Protein AF-A0A017SYE8-F1 (afdb_monomer)

Secondary structure (DSSP, 8-state):
--------PPP--PPPPPP------PPPP----PPP----------PPPP-PPPP-PPPPPPHHHHHHHHHHHHHHHHHHHHHHHHHHIIIII-----GGGGS-TT-SEEEEEEHHHHHHSHHHHHHTHHHHH--SSSS-HHHHHHHTT--TTTEEEEEEEESSSSSEEEEEEESPPTTTHHHHHHHHHHHTT-TT-EEETTEEE-GGG-EEEE-TTS-EEEESSHHHHHHHSS--SHHHHHT--SSSSEEEEEEHHHHHHHHHHHTTTSTTHHHHHHHEEEEEEEEE-SSS-EEEEEEEEPTT--HHHHHHHHHHHHHHHHHHHHHS--SSSHHHHHHH-EEEE-SSSEEEEEEPPHHHHHHHHHHHHHHHHHHH--

Radius of gyration: 33.46 Å; Cα contacts (8 Å, |Δi|>4): 594; chains: 1; bounding box: 98×88×86 Å

Solvent-accessible surface area (backbone atoms only — not comparable to full-atom values): 21160 Å² total; per-residue (Å²): 137,89,79,87,85,81,90,84,84,85,90,78,85,77,84,78,83,81,82,79,88,76,86,85,74,80,82,81,82,83,93,80,83,80,86,82,82,83,85,79,90,78,88,85,87,80,84,93,73,82,90,70,82,75,78,83,67,82,75,76,78,54,75,68,56,55,52,51,51,51,53,51,50,52,52,52,52,50,50,48,50,52,51,50,50,49,46,46,40,60,73,70,69,53,76,81,88,54,36,55,25,31,42,41,82,68,43,26,33,39,38,40,32,29,36,58,57,52,56,67,34,65,42,42,46,71,38,45,51,58,62,44,65,51,48,95,87,64,77,28,54,50,55,53,34,40,75,11,36,40,49,78,86,33,43,45,29,41,31,41,34,21,58,73,84,75,50,40,36,39,26,39,12,47,74,34,48,61,88,35,38,54,63,23,47,52,50,51,38,60,76,70,62,57,77,65,60,46,77,61,88,78,27,39,38,32,63,90,41,29,19,37,36,61,20,90,85,17,32,36,35,42,14,47,30,56,65,63,39,60,57,21,46,57,74,48,69,41,36,67,74,70,50,53,62,93,73,64,40,22,20,24,23,38,32,31,71,42,34,52,60,50,37,70,74,52,28,80,79,37,77,62,37,54,58,43,33,73,40,38,33,36,36,37,34,36,38,44,78,71,94,72,20,31,40,39,36,39,35,28,49,26,94,95,56,52,23,60,60,51,24,52,39,50,48,47,37,51,52,50,49,52,59,59,47,69,78,48,82,74,70,42,27,59,54,59,15,57,70,54,46,46,70,41,61,45,100,76,15,20,37,38,38,26,46,39,46,61,68,16,46,34,43,39,30,44,47,52,33,53,52,52,49,66,75,68,52,135

Organism: NCBI:txid1192034

Sequence (378 aa):
MSKTLIDDPPPGGEPRPTIVDDPYQPPAADPAYAPRSTVLDAPEGAPPEPAATPPSGPKPPSKRGRLGCAIAAIVLTLAALVGGGLWLYFGVIHYEPVARRHIPGNANMAARLDAVGVATFAPVRKHLWPLLDAAPGGKTRKSRLEDAGISPTDIREILVASTDATSWVVLLGGRIDKGRAVTGIEKVIREEGWPGWRRDGEVLVGPGGVTIGQAEDGTLLLGTDTSIVRASLNASDDWKRIGLPEGGEMTFVVTREAWDGVGGEIGGLLTGGRGLFRRAGRTTGAFTLGDTPRIAMKITPASGETAAALAGDLQGILSGLKIVTLLLPDQMGEKRALQSAVVSAAADGADLQATWPLDGLDQACQRLAASLKTFTGP

Nearest PDB structures (foldseek):
  2cvo-assembly1_A  TM=3.957E-01  e=6.615E-01  Oryza sativa
  5cio-assembly1_A  TM=4.672E-01  e=9.759E+00  Serratia sp. FS14
  4kyz-assembly1_A  TM=3.116E-01  e=2.332E+00  synthetic construct
  7snx-assembly1_A  TM=2.448E-01  e=3.481E+00  Oplophorus gracilirostris

Structure (mmCIF, N/CA/C/O backbone):
data_AF-A0A017SYE8-F1
#
_entry.id   AF-A0A017SYE8-F1
#
loop_
_atom_site.group_PDB
_atom_site.id
_atom_site.type_symbol
_atom_site.label_atom_id
_atom_site.label_alt_id
_atom_site.label_comp_id
_atom_site.label_asym_id
_atom_site.label_entity_id
_atom_site.label_seq_id
_atom_site.pdbx_PDB_ins_code
_atom_site.Cartn_x
_atom_site.Cartn_y
_atom_site.Cartn_z
_atom_site.occupancy
_atom_site.B_iso_or_equiv
_atom_site.auth_seq_id
_atom_site.auth_comp_id
_atom_site.auth_asym_id
_atom_site.auth_atom_id
_atom_site.pdbx_PDB_model_num
ATOM 1 N N . MET A 1 1 ? 21.560 -23.796 -53.989 1.00 39.47 1 MET A N 1
ATOM 2 C CA . MET A 1 1 ? 22.712 -24.438 -53.321 1.00 39.47 1 MET A CA 1
ATOM 3 C C . MET A 1 1 ? 22.643 -24.042 -51.846 1.00 39.47 1 MET A C 1
ATOM 5 O O . MET A 1 1 ? 23.289 -23.092 -51.449 1.00 39.47 1 MET A O 1
ATOM 9 N N . SER A 1 2 ? 21.673 -24.496 -51.054 1.00 40.03 2 SER A N 1
ATOM 10 C CA . SER A 1 2 ? 21.416 -25.873 -50.595 1.00 40.03 2 SER A CA 1
ATOM 11 C C . SER A 1 2 ? 22.597 -26.447 -49.813 1.00 40.03 2 SER A C 1
ATOM 13 O O . SER A 1 2 ? 23.409 -27.162 -50.387 1.00 40.03 2 SER A O 1
ATOM 15 N N . LYS A 1 3 ? 22.665 -26.128 -48.515 1.00 44.66 3 LYS A N 1
ATOM 16 C CA . LYS A 1 3 ? 23.223 -26.995 -47.468 1.00 44.66 3 LYS A CA 1
ATOM 17 C C . LYS A 1 3 ? 22.545 -26.654 -46.139 1.00 44.66 3 LYS A C 1
ATOM 19 O O . LYS A 1 3 ? 22.935 -25.740 -45.425 1.00 44.66 3 LYS A O 1
ATOM 24 N N . THR A 1 4 ? 21.461 -27.374 -45.896 1.00 39.28 4 THR A N 1
ATOM 25 C CA . THR A 1 4 ? 20.845 -27.627 -44.596 1.00 39.28 4 THR A CA 1
ATOM 26 C C . THR A 1 4 ? 21.859 -28.366 -43.723 1.00 39.28 4 THR A C 1
ATOM 28 O O . THR A 1 4 ? 22.391 -29.388 -44.157 1.00 39.28 4 THR A O 1
ATOM 31 N N . LEU A 1 5 ? 22.132 -27.855 -42.522 1.00 48.53 5 LEU A N 1
ATOM 32 C CA . LEU A 1 5 ? 22.816 -28.599 -41.468 1.00 48.53 5 LEU A CA 1
ATOM 33 C C . LEU A 1 5 ? 21.763 -28.934 -40.407 1.00 48.53 5 LEU A C 1
ATOM 35 O O . LEU A 1 5 ? 21.110 -28.039 -39.871 1.00 48.53 5 LEU A O 1
ATOM 39 N N . ILE A 1 6 ? 21.569 -30.230 -40.210 1.00 47.25 6 ILE A N 1
ATOM 40 C CA . ILE A 1 6 ? 20.724 -30.879 -39.213 1.00 47.25 6 ILE A CA 1
ATOM 41 C C . ILE A 1 6 ? 21.677 -31.599 -38.237 1.00 47.25 6 ILE A C 1
ATOM 43 O O . ILE A 1 6 ? 22.763 -32.001 -38.654 1.00 47.25 6 ILE A O 1
ATOM 47 N N . ASP A 1 7 ? 21.201 -31.749 -36.997 1.00 43.38 7 ASP A N 1
ATOM 48 C CA . ASP A 1 7 ? 21.678 -32.564 -35.863 1.00 43.38 7 ASP A CA 1
ATOM 49 C C . ASP A 1 7 ? 22.753 -31.984 -34.926 1.00 43.38 7 ASP A C 1
ATOM 51 O O . ASP A 1 7 ? 23.912 -31.810 -35.281 1.00 43.38 7 ASP A O 1
ATOM 55 N N . ASP A 1 8 ? 22.337 -31.677 -33.688 1.00 44.69 8 ASP A N 1
ATOM 56 C CA . ASP A 1 8 ? 22.467 -32.637 -32.577 1.00 44.69 8 ASP A CA 1
ATOM 57 C C . ASP A 1 8 ? 21.593 -32.219 -31.365 1.00 44.69 8 ASP A C 1
ATOM 59 O O . ASP A 1 8 ? 21.666 -31.068 -30.920 1.00 44.69 8 ASP A O 1
ATOM 63 N N . PRO A 1 9 ? 20.757 -33.110 -30.791 1.00 65.50 9 PRO A N 1
ATOM 64 C CA . PRO A 1 9 ? 20.130 -32.887 -29.488 1.00 65.50 9 PRO A CA 1
ATOM 65 C C . PRO A 1 9 ? 21.082 -33.258 -28.327 1.00 65.50 9 PRO A C 1
ATOM 67 O O . PRO A 1 9 ? 21.836 -34.227 -28.430 1.00 65.50 9 PRO A O 1
ATOM 70 N N . PRO A 1 10 ? 21.043 -32.539 -27.187 1.00 64.44 10 PRO A N 1
ATOM 71 C CA . PRO A 1 10 ? 21.930 -32.808 -26.057 1.00 64.44 10 PRO A CA 1
ATOM 72 C C . PRO A 1 10 ? 21.561 -34.101 -25.295 1.00 64.44 10 PRO A C 1
ATOM 74 O O . PRO A 1 10 ? 20.377 -34.363 -25.061 1.00 64.44 10 PRO A O 1
ATOM 77 N N . PRO A 1 11 ? 22.556 -34.887 -24.832 1.00 57.25 11 PRO A N 1
ATOM 78 C CA . PRO A 1 11 ? 22.344 -36.047 -23.977 1.00 57.25 11 PRO A CA 1
ATOM 79 C C . PRO A 1 11 ? 22.279 -35.593 -22.514 1.00 57.25 11 PRO A C 1
ATOM 81 O O . PRO A 1 11 ? 23.245 -35.057 -21.975 1.00 57.25 11 PRO A O 1
ATOM 84 N N . GLY A 1 12 ? 21.142 -35.792 -21.851 1.00 54.75 12 GLY A N 1
ATOM 85 C CA . GLY A 1 12 ? 20.995 -35.369 -20.456 1.00 54.75 12 GLY A CA 1
ATOM 86 C C . GLY A 1 12 ? 19.611 -35.625 -19.880 1.00 54.75 12 GLY A C 1
ATOM 87 O O . GLY A 1 12 ? 18.963 -34.704 -19.400 1.00 54.75 12 GLY A O 1
ATOM 88 N N . GLY A 1 13 ? 19.127 -36.864 -19.974 1.00 46.06 13 GLY A N 1
ATOM 89 C CA . GLY A 1 13 ? 17.933 -37.287 -19.247 1.00 46.06 13 GLY A CA 1
ATOM 90 C C . GLY A 1 13 ? 18.284 -37.582 -17.791 1.00 46.06 13 GLY A C 1
ATOM 91 O O . GLY A 1 13 ? 18.918 -38.597 -17.513 1.00 46.06 13 GLY A O 1
ATOM 92 N N . GLU A 1 14 ? 17.874 -36.713 -16.870 1.00 55.12 14 GLU A N 1
ATOM 93 C CA . GLU A 1 14 ? 17.884 -37.030 -15.441 1.00 55.12 14 GLU A CA 1
ATOM 94 C C . GLU A 1 14 ? 16.792 -38.069 -15.109 1.00 55.12 14 GLU A C 1
ATOM 96 O O . GLU A 1 14 ? 15.692 -38.028 -15.677 1.00 55.12 14 GLU A O 1
ATOM 101 N N . PRO A 1 15 ? 17.067 -39.024 -14.202 1.00 54.28 15 PRO A N 1
ATOM 102 C CA . PRO A 1 15 ? 16.105 -40.046 -13.812 1.00 54.28 15 PRO A CA 1
ATOM 103 C C . PRO A 1 15 ? 14.938 -39.439 -13.021 1.00 54.28 15 PRO A C 1
ATOM 105 O O . PRO A 1 15 ? 15.122 -38.750 -12.020 1.00 54.28 15 PRO A O 1
ATOM 108 N N . ARG A 1 16 ? 13.710 -39.743 -13.459 1.00 50.38 16 ARG A N 1
ATOM 109 C CA . ARG A 1 16 ? 12.476 -39.439 -12.720 1.00 50.38 16 ARG A CA 1
ATOM 110 C C . ARG A 1 16 ? 12.458 -40.204 -11.387 1.00 50.38 16 ARG A C 1
ATOM 112 O O . ARG A 1 16 ? 12.732 -41.406 -11.401 1.00 50.38 16 ARG A O 1
ATOM 119 N N . PRO A 1 17 ? 12.072 -39.577 -10.263 1.00 57.97 17 PRO A N 1
ATOM 120 C CA . PRO A 1 17 ? 11.854 -40.297 -9.018 1.00 57.97 17 PRO A CA 1
ATOM 121 C C . PRO A 1 17 ? 10.627 -41.210 -9.142 1.00 57.97 17 PRO A C 1
ATOM 123 O O . PRO A 1 17 ? 9.551 -40.800 -9.580 1.00 57.97 17 PRO A O 1
ATOM 126 N N . THR A 1 18 ? 10.824 -42.467 -8.757 1.00 48.41 18 THR A N 1
ATOM 127 C CA . THR A 1 18 ? 9.793 -43.480 -8.534 1.00 48.41 18 THR A CA 1
ATOM 128 C C . THR A 1 18 ? 8.762 -42.981 -7.528 1.00 48.41 18 THR A C 1
ATOM 130 O O . THR A 1 18 ? 9.097 -42.647 -6.393 1.00 48.41 18 THR A O 1
ATOM 133 N N . ILE A 1 19 ? 7.505 -42.955 -7.966 1.00 51.81 19 ILE A N 1
ATOM 134 C CA . ILE A 1 19 ? 6.319 -42.818 -7.122 1.00 51.81 19 ILE A CA 1
ATOM 135 C C . ILE A 1 19 ? 6.293 -44.031 -6.187 1.00 51.81 19 ILE A C 1
ATOM 137 O O . ILE A 1 19 ? 6.276 -45.171 -6.646 1.00 51.81 19 ILE A O 1
ATOM 141 N N . VAL A 1 20 ? 6.360 -43.776 -4.883 1.00 52.16 20 VAL A N 1
ATOM 142 C CA . VAL A 1 20 ? 6.115 -44.773 -3.841 1.00 52.16 20 VAL A CA 1
ATOM 143 C C . VAL A 1 20 ? 4.601 -44.873 -3.685 1.00 52.16 20 VAL A C 1
ATOM 145 O O . VAL A 1 20 ? 3.964 -43.926 -3.230 1.00 52.16 20 VAL A O 1
ATOM 148 N N . ASP A 1 21 ? 4.040 -46.002 -4.111 1.00 44.69 21 ASP A N 1
ATOM 149 C CA . ASP A 1 21 ? 2.672 -46.397 -3.791 1.00 44.69 21 ASP A CA 1
ATOM 150 C C . ASP A 1 21 ? 2.576 -46.666 -2.285 1.00 44.69 21 ASP A C 1
ATOM 152 O O . ASP A 1 21 ? 3.186 -47.605 -1.772 1.00 44.69 21 ASP A O 1
ATOM 156 N N . ASP A 1 22 ? 1.805 -45.842 -1.581 1.00 54.09 22 ASP A N 1
ATOM 157 C CA . ASP A 1 22 ? 1.460 -46.039 -0.175 1.00 54.09 22 ASP A CA 1
ATOM 158 C C . ASP A 1 22 ? -0.032 -46.412 -0.086 1.00 54.09 22 ASP A C 1
ATOM 160 O O . ASP A 1 22 ? -0.899 -45.536 -0.194 1.00 54.09 22 ASP A O 1
ATOM 164 N N . PRO A 1 23 ? -0.396 -47.704 0.033 1.00 56.94 23 PRO A N 1
ATOM 165 C CA . PRO A 1 23 ? -1.780 -48.087 0.251 1.00 56.94 23 PRO A CA 1
ATOM 166 C C . PRO A 1 23 ? -2.115 -47.974 1.743 1.00 56.94 23 PRO A C 1
ATOM 168 O O . PRO A 1 23 ? -2.006 -48.936 2.505 1.00 56.94 23 PRO A O 1
ATOM 171 N N . TYR A 1 24 ? -2.597 -46.802 2.161 1.00 58.59 24 TYR A N 1
ATOM 172 C CA . TYR A 1 24 ? -3.280 -46.672 3.446 1.00 58.59 24 TYR A CA 1
ATOM 173 C C . TYR A 1 24 ? -4.647 -47.367 3.371 1.00 58.59 24 TYR A C 1
ATOM 175 O O . TYR A 1 24 ? -5.615 -46.840 2.819 1.00 58.59 24 TYR A O 1
ATOM 183 N N . GLN A 1 25 ? -4.717 -48.581 3.914 1.00 57.38 25 GLN A N 1
ATOM 184 C CA . GLN A 1 25 ? -5.932 -49.382 4.021 1.00 57.38 25 GLN A CA 1
ATOM 185 C C . GLN A 1 25 ? -6.558 -49.160 5.413 1.00 57.38 25 GLN A C 1
ATOM 187 O O . GLN A 1 25 ? -5.953 -49.552 6.413 1.00 57.38 25 GLN A O 1
ATOM 192 N N . PRO A 1 26 ? -7.740 -48.524 5.532 1.00 62.25 26 PRO A N 1
ATOM 193 C CA . PRO A 1 26 ? -8.395 -48.357 6.825 1.00 62.25 26 PRO A CA 1
ATOM 194 C C . PRO A 1 26 ? -8.917 -49.706 7.360 1.00 62.25 26 PRO A C 1
ATOM 196 O O . PRO A 1 26 ? -9.363 -50.548 6.572 1.00 62.25 26 PRO A O 1
ATOM 199 N N . PRO A 1 27 ? -8.885 -49.934 8.686 1.00 57.84 27 PRO A N 1
ATOM 200 C CA . PRO A 1 27 ? -9.349 -51.181 9.281 1.00 57.84 27 PRO A CA 1
ATOM 201 C C . PRO A 1 27 ? -10.864 -51.357 9.118 1.00 57.84 27 PRO A C 1
ATOM 203 O O . PRO A 1 27 ? -11.647 -50.415 9.251 1.00 57.84 27 PRO A O 1
ATOM 206 N N . A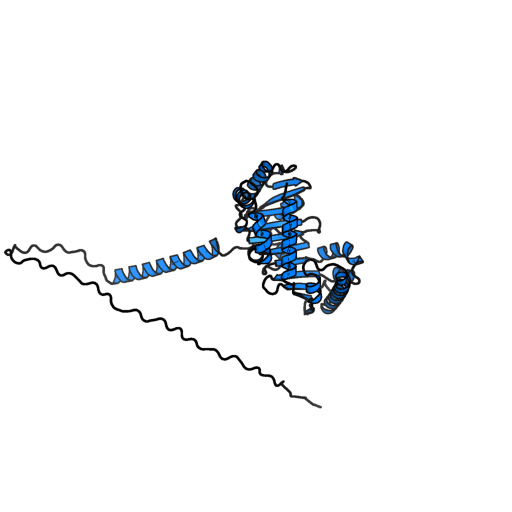LA A 1 28 ? -11.259 -52.598 8.833 1.00 57.94 28 ALA A N 1
ATOM 207 C CA . ALA A 1 28 ? -12.644 -53.029 8.718 1.00 57.94 28 ALA A CA 1
ATOM 208 C C . ALA A 1 28 ? -13.420 -52.776 10.022 1.00 57.94 28 ALA A C 1
ATOM 210 O O . ALA A 1 28 ? -12.951 -53.104 11.111 1.00 57.94 28 ALA A O 1
ATOM 211 N N . ALA A 1 29 ? -14.620 -52.208 9.892 1.00 56.53 29 ALA A N 1
ATOM 212 C CA . ALA A 1 29 ? -15.560 -52.042 10.991 1.00 56.53 29 ALA A CA 1
ATOM 213 C C . ALA A 1 29 ? -16.093 -53.408 11.454 1.00 56.53 29 ALA A C 1
ATOM 215 O O . ALA A 1 29 ? -16.568 -54.205 10.645 1.00 56.53 29 ALA A O 1
ATOM 216 N N . ASP A 1 30 ? -16.011 -53.644 12.760 1.00 53.62 30 ASP A N 1
ATOM 217 C CA . ASP A 1 30 ? -16.459 -54.845 13.461 1.00 53.62 30 ASP A CA 1
ATOM 218 C C . ASP A 1 30 ? -18.007 -54.927 13.492 1.00 53.62 30 ASP A C 1
ATOM 220 O O . ASP A 1 30 ? -18.655 -54.050 14.076 1.00 53.62 30 ASP A O 1
ATOM 224 N N . PRO A 1 31 ? -18.651 -55.928 12.857 1.00 54.00 31 PRO A N 1
ATOM 225 C CA . PRO A 1 31 ? -20.104 -56.050 12.800 1.00 54.00 31 PRO A CA 1
ATOM 226 C C . PRO A 1 31 ? -20.644 -56.854 13.995 1.00 54.00 31 PRO A C 1
ATOM 228 O O . PRO A 1 31 ? -21.295 -57.885 13.822 1.00 54.00 31 PRO A O 1
ATOM 231 N N . ALA A 1 32 ? -20.394 -56.389 15.219 1.00 54.03 32 ALA A N 1
ATOM 232 C CA . ALA A 1 32 ? -20.837 -57.070 16.437 1.00 54.03 32 ALA A CA 1
ATOM 233 C C . ALA A 1 32 ? -21.577 -56.129 17.400 1.00 54.03 32 ALA A C 1
ATOM 235 O O . ALA A 1 32 ? -21.173 -55.931 18.542 1.00 54.03 32 ALA A O 1
ATOM 236 N N . TYR A 1 33 ? -22.708 -55.565 16.964 1.00 49.16 33 TYR A N 1
ATOM 237 C CA . TYR A 1 33 ? -23.690 -55.018 17.906 1.00 49.16 33 TYR A CA 1
ATOM 238 C C . TYR A 1 33 ? -25.124 -55.167 17.384 1.00 49.16 33 TYR A C 1
ATOM 240 O O . TYR A 1 33 ? -25.656 -54.306 16.687 1.00 49.16 33 TYR A O 1
ATOM 248 N N . ALA A 1 34 ? -25.759 -56.287 17.732 1.00 50.34 34 ALA A N 1
ATOM 249 C CA . ALA A 1 34 ? -27.199 -56.478 17.597 1.00 50.34 34 ALA A CA 1
ATOM 250 C C . ALA A 1 34 ? -27.850 -56.328 18.986 1.00 50.34 34 ALA A C 1
ATOM 252 O O . ALA A 1 34 ? -27.519 -57.104 19.888 1.00 50.34 34 ALA A O 1
ATOM 253 N N . PRO A 1 35 ? -28.763 -55.365 19.206 1.00 55.22 35 PRO A N 1
ATOM 254 C CA . PRO A 1 35 ? -29.505 -55.295 20.456 1.00 55.22 35 PRO A CA 1
ATOM 255 C C . PRO A 1 35 ? -30.555 -56.415 20.530 1.00 55.22 35 PRO A C 1
ATOM 257 O O . PRO A 1 35 ? -31.364 -56.609 19.624 1.00 55.22 35 PRO A O 1
ATOM 260 N N . ARG A 1 36 ? -30.521 -57.151 21.646 1.00 45.62 36 ARG A N 1
ATOM 261 C CA . ARG A 1 36 ? -31.478 -58.196 22.031 1.00 45.62 36 ARG A CA 1
ATOM 262 C C . ARG A 1 36 ? -32.879 -57.606 22.219 1.00 45.62 36 ARG A C 1
ATOM 264 O O . ARG A 1 36 ? -33.070 -56.723 23.048 1.00 45.62 36 ARG A O 1
ATOM 271 N N . SER A 1 37 ? -33.858 -58.153 21.506 1.00 41.81 37 SER A N 1
ATOM 272 C CA . SER A 1 37 ? -35.285 -57.961 21.767 1.00 41.81 37 SER A CA 1
ATOM 273 C C . SER A 1 37 ? -35.721 -58.826 22.954 1.00 41.81 37 SER A C 1
ATOM 275 O O . SER A 1 37 ? -35.667 -60.054 22.885 1.00 41.81 37 SER A O 1
ATOM 277 N N . THR A 1 38 ? -36.148 -58.190 24.040 1.00 47.69 38 THR A N 1
ATOM 278 C CA . THR A 1 38 ? -36.823 -58.825 25.175 1.00 47.69 38 THR A CA 1
ATOM 279 C C . THR A 1 38 ? -38.237 -59.244 24.772 1.00 47.69 38 THR A C 1
ATOM 281 O O . THR A 1 38 ? -39.085 -58.407 24.470 1.00 47.69 38 THR A O 1
ATOM 284 N N . VAL A 1 39 ? -38.472 -60.555 24.767 1.00 46.09 39 VAL A N 1
ATOM 285 C CA . VAL A 1 39 ? -39.798 -61.182 24.718 1.00 46.09 39 VAL A CA 1
ATOM 286 C C . VAL A 1 39 ? -40.338 -61.202 26.148 1.00 46.09 39 VAL A C 1
ATOM 288 O O . VAL A 1 39 ? -39.675 -61.714 27.047 1.00 46.09 39 VAL A O 1
ATOM 291 N N . LEU A 1 40 ? -41.506 -60.599 26.359 1.00 48.31 40 LEU A N 1
ATOM 292 C CA . LEU A 1 40 ? -42.274 -60.677 27.599 1.00 48.31 40 LEU A CA 1
ATOM 293 C C . LEU A 1 40 ? -43.573 -61.412 27.266 1.00 48.31 40 LEU A C 1
ATOM 295 O O . LEU A 1 40 ? -44.419 -60.883 26.546 1.00 48.31 40 LEU A O 1
ATOM 299 N N . ASP A 1 41 ? -43.666 -62.645 27.757 1.00 47.59 41 ASP A N 1
ATOM 300 C CA . ASP A 1 41 ? -44.866 -63.475 27.731 1.00 47.59 41 ASP A CA 1
ATOM 301 C C . ASP A 1 41 ? -45.974 -62.836 28.580 1.00 47.59 41 ASP A C 1
ATOM 303 O O . ASP A 1 41 ? -45.742 -62.406 29.714 1.00 47.59 41 ASP A O 1
ATOM 307 N N . ALA A 1 42 ? -47.189 -62.801 28.033 1.00 48.25 42 ALA A N 1
ATOM 308 C CA . ALA A 1 42 ? -48.411 -62.429 28.736 1.00 48.25 42 ALA A CA 1
ATOM 309 C C . ALA A 1 42 ? -49.367 -63.639 28.779 1.00 48.25 42 ALA A C 1
ATOM 311 O O . ALA A 1 42 ? -49.426 -64.393 27.806 1.00 48.25 42 ALA A O 1
ATOM 312 N N . PRO A 1 43 ? -50.099 -63.842 29.891 1.00 55.56 43 PRO A N 1
ATOM 313 C CA . PRO A 1 43 ? -50.838 -65.069 30.148 1.00 55.56 43 PRO A CA 1
ATOM 314 C C . PRO A 1 43 ? -52.174 -65.174 29.405 1.00 55.56 43 PRO A C 1
ATOM 316 O O . PRO A 1 43 ? -52.843 -64.201 29.062 1.00 55.56 43 PRO A O 1
ATOM 319 N N . GLU A 1 44 ? -52.518 -66.439 29.222 1.00 46.81 44 GLU A N 1
ATOM 320 C CA . GLU A 1 44 ? -53.627 -67.065 28.523 1.00 46.81 44 GLU A CA 1
ATOM 321 C C . GLU A 1 44 ? -54.979 -66.924 29.256 1.00 46.81 44 GLU A C 1
ATOM 323 O O . GLU A 1 44 ? -55.073 -67.154 30.459 1.00 46.81 44 GLU A O 1
ATOM 328 N N . GLY A 1 45 ? -56.043 -66.629 28.494 1.00 45.38 45 GLY A N 1
ATOM 329 C CA . GLY A 1 45 ? -57.366 -67.233 28.706 1.00 45.38 45 GLY A CA 1
ATOM 330 C C . GLY A 1 45 ? -58.446 -66.435 29.452 1.00 45.38 45 GLY A C 1
ATOM 331 O O . GLY A 1 45 ? -58.707 -66.691 30.624 1.00 45.38 45 GLY A O 1
ATOM 332 N N . ALA A 1 46 ? -59.202 -65.601 28.726 1.00 50.38 46 ALA A N 1
ATOM 333 C CA . ALA A 1 46 ? -60.586 -65.241 29.065 1.00 50.38 46 ALA A CA 1
ATOM 334 C C . ALA A 1 46 ? -61.510 -65.409 27.826 1.00 50.38 46 ALA A C 1
ATOM 336 O O . ALA A 1 46 ? -61.013 -65.317 26.701 1.00 50.38 46 ALA A O 1
ATOM 337 N N . PRO A 1 47 ? -62.817 -65.711 27.999 1.00 63.28 47 PRO A N 1
ATOM 338 C CA . PRO A 1 47 ? -63.708 -66.241 26.950 1.00 63.28 47 PRO A CA 1
ATOM 339 C C . PRO A 1 47 ? -64.171 -65.197 25.910 1.00 63.28 47 PRO A C 1
ATOM 341 O O . PRO A 1 47 ? -64.084 -63.999 26.168 1.00 63.28 47 PRO A O 1
ATOM 344 N N . PRO A 1 48 ? -64.689 -65.634 24.741 1.00 60.25 48 PRO A N 1
ATOM 345 C CA . PRO A 1 48 ? -64.818 -64.804 23.545 1.00 60.25 48 PRO A CA 1
ATOM 346 C C . PRO A 1 48 ? -65.974 -63.802 23.645 1.00 60.25 48 PRO A C 1
ATOM 348 O O . PRO A 1 48 ? -67.141 -64.181 23.747 1.00 60.25 48 PRO A O 1
ATOM 351 N N . GLU A 1 49 ? -65.637 -62.517 23.560 1.00 51.78 49 GLU A N 1
ATOM 352 C CA . GLU A 1 49 ? -66.585 -61.408 23.449 1.00 51.78 49 GLU A CA 1
ATOM 353 C C . GLU A 1 49 ? -66.908 -61.128 21.958 1.00 51.78 49 GLU A C 1
ATOM 355 O O . GLU A 1 49 ? -66.034 -61.303 21.100 1.00 51.78 49 GLU A O 1
ATOM 360 N N . PRO A 1 50 ? -68.155 -60.760 21.595 1.00 55.31 50 PRO A N 1
ATOM 361 C CA . PRO A 1 50 ? -68.617 -60.719 20.207 1.00 55.31 50 PRO A CA 1
ATOM 362 C C . PRO A 1 50 ? -67.852 -59.707 19.350 1.00 55.31 50 PRO A C 1
ATOM 364 O O . PRO A 1 50 ? -67.658 -58.559 19.739 1.00 55.31 50 PRO A O 1
ATOM 367 N N . ALA A 1 51 ? -67.471 -60.143 18.147 1.00 55.81 51 ALA A N 1
ATOM 368 C CA . ALA A 1 51 ? -66.723 -59.380 17.157 1.00 55.81 51 ALA A CA 1
ATOM 369 C C . ALA A 1 51 ? -67.330 -57.991 16.876 1.00 55.81 51 ALA A C 1
ATOM 371 O O . ALA A 1 51 ? -68.275 -57.850 16.099 1.00 55.81 51 ALA A O 1
ATOM 372 N N . ALA A 1 52 ? -66.730 -56.956 17.465 1.00 61.56 52 ALA A N 1
ATOM 373 C CA . ALA A 1 52 ? -66.873 -55.579 17.024 1.00 61.56 52 ALA A CA 1
ATOM 374 C C . ALA A 1 52 ? -65.836 -55.306 15.926 1.00 61.56 52 ALA A C 1
ATOM 376 O O . ALA A 1 52 ? -64.632 -55.478 16.120 1.00 61.56 52 ALA A O 1
ATOM 377 N N . THR A 1 53 ? -66.315 -54.902 14.753 1.00 58.19 53 THR A N 1
ATOM 378 C CA . THR A 1 53 ? -65.507 -54.523 13.591 1.00 58.19 53 THR A CA 1
ATOM 379 C C . THR A 1 53 ? -64.458 -53.480 14.005 1.00 58.19 53 THR A C 1
ATOM 381 O O . THR A 1 53 ? -64.846 -52.411 14.485 1.00 58.19 53 THR A O 1
ATOM 384 N N . PRO A 1 54 ? -63.145 -53.742 13.855 1.00 59.12 54 PRO A N 1
ATOM 385 C CA . PRO A 1 54 ? -62.126 -52.798 14.291 1.00 59.12 54 PRO A CA 1
ATOM 386 C C . PRO A 1 54 ? -62.245 -51.489 13.494 1.00 59.12 54 PRO A C 1
ATOM 388 O O . PRO A 1 54 ? -62.469 -51.532 12.279 1.00 59.12 54 PRO A O 1
ATOM 391 N N . PRO A 1 55 ? -62.095 -50.319 14.142 1.00 63.22 55 PRO A N 1
ATOM 392 C CA . PRO A 1 55 ? -62.082 -49.047 13.440 1.00 63.22 55 PRO A CA 1
ATOM 393 C C . PRO A 1 55 ? -60.945 -49.058 12.421 1.00 63.22 55 PRO A C 1
ATOM 395 O O . PRO A 1 55 ? -59.806 -49.392 12.745 1.00 63.22 55 PRO A O 1
ATOM 398 N N . SER A 1 56 ? -61.276 -48.708 11.179 1.00 59.72 56 SER A N 1
ATOM 399 C CA . SER A 1 56 ? -60.337 -48.570 10.068 1.00 59.72 56 SER A CA 1
ATOM 400 C C . SER A 1 56 ? -59.138 -47.725 10.504 1.00 59.72 56 SER A C 1
ATOM 402 O O . SER A 1 56 ? -59.236 -46.500 10.578 1.00 59.72 56 SER A O 1
ATOM 404 N N . GLY A 1 57 ? -58.017 -48.373 10.828 1.00 59.75 57 GLY A N 1
ATOM 405 C CA . GLY A 1 57 ? -56.789 -47.681 11.201 1.00 59.75 57 GLY A CA 1
ATOM 406 C C . GLY A 1 57 ? -56.357 -46.714 10.090 1.00 59.75 57 GLY A C 1
ATOM 407 O O . GLY A 1 57 ? -56.674 -46.950 8.917 1.00 59.75 57 GLY A O 1
ATOM 408 N N . PRO A 1 58 ? -55.657 -45.615 10.424 1.00 66.81 58 PRO A N 1
ATOM 409 C CA . PRO A 1 58 ? -55.223 -44.627 9.445 1.00 66.81 58 PRO A CA 1
ATOM 410 C C . PRO A 1 58 ? -54.488 -45.321 8.296 1.00 66.81 58 PRO A C 1
ATOM 412 O O . PRO A 1 58 ? -53.494 -46.022 8.493 1.00 66.81 58 PRO A O 1
ATOM 415 N N . LYS A 1 59 ? -55.035 -45.160 7.087 1.00 66.81 59 LYS A N 1
ATOM 416 C CA . LYS A 1 59 ? -54.556 -45.816 5.869 1.00 66.81 59 LYS A CA 1
ATOM 417 C C . LYS A 1 59 ? -53.056 -45.515 5.715 1.00 66.81 59 LYS A C 1
ATOM 419 O O . LYS A 1 59 ? -52.695 -44.335 5.701 1.00 66.81 59 LYS A O 1
ATOM 424 N N . PRO A 1 60 ? -52.174 -46.528 5.608 1.00 63.03 60 PRO A N 1
ATOM 425 C CA . PRO A 1 60 ? -50.743 -46.288 5.507 1.00 63.03 60 PRO A CA 1
ATOM 426 C C . PRO A 1 60 ? -50.466 -45.386 4.297 1.00 63.03 60 PRO A C 1
ATOM 428 O O . PRO A 1 60 ? -51.030 -45.621 3.221 1.00 63.03 60 PRO A O 1
ATOM 431 N N . PRO A 1 61 ? -49.634 -44.339 4.450 1.00 61.06 61 PRO A N 1
ATOM 432 C CA . PRO A 1 61 ? -49.379 -43.392 3.376 1.00 61.06 61 PRO A CA 1
ATOM 433 C C . PRO A 1 61 ? -48.861 -44.142 2.151 1.00 61.06 61 PRO A C 1
ATOM 435 O O . PRO A 1 61 ? -47.979 -45.001 2.255 1.00 61.06 61 PRO A O 1
ATOM 438 N N . SER A 1 62 ? -49.441 -43.834 0.989 1.00 71.94 62 SER A N 1
ATOM 439 C CA . SER A 1 62 ? -49.107 -44.512 -0.262 1.00 71.94 62 SER A CA 1
ATOM 440 C C . SER A 1 62 ? -47.596 -44.441 -0.528 1.00 71.94 62 SER A C 1
ATOM 442 O O . SER A 1 62 ? -46.954 -43.417 -0.282 1.00 71.94 62 SER A O 1
ATOM 444 N N . LYS A 1 63 ? -47.007 -45.525 -1.055 1.00 67.81 63 LYS A N 1
ATOM 445 C CA . LYS A 1 63 ? -45.562 -45.597 -1.366 1.00 67.81 63 LYS A CA 1
ATOM 446 C C . LYS A 1 63 ? -45.086 -44.433 -2.255 1.00 67.81 63 LYS A C 1
ATOM 448 O O . LYS A 1 63 ? -43.948 -43.995 -2.128 1.00 67.81 63 LYS A O 1
ATOM 453 N N . ARG A 1 64 ? -45.977 -43.888 -3.096 1.00 69.25 64 ARG A N 1
ATOM 454 C CA . ARG A 1 64 ? -45.724 -42.708 -3.940 1.00 69.25 64 ARG A CA 1
ATOM 455 C C . ARG A 1 64 ? -45.556 -41.415 -3.131 1.00 69.25 64 ARG A C 1
ATOM 457 O O . ARG A 1 64 ? -44.691 -40.616 -3.467 1.00 69.25 64 ARG A O 1
ATOM 464 N N . GLY A 1 65 ? -46.307 -41.243 -2.040 1.00 67.00 65 GLY A N 1
ATOM 465 C CA . GLY A 1 65 ? -46.155 -40.096 -1.137 1.00 67.00 65 GLY A CA 1
ATOM 466 C C . GLY A 1 65 ? -44.815 -40.098 -0.395 1.00 67.00 65 GLY A C 1
ATOM 467 O O . GLY A 1 65 ? -44.182 -39.056 -0.271 1.00 67.00 65 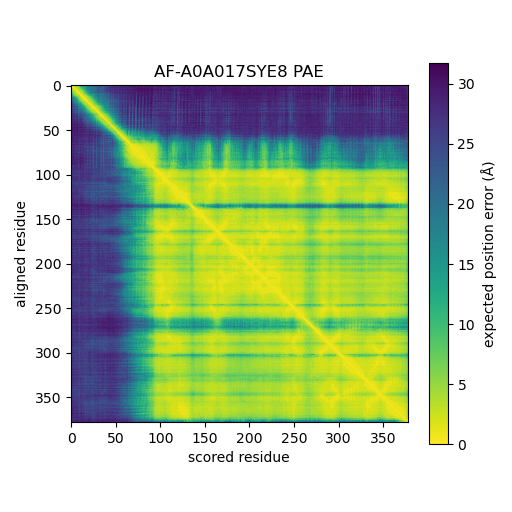GLY A O 1
ATOM 468 N N . ARG A 1 66 ? -44.326 -41.277 0.018 1.00 72.94 66 ARG A N 1
ATOM 469 C CA . ARG A 1 66 ? -43.017 -41.406 0.691 1.00 72.94 66 ARG A CA 1
ATOM 470 C C . ARG A 1 66 ? -41.844 -41.075 -0.234 1.00 72.94 66 ARG A C 1
ATOM 472 O O . ARG A 1 66 ? -40.921 -40.394 0.197 1.00 72.94 66 ARG A O 1
ATOM 479 N N . LEU A 1 67 ? -41.899 -41.512 -1.496 1.00 80.31 67 LEU A N 1
ATOM 480 C CA . LEU A 1 67 ? -40.877 -41.172 -2.490 1.00 80.31 67 LEU A CA 1
ATOM 481 C C . LEU A 1 67 ? -40.879 -39.667 -2.800 1.00 80.31 67 LEU A C 1
ATOM 483 O O . LEU A 1 67 ? -39.816 -39.058 -2.842 1.00 80.31 67 LEU A O 1
ATOM 487 N N . GLY A 1 68 ? -42.063 -39.059 -2.941 1.00 80.62 68 GLY A N 1
ATOM 488 C CA . GLY A 1 68 ? -42.194 -37.612 -3.128 1.00 80.62 68 GLY A CA 1
ATOM 489 C C . GLY A 1 68 ? -41.611 -36.810 -1.962 1.00 80.62 68 GLY A C 1
ATOM 490 O O . GLY A 1 68 ? -40.828 -35.891 -2.187 1.00 80.62 68 GLY A O 1
ATOM 491 N N . CYS A 1 69 ? -41.912 -37.197 -0.717 1.00 80.75 69 CYS A N 1
ATOM 492 C CA . CYS A 1 69 ? -41.327 -36.566 0.468 1.00 80.75 69 CYS A CA 1
ATOM 493 C C . CYS A 1 69 ? -39.805 -36.752 0.550 1.00 80.75 69 CYS A C 1
ATOM 495 O O . CYS A 1 69 ? -39.110 -35.808 0.910 1.00 80.75 69 CYS A O 1
ATOM 497 N N . ALA A 1 70 ? -39.276 -37.930 0.201 1.00 77.81 70 ALA A N 1
ATOM 498 C CA . ALA A 1 70 ? -37.833 -38.176 0.201 1.00 77.81 70 ALA A CA 1
ATOM 499 C C . ALA A 1 70 ? -37.103 -37.324 -0.851 1.00 77.81 70 ALA A C 1
ATOM 501 O O . ALA A 1 70 ? -36.089 -36.707 -0.537 1.00 77.81 70 ALA A O 1
ATOM 502 N N . ILE A 1 71 ? -37.646 -37.229 -2.070 1.00 86.12 71 ILE A N 1
ATOM 503 C CA . ILE A 1 71 ? -37.096 -36.362 -3.123 1.00 86.12 71 ILE A CA 1
ATOM 504 C C . ILE A 1 71 ? -37.154 -34.896 -2.680 1.00 86.12 71 ILE A C 1
ATOM 506 O O . ILE A 1 71 ? -36.154 -34.192 -2.781 1.00 86.12 71 ILE A O 1
ATOM 510 N N . ALA A 1 72 ? -38.288 -34.445 -2.136 1.00 81.38 72 ALA A N 1
ATOM 511 C CA . ALA A 1 72 ? -38.433 -33.079 -1.640 1.00 81.38 72 ALA A CA 1
ATOM 512 C C . ALA A 1 72 ? -37.436 -32.759 -0.513 1.00 81.38 72 ALA A C 1
ATOM 514 O O . ALA A 1 72 ? -36.823 -31.694 -0.532 1.00 81.38 72 ALA A O 1
ATOM 515 N N . ALA A 1 73 ? -37.224 -33.685 0.428 1.00 84.00 73 ALA A N 1
ATOM 516 C CA . ALA A 1 73 ? -36.239 -33.530 1.495 1.00 84.00 73 ALA A CA 1
ATOM 517 C C . ALA A 1 73 ? -34.810 -33.425 0.940 1.00 84.00 73 ALA A C 1
ATOM 519 O O . ALA A 1 73 ? -34.085 -32.513 1.320 1.00 84.00 73 ALA A O 1
ATOM 520 N N . ILE A 1 74 ? -34.427 -34.288 -0.011 1.00 88.00 74 ILE A N 1
ATOM 521 C CA . ILE A 1 74 ? -33.106 -34.239 -0.662 1.00 88.00 74 ILE A CA 1
ATOM 522 C C . ILE A 1 74 ? -32.902 -32.905 -1.386 1.00 88.00 74 ILE A C 1
ATOM 524 O O . ILE A 1 74 ? -31.860 -32.274 -1.223 1.00 88.00 74 ILE A O 1
ATOM 528 N N . VAL A 1 75 ? -33.897 -32.452 -2.156 1.00 88.25 75 VAL A N 1
ATOM 529 C CA . VAL A 1 75 ? -33.829 -31.175 -2.884 1.00 88.25 75 VAL A CA 1
ATOM 530 C C . VAL A 1 75 ? -33.691 -30.002 -1.914 1.00 88.25 75 VAL A C 1
ATOM 532 O O . VAL A 1 75 ? -32.859 -29.125 -2.138 1.00 88.25 75 VAL A O 1
ATOM 535 N N . LEU A 1 76 ? -34.449 -29.997 -0.816 1.00 90.25 76 LEU A N 1
ATOM 536 C CA . LEU A 1 76 ? -34.394 -28.934 0.187 1.00 90.25 76 LEU A CA 1
ATOM 537 C C . LEU A 1 76 ? -33.056 -28.924 0.941 1.00 90.25 76 LEU A C 1
ATOM 539 O O . LEU A 1 76 ? -32.479 -27.858 1.144 1.00 90.25 76 LEU A O 1
ATOM 543 N N . THR A 1 77 ? -32.521 -30.094 1.301 1.00 86.25 77 THR A N 1
ATOM 544 C CA . THR A 1 77 ? -31.189 -30.212 1.911 1.00 86.25 77 THR A CA 1
ATOM 545 C C . THR A 1 77 ? -30.093 -29.749 0.954 1.00 86.25 77 THR A C 1
ATOM 547 O O . THR A 1 77 ? -29.217 -28.991 1.363 1.00 86.25 77 THR A O 1
ATOM 550 N N . LEU A 1 78 ? -30.149 -30.138 -0.323 1.00 88.19 78 LEU A N 1
ATOM 551 C CA . LEU A 1 78 ? -29.176 -29.697 -1.324 1.00 88.19 78 LEU A CA 1
ATOM 552 C C . LEU A 1 78 ? -29.241 -28.176 -1.525 1.00 88.19 78 LEU A C 1
ATOM 554 O O . LEU A 1 78 ? -28.206 -27.515 -1.533 1.00 88.19 78 LEU A O 1
ATOM 558 N N . ALA A 1 79 ? -30.447 -27.610 -1.620 1.00 84.56 79 ALA A N 1
ATOM 559 C CA . ALA A 1 79 ? -30.643 -26.167 -1.722 1.00 84.56 79 ALA A CA 1
ATOM 560 C C . ALA A 1 79 ? -30.118 -25.426 -0.483 1.00 84.56 79 ALA A C 1
ATOM 562 O O . ALA A 1 79 ? -29.500 -24.375 -0.627 1.00 84.56 79 ALA A O 1
ATOM 563 N N . ALA A 1 80 ? -30.299 -25.980 0.720 1.00 86.38 80 ALA A N 1
ATOM 564 C CA . ALA A 1 80 ? -29.757 -25.410 1.951 1.00 86.38 80 ALA A CA 1
ATOM 565 C C . ALA A 1 80 ? -28.222 -25.469 1.996 1.00 86.38 80 ALA A C 1
ATOM 567 O O . ALA A 1 80 ? -27.593 -24.502 2.415 1.00 86.38 80 ALA A O 1
ATOM 568 N N . LEU A 1 81 ? -27.608 -26.561 1.529 1.00 87.25 81 LEU A N 1
ATOM 569 C CA . LEU A 1 81 ? -26.149 -26.683 1.448 1.00 87.25 81 LEU A CA 1
ATOM 570 C C . LEU A 1 81 ? -25.554 -25.724 0.413 1.00 87.25 81 LEU A C 1
ATOM 572 O O . LEU A 1 81 ? -24.577 -25.042 0.710 1.00 87.25 81 LEU A O 1
ATOM 576 N N . VAL A 1 82 ? -26.155 -25.629 -0.775 1.00 90.62 82 VAL A N 1
ATOM 577 C CA . VAL A 1 82 ? -25.715 -24.691 -1.819 1.00 90.62 82 VAL A CA 1
ATOM 578 C C . VAL A 1 82 ? -25.946 -23.250 -1.371 1.00 90.62 82 VAL A C 1
ATOM 580 O O . VAL A 1 82 ? -25.029 -22.439 -1.437 1.00 90.62 82 VAL A O 1
ATOM 583 N N . GLY A 1 83 ? -27.134 -22.928 -0.858 1.00 89.88 83 GLY A N 1
ATOM 584 C CA . GLY A 1 83 ? -27.465 -21.596 -0.353 1.00 89.88 83 GLY A CA 1
ATOM 585 C C . GLY A 1 83 ? -26.579 -21.182 0.821 1.00 89.88 83 GLY A C 1
ATOM 586 O O . GLY A 1 83 ? -26.038 -20.080 0.818 1.00 89.88 83 GLY A O 1
ATOM 587 N N . GLY A 1 84 ? -26.357 -22.082 1.782 1.00 85.44 84 GLY A N 1
ATOM 588 C CA . GLY A 1 84 ? -25.442 -21.871 2.903 1.00 85.44 84 GLY A CA 1
ATOM 589 C C . GLY A 1 84 ? -23.988 -21.725 2.456 1.00 85.44 84 GLY A C 1
ATOM 590 O O . GLY A 1 84 ? -23.286 -20.847 2.949 1.00 85.44 84 GLY A O 1
ATOM 591 N N . GLY A 1 85 ? -23.547 -22.521 1.479 1.00 83.94 85 GLY A N 1
ATOM 592 C CA . GLY A 1 85 ? -22.214 -22.426 0.887 1.00 83.94 85 GLY A CA 1
ATOM 593 C C . GLY A 1 85 ? -21.988 -21.114 0.136 1.00 83.94 85 GLY A C 1
ATOM 594 O O . GLY A 1 85 ? -20.955 -20.478 0.325 1.00 83.94 85 GLY A O 1
ATOM 595 N N . LEU A 1 86 ? -22.963 -20.661 -0.657 1.00 88.38 86 LEU A N 1
ATOM 596 C CA . LEU A 1 86 ? -22.910 -19.366 -1.344 1.00 88.38 86 LEU A CA 1
ATOM 597 C C . LEU A 1 86 ? -22.940 -18.208 -0.346 1.00 88.38 86 LEU A C 1
ATOM 599 O O . LEU A 1 86 ? -22.167 -17.267 -0.492 1.00 88.38 86 LEU A O 1
ATOM 603 N N . TRP A 1 87 ? -23.782 -18.282 0.686 1.00 87.75 87 TRP A N 1
ATOM 604 C CA . TRP A 1 87 ? -23.811 -17.279 1.748 1.00 87.75 87 TRP A CA 1
ATOM 605 C C . TRP A 1 87 ? -22.481 -17.216 2.506 1.00 87.75 87 TRP A C 1
ATOM 607 O O . TRP A 1 87 ? -21.961 -16.128 2.733 1.00 87.75 87 TRP A O 1
ATOM 617 N N . LEU A 1 88 ? -21.884 -18.364 2.838 1.00 80.62 88 LEU A N 1
ATOM 618 C CA . LEU A 1 88 ? -20.566 -18.419 3.468 1.00 80.62 88 LEU A CA 1
ATOM 619 C C . LEU A 1 88 ? -19.493 -17.850 2.533 1.00 80.62 88 LEU A C 1
ATOM 621 O O . LEU A 1 88 ? -18.673 -17.036 2.955 1.00 80.62 88 LEU A O 1
ATOM 625 N N . TYR A 1 89 ? -19.512 -18.237 1.257 1.00 81.19 89 TYR A N 1
ATOM 626 C CA . TYR A 1 89 ? -18.557 -17.741 0.279 1.00 81.19 89 TYR A CA 1
ATOM 627 C C . TYR A 1 89 ? -18.684 -16.229 0.114 1.00 81.19 89 TYR A C 1
ATOM 629 O O . TYR A 1 89 ? -17.737 -15.526 0.421 1.00 81.19 89 TYR A O 1
ATOM 637 N N . PHE A 1 90 ? -19.840 -15.700 -0.281 1.00 81.38 90 PHE A N 1
ATOM 638 C CA . PHE A 1 90 ? -19.999 -14.270 -0.562 1.00 81.38 90 PHE A CA 1
ATOM 639 C C . PHE A 1 90 ? -20.075 -13.389 0.688 1.00 81.38 90 PHE A C 1
ATOM 641 O O . PHE A 1 90 ? -19.620 -12.251 0.664 1.00 81.38 90 PHE A O 1
ATOM 648 N N . GLY A 1 91 ? -20.642 -13.896 1.781 1.00 74.00 91 GLY A N 1
ATOM 649 C CA . GLY A 1 91 ? -20.804 -13.143 3.023 1.00 74.00 91 GLY A CA 1
ATOM 650 C C . GLY A 1 91 ? -19.566 -13.165 3.915 1.00 74.00 91 GLY A C 1
ATOM 651 O O . GLY A 1 91 ? -19.292 -12.181 4.601 1.00 74.00 91 GLY A O 1
ATOM 652 N N . VAL A 1 92 ? -18.803 -14.266 3.913 1.00 74.44 92 VAL A N 1
ATOM 653 C CA . VAL A 1 92 ? -17.704 -14.478 4.872 1.00 74.44 92 VAL A CA 1
ATOM 654 C C . VAL A 1 92 ? -16.340 -14.586 4.200 1.00 74.44 92 VAL A C 1
ATOM 656 O O . VAL A 1 92 ? -15.394 -13.985 4.711 1.00 74.44 92 VAL A O 1
ATOM 659 N N . ILE A 1 93 ? -16.218 -15.268 3.061 1.00 79.31 93 ILE A N 1
ATOM 660 C CA . ILE A 1 93 ? -14.911 -15.562 2.442 1.00 79.31 93 ILE A CA 1
ATOM 661 C C . ILE A 1 93 ? -14.518 -14.513 1.394 1.00 79.31 93 ILE A C 1
ATOM 663 O O . ILE A 1 93 ? -13.386 -14.039 1.381 1.00 79.31 93 ILE A O 1
ATOM 667 N N . HIS A 1 94 ? -15.445 -14.142 0.519 1.00 83.75 94 HIS A N 1
ATOM 668 C CA . HIS A 1 94 ? -15.221 -13.267 -0.614 1.00 83.75 94 HIS A CA 1
ATOM 669 C C . HIS A 1 94 ? -15.329 -11.819 -0.151 1.00 83.75 94 HIS A C 1
ATOM 671 O O . HIS A 1 94 ? -16.357 -11.371 0.357 1.00 83.75 94 HIS A O 1
ATOM 677 N N . TYR A 1 95 ? -14.235 -11.091 -0.303 1.00 87.69 95 TYR A N 1
ATOM 678 C CA . TYR A 1 95 ? -14.197 -9.651 -0.144 1.00 87.69 95 TYR A CA 1
ATOM 679 C C . TYR A 1 95 ? -13.858 -9.062 -1.507 1.00 87.69 95 TYR A C 1
ATOM 681 O O . TYR A 1 95 ? -12.835 -9.421 -2.090 1.00 87.69 95 TYR A O 1
ATOM 689 N N . GLU A 1 96 ? -14.724 -8.190 -2.022 1.00 91.44 96 GLU A N 1
ATOM 690 C CA . GLU A 1 96 ? -14.408 -7.421 -3.218 1.00 91.44 96 GLU A CA 1
ATOM 691 C C . GLU A 1 96 ? -13.528 -6.225 -2.817 1.00 91.44 96 GLU A C 1
ATOM 693 O O . GLU A 1 96 ? -13.944 -5.443 -1.961 1.00 91.44 96 GLU A O 1
ATOM 698 N N . PRO A 1 97 ? -12.338 -6.051 -3.420 1.00 93.06 97 PRO A N 1
ATOM 699 C CA . PRO A 1 97 ? -11.495 -4.886 -3.176 1.00 93.06 97 PRO A CA 1
ATOM 700 C C . PRO A 1 97 ? -12.192 -3.586 -3.605 1.00 93.06 97 PRO A C 1
ATOM 702 O O . PRO A 1 97 ? -12.375 -3.340 -4.807 1.00 93.06 97 PRO A O 1
ATOM 705 N N . VAL A 1 98 ? -12.573 -2.757 -2.630 1.00 96.00 98 VAL A N 1
ATOM 706 C CA . VAL A 1 98 ? -13.264 -1.475 -2.839 1.00 96.00 98 VAL A CA 1
ATOM 707 C C . VAL A 1 98 ? -12.348 -0.257 -2.710 1.00 96.00 98 VAL A C 1
ATOM 709 O O . VAL A 1 98 ? -12.598 0.739 -3.383 1.00 96.00 98 VAL A O 1
ATOM 712 N N . ALA A 1 99 ? -11.236 -0.331 -1.968 1.00 97.38 99 ALA A N 1
ATOM 713 C CA . ALA A 1 99 ? -10.366 0.825 -1.718 1.00 97.38 99 ALA A CA 1
ATOM 714 C C . ALA A 1 99 ? -9.794 1.421 -3.011 1.00 97.38 99 ALA A C 1
ATOM 716 O O . ALA A 1 99 ? -9.646 2.633 -3.131 1.00 97.38 99 ALA A O 1
ATOM 717 N N . ARG A 1 100 ? -9.535 0.589 -4.028 1.00 97.06 100 ARG A N 1
ATOM 718 C CA . ARG A 1 100 ? -9.100 1.053 -5.358 1.00 97.06 100 ARG A CA 1
ATOM 719 C C . ARG A 1 100 ? -10.103 1.984 -6.041 1.00 97.06 100 ARG A C 1
ATOM 721 O O . ARG A 1 100 ? -9.692 2.835 -6.820 1.00 97.06 100 ARG A O 1
ATOM 728 N N . ARG A 1 101 ? -11.400 1.870 -5.742 1.00 97.75 101 ARG A N 1
ATOM 729 C CA . ARG A 1 101 ? -12.418 2.778 -6.288 1.00 97.75 101 ARG A CA 1
ATOM 730 C C . ARG A 1 101 ? -12.291 4.190 -5.712 1.00 97.75 101 ARG A C 1
ATOM 732 O O . ARG A 1 101 ? -12.846 5.115 -6.274 1.00 97.75 101 ARG A O 1
ATOM 739 N N . HIS A 1 102 ? -11.536 4.369 -4.634 1.00 98.25 102 HIS A N 1
ATOM 740 C CA . HIS A 1 102 ? -11.327 5.656 -3.976 1.00 98.25 102 HIS A CA 1
ATOM 741 C C . HIS A 1 102 ? -9.981 6.302 -4.328 1.00 98.25 102 HIS A C 1
ATOM 743 O O . HIS A 1 102 ? -9.557 7.247 -3.670 1.00 98.25 102 HIS A O 1
ATOM 749 N N . ILE A 1 103 ? -9.281 5.806 -5.356 1.00 98.12 103 ILE A N 1
ATOM 750 C CA . ILE A 1 103 ? -8.075 6.471 -5.863 1.00 98.12 103 ILE A CA 1
ATOM 751 C C . ILE A 1 103 ? -8.481 7.825 -6.473 1.00 98.12 103 ILE A C 1
ATOM 753 O O . ILE A 1 103 ? -9.346 7.836 -7.350 1.00 98.12 103 ILE A O 1
ATOM 757 N N . PRO A 1 104 ? -7.845 8.950 -6.081 1.00 97.44 104 PRO A N 1
ATOM 758 C CA . PRO A 1 104 ? -8.119 10.249 -6.683 1.00 97.44 104 PRO A CA 1
ATOM 759 C C . PRO A 1 104 ? -7.999 10.206 -8.209 1.00 97.44 104 PRO A C 1
ATOM 761 O O . PRO A 1 104 ? -7.039 9.653 -8.755 1.00 97.44 104 PRO A O 1
ATOM 764 N N . GLY A 1 105 ? -8.924 10.862 -8.909 1.00 95.81 105 GLY A N 1
ATOM 765 C CA . GLY A 1 105 ? -8.974 10.819 -10.370 1.00 95.81 105 GLY A CA 1
ATOM 766 C C . GLY A 1 105 ? -7.733 11.360 -11.079 1.00 95.81 105 GLY A C 1
ATOM 767 O O . GLY A 1 105 ? -7.490 10.994 -12.223 1.00 95.81 105 GLY A O 1
ATOM 768 N N . ASN A 1 106 ? -6.903 12.160 -10.409 1.00 95.38 106 ASN A N 1
ATOM 769 C CA . ASN A 1 106 ? -5.621 12.687 -10.890 1.00 95.38 106 ASN A CA 1
ATOM 770 C C . ASN A 1 106 ? -4.394 12.024 -10.230 1.00 95.38 106 ASN A C 1
ATOM 772 O O . ASN A 1 106 ? -3.297 12.572 -10.320 1.00 95.38 106 ASN A O 1
ATOM 776 N N . ALA A 1 107 ? -4.550 10.873 -9.568 1.00 97.00 107 ALA A N 1
ATOM 777 C CA . ALA A 1 107 ? -3.418 10.156 -8.991 1.00 97.00 107 ALA A CA 1
ATOM 778 C C . ALA A 1 107 ? -2.385 9.801 -10.074 1.00 97.00 107 ALA A C 1
ATOM 780 O O . ALA A 1 107 ? -2.737 9.338 -11.166 1.00 97.00 107 ALA A O 1
ATOM 781 N N . ASN A 1 108 ? -1.111 10.019 -9.753 1.00 96.06 108 ASN A N 1
ATOM 782 C CA . ASN A 1 108 ? 0.034 9.715 -10.608 1.00 96.06 108 ASN A CA 1
ATOM 783 C C . ASN A 1 108 ? 0.861 8.534 -10.068 1.00 96.06 108 ASN A C 1
ATOM 785 O O . ASN A 1 108 ? 1.689 7.970 -10.789 1.00 96.06 108 ASN A O 1
ATOM 789 N N . MET A 1 109 ? 0.594 8.106 -8.835 1.00 96.94 109 MET A N 1
ATOM 790 C CA . MET A 1 109 ? 1.103 6.870 -8.260 1.00 96.94 109 MET A CA 1
ATOM 791 C C . MET A 1 109 ? 0.068 6.239 -7.331 1.00 96.94 109 MET A C 1
ATOM 793 O O . MET A 1 109 ? -0.710 6.936 -6.674 1.00 96.94 109 MET A O 1
ATOM 797 N N . ALA A 1 110 ? 0.087 4.913 -7.256 1.00 97.75 110 ALA A N 1
ATOM 798 C CA . ALA A 1 110 ? -0.684 4.156 -6.285 1.00 97.75 110 ALA A CA 1
ATOM 799 C C . ALA A 1 110 ? 0.050 2.867 -5.909 1.00 97.75 110 ALA A C 1
ATOM 801 O O . ALA A 1 110 ? 0.643 2.218 -6.769 1.00 97.75 110 ALA A O 1
ATOM 802 N N . ALA A 1 111 ? -0.022 2.476 -4.643 1.00 97.81 111 ALA A N 1
ATOM 803 C CA . ALA A 1 111 ? 0.468 1.206 -4.132 1.00 97.81 111 ALA A CA 1
ATOM 804 C C . ALA A 1 111 ? -0.622 0.560 -3.279 1.00 97.81 111 ALA A C 1
ATOM 806 O O . ALA A 1 111 ? -1.121 1.174 -2.343 1.00 97.81 111 ALA A O 1
ATOM 807 N N . ARG A 1 112 ? -0.998 -0.672 -3.601 1.00 97.62 112 ARG A N 1
ATOM 808 C CA . ARG A 1 112 ? -1.979 -1.472 -2.871 1.00 97.62 112 ARG A CA 1
ATOM 809 C C . ARG A 1 112 ? -1.277 -2.624 -2.180 1.00 97.62 112 ARG A C 1
ATOM 811 O O . ARG A 1 112 ? -0.439 -3.282 -2.786 1.00 97.62 112 ARG A O 1
ATOM 818 N N . LEU A 1 113 ? -1.674 -2.893 -0.949 1.00 97.06 113 LEU A N 1
ATOM 819 C CA . LEU A 1 113 ? -1.260 -4.022 -0.140 1.00 97.06 113 LEU A CA 1
ATOM 820 C C . LEU A 1 113 ? -2.496 -4.846 0.229 1.00 97.06 113 LEU A C 1
ATOM 822 O O . LEU A 1 113 ? -3.490 -4.303 0.714 1.00 97.06 113 LEU A O 1
ATOM 826 N N . ASP A 1 114 ? -2.423 -6.155 0.025 1.00 95.94 114 ASP A N 1
ATOM 827 C CA . ASP A 1 114 ? -3.335 -7.123 0.620 1.00 95.94 114 ASP A CA 1
ATOM 828 C C . ASP A 1 114 ? -3.007 -7.229 2.109 1.00 95.94 114 ASP A C 1
ATOM 830 O O . ASP A 1 114 ? -1.957 -7.746 2.511 1.00 95.94 114 ASP A O 1
ATOM 834 N N . ALA A 1 115 ? -3.914 -6.723 2.940 1.00 94.56 115 ALA A N 1
ATOM 835 C CA . ALA A 1 115 ? -3.699 -6.689 4.374 1.00 94.56 115 ALA A CA 1
ATOM 836 C C . ALA A 1 115 ? -3.593 -8.103 4.953 1.00 94.56 115 ALA A C 1
ATOM 838 O O . ALA A 1 115 ? -2.856 -8.283 5.914 1.00 94.56 115 ALA A O 1
ATOM 839 N N . VAL A 1 116 ? -4.261 -9.109 4.372 1.00 92.06 116 VAL A N 1
ATOM 840 C CA . VAL A 1 116 ? -4.220 -10.497 4.861 1.00 92.06 116 VAL A CA 1
ATOM 841 C C . VAL A 1 116 ? -2.875 -11.154 4.539 1.00 92.06 116 VAL A C 1
ATOM 843 O O . VAL A 1 116 ? -2.277 -11.795 5.410 1.00 92.06 116 VAL A O 1
ATOM 846 N N . GLY A 1 117 ? -2.363 -10.963 3.321 1.00 92.50 117 GLY A N 1
ATOM 847 C CA . GLY A 1 117 ? -1.029 -11.440 2.938 1.00 92.50 117 GLY A CA 1
ATOM 848 C C . GLY A 1 117 ? 0.060 -10.824 3.822 1.00 92.50 117 GLY A C 1
ATOM 849 O O . GLY A 1 117 ? 0.837 -11.531 4.466 1.00 92.50 117 GLY A O 1
ATOM 850 N N . VAL A 1 118 ? 0.032 -9.497 3.979 1.00 93.31 118 VAL A N 1
ATOM 851 C CA . VAL A 1 118 ? 0.968 -8.774 4.858 1.00 93.31 118 VAL A CA 1
ATOM 852 C C . VAL A 1 118 ? 0.811 -9.206 6.321 1.00 93.31 118 VAL A C 1
ATOM 854 O O . VAL A 1 118 ? 1.802 -9.460 7.001 1.00 93.31 118 VAL A O 1
ATOM 857 N N . ALA A 1 119 ? -0.425 -9.351 6.804 1.00 92.38 119 ALA A N 1
ATOM 858 C CA . ALA A 1 119 ? -0.752 -9.777 8.165 1.00 92.38 119 ALA A CA 1
ATOM 859 C C . ALA A 1 119 ? -0.184 -11.147 8.534 1.00 92.38 119 ALA A C 1
ATOM 861 O O . ALA A 1 119 ? 0.175 -11.380 9.691 1.00 92.38 119 ALA A O 1
ATOM 862 N N . THR A 1 120 ? -0.167 -12.075 7.579 1.00 93.88 120 THR A N 1
ATOM 863 C CA . THR A 1 120 ? 0.261 -13.463 7.799 1.00 93.88 120 THR A CA 1
ATOM 864 C C . THR A 1 120 ? 1.761 -13.658 7.590 1.00 93.88 120 THR A C 1
ATOM 866 O O . THR A 1 120 ? 2.326 -14.647 8.072 1.00 93.88 120 THR A O 1
ATOM 869 N N . PHE A 1 121 ? 2.434 -12.682 6.981 1.00 95.56 121 PHE A N 1
ATOM 870 C CA . PHE A 1 121 ? 3.874 -12.696 6.779 1.00 95.56 121 PHE A CA 1
ATOM 871 C C . PHE A 1 121 ? 4.637 -12.736 8.114 1.00 95.56 121 PHE A C 1
ATOM 873 O O . PHE A 1 121 ? 4.389 -11.949 9.031 1.00 95.56 121 PHE A O 1
ATOM 880 N N . ALA A 1 122 ? 5.566 -13.687 8.257 1.00 96.69 122 ALA A N 1
ATOM 881 C CA . ALA A 1 122 ? 6.196 -13.997 9.544 1.00 96.69 122 ALA A CA 1
ATOM 882 C C . ALA A 1 122 ? 6.902 -12.790 10.211 1.00 96.69 122 ALA A C 1
ATOM 884 O O . ALA A 1 122 ? 6.642 -12.565 11.397 1.00 96.69 122 ALA A O 1
ATOM 885 N N . PRO A 1 123 ? 7.696 -11.967 9.494 1.00 96.75 123 PRO A N 1
ATOM 886 C CA . PRO A 1 123 ? 8.249 -10.717 10.026 1.00 96.75 123 PRO A CA 1
ATOM 887 C C . PRO A 1 123 ? 7.219 -9.747 10.615 1.00 96.75 123 PRO A C 1
ATOM 889 O O . PRO A 1 123 ? 7.390 -9.251 11.731 1.00 96.75 123 PRO A O 1
ATOM 892 N N . VAL A 1 124 ? 6.119 -9.508 9.897 1.00 95.25 124 VAL A N 1
ATOM 893 C CA . VAL A 1 124 ? 5.031 -8.630 10.355 1.00 95.25 124 VAL A CA 1
ATOM 894 C C . VAL A 1 124 ? 4.420 -9.202 11.624 1.00 95.25 124 VAL A C 1
ATOM 896 O O . VAL A 1 124 ? 4.247 -8.477 12.607 1.00 95.25 124 VAL A O 1
ATOM 899 N N . ARG A 1 125 ? 4.177 -10.520 11.649 1.00 94.56 125 ARG A N 1
ATOM 900 C CA . ARG A 1 125 ? 3.597 -11.161 12.827 1.00 94.56 125 ARG A CA 1
ATOM 901 C C . ARG A 1 125 ? 4.459 -11.073 14.068 1.00 94.56 125 ARG A C 1
ATOM 903 O O . ARG A 1 125 ? 3.948 -10.860 15.163 1.00 94.56 125 ARG A O 1
ATOM 910 N N . LYS A 1 126 ? 5.760 -11.236 13.879 1.00 97.00 126 LYS A N 1
ATOM 911 C CA . LYS A 1 126 ? 6.749 -11.220 14.949 1.00 97.00 126 LYS A CA 1
ATOM 912 C C . LYS A 1 126 ? 6.923 -9.827 15.555 1.00 97.00 126 LYS A C 1
ATOM 914 O O . LYS A 1 126 ? 7.038 -9.720 16.772 1.00 97.00 126 LYS A O 1
ATOM 919 N N . HIS A 1 127 ? 6.945 -8.775 14.730 1.00 96.31 127 HIS A N 1
ATOM 920 C CA . HIS A 1 127 ? 7.354 -7.436 15.180 1.00 96.31 127 HIS A CA 1
ATOM 921 C C . HIS A 1 127 ? 6.213 -6.423 15.311 1.00 96.31 127 HIS A C 1
ATOM 923 O O . HIS A 1 127 ? 6.261 -5.589 16.215 1.00 96.31 127 HIS A O 1
ATOM 929 N N . LEU A 1 128 ? 5.198 -6.474 14.441 1.00 93.06 128 LEU A N 1
ATOM 930 C CA . LEU A 1 128 ? 4.154 -5.444 14.365 1.00 93.06 128 LEU A CA 1
ATOM 931 C C . LEU A 1 128 ? 2.876 -5.818 15.127 1.00 93.06 128 LEU A C 1
ATOM 933 O O . LEU A 1 128 ? 2.345 -4.960 15.829 1.00 93.06 128 LEU A O 1
ATOM 937 N N . TRP A 1 129 ? 2.407 -7.075 15.077 1.00 91.31 129 TRP A N 1
ATOM 938 C CA . TRP A 1 129 ? 1.208 -7.484 15.840 1.00 91.31 129 TRP A CA 1
ATOM 939 C C . TRP A 1 129 ? 1.293 -7.207 17.343 1.00 91.31 129 TRP A C 1
ATOM 941 O O . TRP A 1 129 ? 0.329 -6.656 17.879 1.00 91.31 129 TRP A O 1
ATOM 951 N N . PRO A 1 130 ? 2.430 -7.460 18.025 1.00 92.62 130 PRO A N 1
ATOM 952 C CA . PRO A 1 130 ? 2.538 -7.169 19.452 1.00 92.62 130 PRO A CA 1
ATOM 953 C C . PRO A 1 130 ? 2.297 -5.695 19.811 1.00 92.62 130 PRO A C 1
ATOM 955 O O . PRO A 1 130 ? 1.972 -5.392 20.955 1.00 92.62 130 PRO A O 1
ATOM 958 N N . LEU A 1 131 ? 2.442 -4.763 18.859 1.00 87.75 131 LEU A N 1
ATOM 959 C CA . LEU A 1 131 ? 2.177 -3.339 19.092 1.00 87.75 131 LEU A CA 1
ATOM 960 C C . LEU A 1 131 ? 0.689 -3.013 19.211 1.00 87.75 131 LEU A C 1
ATOM 962 O O . LEU A 1 131 ? 0.343 -2.022 19.849 1.00 87.75 131 LEU A O 1
ATOM 966 N N . LEU A 1 132 ? -0.184 -3.806 18.587 1.00 84.00 132 LEU A N 1
ATOM 967 C CA . LEU A 1 132 ? -1.632 -3.604 18.682 1.00 84.00 132 LEU A CA 1
ATOM 968 C C . LEU A 1 132 ? -2.188 -4.115 20.014 1.00 84.00 132 LEU A C 1
ATOM 970 O O . LEU A 1 132 ? -3.155 -3.550 20.536 1.00 84.00 132 LEU A O 1
ATOM 974 N N . ASP A 1 133 ? -1.550 -5.152 20.559 1.00 84.94 133 ASP A N 1
ATOM 975 C CA . ASP A 1 133 ? -1.927 -5.781 21.824 1.00 84.94 133 ASP A CA 1
ATOM 976 C C . ASP A 1 133 ? -1.295 -5.087 23.041 1.00 84.94 133 ASP A C 1
ATOM 978 O O . ASP A 1 133 ? -1.807 -5.194 24.156 1.00 84.94 133 ASP A O 1
ATOM 982 N N . ALA A 1 134 ? -0.206 -4.337 22.848 1.00 80.25 134 ALA A N 1
ATOM 983 C CA . ALA A 1 134 ? 0.441 -3.599 23.923 1.00 80.25 134 ALA A CA 1
ATOM 984 C C . ALA A 1 134 ? -0.457 -2.465 24.457 1.00 80.25 134 ALA A C 1
ATOM 986 O O . ALA A 1 134 ? -0.830 -1.543 23.729 1.00 80.25 134 ALA A O 1
ATOM 987 N N . ALA A 1 135 ? -0.755 -2.490 25.760 1.00 72.00 135 ALA A N 1
ATOM 988 C CA . ALA A 1 135 ? -1.304 -1.346 26.483 1.00 72.00 135 ALA A CA 1
ATOM 989 C C . ALA A 1 135 ? -0.791 -1.288 27.928 1.00 72.00 135 ALA A C 1
ATOM 991 O O . ALA A 1 135 ? -1.117 -2.165 28.731 1.00 72.00 135 ALA A O 1
ATOM 992 N N . PRO A 1 136 ? -0.026 -0.250 28.301 1.00 59.31 136 PRO A N 1
ATOM 993 C CA . PRO A 1 136 ? 0.275 0.004 29.699 1.00 59.31 136 PRO A CA 1
ATOM 994 C C . PRO A 1 136 ? -0.975 0.576 30.396 1.00 59.31 136 PRO A C 1
ATOM 996 O O . PRO A 1 136 ? -1.291 1.751 30.254 1.00 59.31 136 PRO A O 1
ATOM 999 N N . GLY A 1 137 ? -1.698 -0.266 31.144 1.00 63.66 137 GLY A N 1
ATOM 1000 C CA . GLY A 1 137 ? -2.653 0.187 32.169 1.00 63.66 137 GLY A CA 1
ATOM 1001 C C . GLY A 1 137 ? -4.088 0.520 31.731 1.00 63.66 137 GLY A C 1
ATOM 1002 O O . GLY A 1 137 ? -4.713 1.374 32.352 1.00 63.66 137 GLY A O 1
ATOM 1003 N N . GLY A 1 138 ? -4.653 -0.140 30.714 1.00 81.38 138 GLY A N 1
ATOM 1004 C CA . GLY A 1 138 ? -6.053 0.086 30.323 1.00 81.38 138 GLY A CA 1
ATOM 1005 C C . GLY A 1 138 ? -6.531 -0.790 29.165 1.00 81.38 138 GLY A C 1
ATOM 1006 O O . GLY A 1 138 ? -5.932 -1.825 28.876 1.00 81.38 138 GLY A O 1
ATOM 1007 N N . LYS A 1 139 ? -7.609 -0.366 28.484 1.00 84.25 139 LYS A N 1
ATOM 1008 C CA . LYS A 1 139 ? -8.056 -0.999 27.230 1.00 84.25 139 LYS A CA 1
ATOM 1009 C C . LYS A 1 139 ? -6.906 -1.015 26.225 1.00 84.25 139 LYS A C 1
ATOM 1011 O O . LYS A 1 139 ? -6.208 -0.011 26.078 1.00 84.25 139 LYS A O 1
ATOM 1016 N N . THR A 1 140 ? -6.733 -2.124 25.512 1.00 84.94 140 THR A N 1
ATOM 1017 C CA . THR A 1 140 ? -5.753 -2.201 24.424 1.00 84.94 140 THR A CA 1
ATOM 1018 C C . THR A 1 140 ? -6.088 -1.200 23.324 1.00 84.94 140 THR A C 1
ATOM 1020 O O . THR A 1 140 ? -7.250 -0.816 23.160 1.00 84.94 140 THR A O 1
ATOM 1023 N N . ARG A 1 141 ? -5.090 -0.768 22.541 1.00 81.06 141 ARG A N 1
ATOM 1024 C CA . ARG A 1 141 ? -5.352 0.082 21.368 1.00 81.06 141 ARG A CA 1
ATOM 1025 C C . ARG A 1 141 ? -6.320 -0.607 20.409 1.00 81.06 141 ARG A C 1
ATOM 1027 O O . ARG A 1 141 ? -7.237 0.039 19.916 1.00 81.06 141 ARG A O 1
ATOM 1034 N N . LYS A 1 142 ? -6.161 -1.920 20.223 1.00 86.69 142 LYS A N 1
ATOM 1035 C CA . LYS A 1 142 ? -7.117 -2.757 19.494 1.00 86.69 142 LYS A CA 1
ATOM 1036 C C . LYS A 1 142 ? -8.548 -2.587 20.016 1.00 86.69 142 LYS A C 1
ATOM 1038 O O . LYS A 1 142 ? -9.421 -2.251 19.230 1.0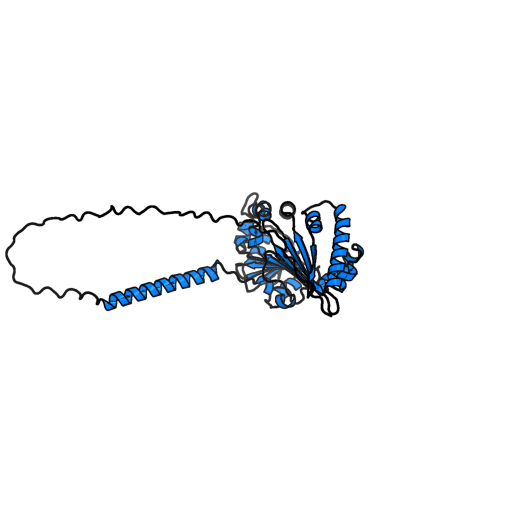0 86.69 142 LYS A O 1
ATOM 1043 N N . SER A 1 143 ? -8.773 -2.719 21.325 1.00 89.88 143 SER A N 1
ATOM 1044 C CA . SER A 1 143 ? -10.107 -2.543 21.918 1.00 89.88 143 SER A CA 1
ATOM 1045 C C . SER A 1 143 ? -10.668 -1.132 21.709 1.00 89.88 143 SER A C 1
ATOM 1047 O O . SER A 1 143 ? -11.861 -0.991 21.462 1.00 89.88 143 SER A O 1
ATOM 1049 N N . ARG A 1 144 ? -9.834 -0.084 21.763 1.00 87.12 144 ARG A N 1
ATOM 1050 C CA . ARG A 1 144 ? -10.283 1.295 21.490 1.00 87.12 144 ARG A CA 1
ATOM 1051 C C . ARG A 1 144 ? -10.655 1.513 20.022 1.00 87.12 144 ARG A C 1
ATOM 1053 O O . ARG A 1 144 ? -11.629 2.202 19.741 1.00 87.12 144 ARG A O 1
ATOM 1060 N N . LEU A 1 145 ? -9.904 0.920 19.093 1.00 86.75 145 LEU A N 1
ATOM 1061 C CA . LEU A 1 145 ? -10.237 0.947 17.666 1.00 86.75 145 LEU A CA 1
ATOM 1062 C C . LEU A 1 145 ? -11.521 0.159 17.379 1.00 86.75 145 LEU A C 1
ATOM 1064 O O . LEU A 1 145 ? -12.375 0.640 16.639 1.00 86.75 145 LEU A O 1
ATOM 1068 N N . GLU A 1 146 ? -11.709 -0.994 18.020 1.00 91.38 146 GLU A N 1
ATOM 1069 C CA . GLU A 1 146 ? -12.944 -1.779 17.916 1.00 91.38 146 GLU A CA 1
ATOM 1070 C C . GLU A 1 146 ? -14.150 -0.999 18.461 1.00 91.38 146 GLU A C 1
ATOM 1072 O O . GLU A 1 146 ? -15.186 -0.934 17.800 1.00 91.38 146 GLU A O 1
ATOM 1077 N N . ASP A 1 147 ? -13.999 -0.307 19.597 1.00 89.44 147 ASP A N 1
ATOM 1078 C CA . ASP A 1 147 ? -15.017 0.613 20.127 1.00 89.44 147 ASP A CA 1
ATOM 1079 C C . ASP A 1 147 ? -15.311 1.775 19.154 1.00 89.44 147 ASP A C 1
ATOM 1081 O O . ASP A 1 147 ? -16.434 2.290 19.112 1.00 89.44 147 ASP A O 1
ATOM 1085 N N . ALA A 1 148 ? -14.318 2.171 18.350 1.00 88.19 148 ALA A N 1
ATOM 1086 C CA . ALA A 1 148 ? -14.455 3.151 17.278 1.00 88.19 148 ALA A CA 1
ATOM 1087 C C . ALA A 1 148 ? -15.067 2.577 15.981 1.00 88.19 148 ALA A C 1
ATOM 1089 O O . ALA A 1 148 ? -15.263 3.327 15.025 1.00 88.19 148 ALA A O 1
ATOM 1090 N N . GLY A 1 149 ? -15.407 1.284 15.936 1.00 90.12 149 GLY A N 1
ATOM 1091 C CA . GLY A 1 149 ? -15.959 0.613 14.752 1.00 90.12 149 GLY A CA 1
ATOM 1092 C C . GLY A 1 149 ? -14.902 0.164 13.738 1.00 90.12 149 GLY A C 1
ATOM 1093 O O . GLY A 1 149 ? -15.225 -0.047 12.570 1.00 90.12 149 GLY A O 1
ATOM 1094 N N . ILE A 1 150 ? -13.639 0.051 14.159 1.00 91.94 150 ILE A N 1
ATOM 1095 C CA . ILE A 1 150 ? -12.505 -0.345 13.318 1.00 91.94 150 ILE A CA 1
ATOM 1096 C C . ILE A 1 150 ? -11.840 -1.567 13.945 1.00 91.94 150 ILE A C 1
ATOM 1098 O O . ILE A 1 150 ? -11.015 -1.447 14.851 1.00 91.94 150 ILE A O 1
ATOM 1102 N N . SER A 1 151 ? -12.151 -2.761 13.443 1.00 92.38 151 SER A N 1
ATOM 1103 C CA . SER A 1 151 ? -11.376 -3.945 13.808 1.00 92.38 151 SER A CA 1
ATOM 1104 C C . SER A 1 151 ? -10.183 -4.112 12.862 1.00 92.38 151 SER A C 1
ATOM 1106 O O . SER A 1 151 ? -10.373 -4.142 11.643 1.00 92.38 151 SER A O 1
ATOM 1108 N N . PRO A 1 152 ? -8.946 -4.290 13.366 1.00 89.44 152 PRO A N 1
ATOM 1109 C CA . PRO A 1 152 ? -7.795 -4.588 12.512 1.00 89.44 152 PRO A CA 1
ATOM 1110 C C . PRO A 1 152 ? -7.980 -5.837 11.638 1.00 89.44 152 PRO A C 1
ATOM 1112 O O . PRO A 1 152 ? -7.419 -5.903 10.550 1.00 89.44 152 PRO A O 1
ATOM 1115 N N . THR A 1 153 ? -8.776 -6.818 12.084 1.00 90.44 153 THR A N 1
ATOM 1116 C CA . THR A 1 153 ? -9.075 -8.035 11.307 1.00 90.44 153 THR A CA 1
ATOM 1117 C C . THR A 1 153 ? -10.076 -7.809 10.178 1.00 90.44 153 THR A C 1
ATOM 1119 O O . THR A 1 153 ? -10.204 -8.660 9.293 1.00 90.44 153 THR A O 1
ATOM 1122 N N . ASP A 1 154 ? -10.790 -6.684 10.208 1.00 93.31 154 ASP A N 1
ATOM 1123 C CA . ASP A 1 154 ? -11.737 -6.314 9.162 1.00 93.31 154 ASP A CA 1
ATOM 1124 C C . ASP A 1 154 ? -11.069 -5.568 8.013 1.00 93.31 154 ASP A C 1
ATOM 1126 O O . ASP A 1 154 ? -11.637 -5.544 6.923 1.00 93.31 154 ASP A O 1
ATOM 1130 N N . ILE A 1 155 ? -9.861 -5.027 8.209 1.00 94.88 155 ILE A N 1
ATOM 1131 C CA . ILE A 1 155 ? -9.058 -4.438 7.133 1.00 94.88 155 ILE A CA 1
ATOM 1132 C C . ILE A 1 155 ? -8.569 -5.565 6.215 1.00 94.88 155 ILE A C 1
ATOM 1134 O O . ILE A 1 155 ? -7.921 -6.518 6.649 1.00 94.88 155 ILE A O 1
ATOM 1138 N N . ARG A 1 156 ? -8.894 -5.456 4.928 1.00 95.62 156 ARG A N 1
ATOM 1139 C CA . ARG A 1 156 ? -8.549 -6.435 3.886 1.00 95.62 156 ARG A CA 1
ATOM 1140 C C . ARG A 1 156 ? -7.564 -5.884 2.876 1.00 95.62 156 ARG A C 1
ATOM 1142 O O . ARG A 1 156 ? -6.798 -6.645 2.297 1.00 95.62 156 ARG A O 1
ATOM 1149 N N . GLU A 1 157 ? -7.536 -4.574 2.702 1.00 96.31 157 GLU A N 1
ATOM 1150 C CA . GLU A 1 157 ? -6.569 -3.923 1.837 1.00 96.31 157 GLU A CA 1
ATOM 1151 C C . GLU A 1 157 ? -6.181 -2.548 2.366 1.00 96.31 157 GLU A C 1
ATOM 1153 O O . GLU A 1 157 ? -6.970 -1.850 3.006 1.00 96.31 157 GLU A O 1
ATOM 1158 N N . ILE A 1 158 ? -4.944 -2.172 2.074 1.00 97.44 158 ILE A N 1
ATOM 1159 C CA . ILE A 1 158 ? -4.387 -0.854 2.354 1.00 97.44 158 ILE A CA 1
ATOM 1160 C C . ILE A 1 158 ? -3.894 -0.314 1.024 1.00 97.44 158 ILE A C 1
ATOM 1162 O O . ILE A 1 158 ? -3.112 -0.973 0.345 1.00 97.44 158 ILE A O 1
ATOM 1166 N N . LEU A 1 159 ? -4.331 0.872 0.636 1.00 98.12 159 LEU A N 1
ATOM 1167 C CA . LEU A 1 159 ? -3.888 1.510 -0.592 1.00 98.12 159 LEU A CA 1
ATOM 1168 C C . LEU A 1 159 ? -3.351 2.896 -0.276 1.00 98.12 159 LEU A C 1
ATOM 1170 O O . LEU A 1 159 ? -3.972 3.648 0.457 1.00 98.12 159 LEU A O 1
ATOM 1174 N N . VAL A 1 160 ? -2.195 3.237 -0.824 1.00 97.94 160 VAL A N 1
ATOM 1175 C CA . VAL A 1 160 ? -1.629 4.582 -0.770 1.00 97.94 160 VAL A CA 1
ATOM 1176 C C . VAL A 1 160 ? -1.654 5.145 -2.177 1.00 97.94 160 VAL A C 1
ATOM 1178 O O . VAL A 1 160 ? -1.137 4.511 -3.093 1.00 97.94 160 VAL A O 1
ATOM 1181 N N . ALA A 1 161 ? -2.252 6.314 -2.365 1.00 97.75 161 ALA A N 1
ATOM 1182 C CA . ALA A 1 161 ? -2.268 7.019 -3.640 1.00 97.75 161 ALA A CA 1
ATOM 1183 C C . ALA A 1 161 ? -1.749 8.445 -3.461 1.00 97.75 161 ALA A C 1
ATOM 1185 O O . ALA A 1 161 ? -1.926 9.050 -2.404 1.00 97.75 161 ALA A O 1
ATOM 1186 N N . SER A 1 162 ? -1.117 8.985 -4.499 1.00 96.50 162 SER A N 1
ATOM 1187 C CA . SER A 1 162 ? -0.652 10.372 -4.513 1.00 96.50 162 SER A CA 1
ATOM 1188 C C . SER A 1 162 ? -0.865 11.012 -5.880 1.00 96.50 162 SER A C 1
ATOM 1190 O O . SER A 1 162 ? -0.883 10.328 -6.908 1.00 96.50 162 SER A O 1
ATOM 1192 N N . THR A 1 163 ? -1.072 12.329 -5.871 1.00 94.56 163 THR A N 1
ATOM 1193 C CA . THR A 1 163 ? -1.303 13.167 -7.056 1.00 94.56 163 THR A CA 1
ATOM 1194 C C . THR A 1 163 ? -0.060 13.935 -7.494 1.00 94.56 163 THR A C 1
ATOM 1196 O O . THR A 1 163 ? 0.066 14.252 -8.672 1.00 94.56 163 THR A O 1
ATOM 1199 N N . ASP A 1 164 ? 0.852 14.240 -6.568 1.00 88.50 164 ASP A N 1
ATOM 1200 C CA . ASP A 1 164 ? 2.028 15.092 -6.804 1.00 88.50 164 ASP A CA 1
ATOM 1201 C C . ASP A 1 164 ? 3.213 14.791 -5.860 1.00 88.50 164 ASP A C 1
ATOM 1203 O O . ASP A 1 164 ? 4.097 15.624 -5.692 1.00 88.50 164 ASP A O 1
ATOM 1207 N N . ALA A 1 165 ? 3.236 13.605 -5.239 1.00 82.44 165 ALA A N 1
ATOM 1208 C CA . ALA A 1 165 ? 4.184 13.170 -4.202 1.00 82.44 165 ALA A CA 1
ATOM 1209 C C . ALA A 1 165 ? 4.099 13.907 -2.849 1.00 82.44 165 ALA A C 1
ATOM 1211 O O . ALA A 1 165 ? 4.583 13.374 -1.850 1.00 82.44 165 ALA A O 1
ATOM 1212 N N . THR A 1 166 ? 3.457 15.077 -2.776 1.00 87.69 166 THR A N 1
ATOM 1213 C CA . THR A 1 166 ? 3.289 15.842 -1.527 1.00 87.69 166 THR A CA 1
ATOM 1214 C C . THR A 1 166 ? 1.910 15.655 -0.906 1.00 87.69 166 THR A C 1
ATOM 1216 O O . THR A 1 166 ? 1.803 15.511 0.312 1.00 87.69 166 THR A O 1
ATOM 1219 N N . SER A 1 167 ? 0.877 15.560 -1.741 1.00 94.12 167 SER A N 1
ATOM 1220 C CA . SER A 1 167 ? -0.476 15.191 -1.354 1.00 94.12 167 SER A CA 1
ATOM 1221 C C . SER A 1 167 ? -0.674 13.694 -1.552 1.00 94.12 167 SER A C 1
ATOM 1223 O O . SER A 1 167 ? -0.581 13.168 -2.669 1.00 94.12 167 SER A O 1
ATOM 1225 N N . TRP A 1 168 ? -0.941 12.988 -0.456 1.00 96.75 168 TRP A N 1
ATOM 1226 C CA . TRP A 1 168 ? -1.204 11.552 -0.469 1.00 96.75 168 TRP A CA 1
ATOM 1227 C C . TRP A 1 168 ? -2.414 11.192 0.387 1.00 96.75 168 TRP A C 1
ATOM 1229 O O . TRP A 1 168 ? -2.795 11.910 1.313 1.00 96.75 168 TRP A O 1
ATOM 1239 N N . VAL A 1 169 ? -3.024 10.060 0.049 1.00 98.31 169 VAL A N 1
ATOM 1240 C CA . VAL A 1 169 ? -4.137 9.459 0.777 1.00 98.31 169 VAL A CA 1
ATOM 1241 C C . VAL A 1 169 ? -3.866 7.976 0.998 1.00 98.31 169 VAL A C 1
ATOM 1243 O O . VAL A 1 169 ? -3.465 7.257 0.085 1.00 98.31 169 VAL A O 1
ATOM 1246 N N . VAL A 1 170 ? -4.071 7.532 2.232 1.00 98.38 170 VAL A N 1
ATOM 1247 C CA . VAL A 1 170 ? -4.145 6.132 2.640 1.00 98.38 170 VAL A CA 1
ATOM 1248 C C . VAL A 1 170 ? -5.618 5.745 2.694 1.00 98.38 170 VAL A C 1
ATOM 1250 O O . VAL A 1 170 ? -6.423 6.411 3.339 1.00 98.38 170 VAL A O 1
ATOM 1253 N N . LEU A 1 171 ? -5.962 4.658 2.022 1.00 98.38 171 LEU A N 1
ATOM 1254 C CA . LEU A 1 171 ? -7.299 4.108 1.880 1.00 98.38 171 LEU A CA 1
ATOM 1255 C C . LEU A 1 171 ? -7.291 2.716 2.505 1.00 98.38 171 LEU A C 1
ATOM 1257 O O . LEU A 1 171 ? -6.516 1.847 2.107 1.00 98.38 171 LEU A O 1
ATOM 1261 N N . LEU A 1 172 ? -8.138 2.509 3.501 1.00 97.94 172 LEU A N 1
ATOM 1262 C CA . LEU A 1 172 ? -8.272 1.251 4.221 1.00 97.94 172 LEU A CA 1
ATOM 1263 C C . LEU A 1 172 ? -9.600 0.621 3.812 1.00 97.94 172 LEU A C 1
ATOM 1265 O O . LEU A 1 172 ? -10.670 1.077 4.221 1.00 97.94 172 LEU A O 1
ATOM 1269 N N . GLY A 1 173 ? -9.514 -0.405 2.969 1.00 97.00 173 GLY A N 1
ATOM 1270 C CA . GLY A 1 173 ? -10.657 -1.187 2.516 1.00 97.00 173 GLY A CA 1
ATOM 1271 C C . GLY A 1 173 ? -10.862 -2.403 3.408 1.00 97.00 173 GLY A C 1
ATOM 1272 O O . GLY A 1 173 ? -9.905 -3.055 3.837 1.00 97.00 173 GLY A O 1
ATOM 1273 N N . GLY A 1 174 ? -12.117 -2.731 3.700 1.00 94.88 174 GLY A N 1
ATOM 1274 C CA . GLY A 1 174 ? -12.434 -3.891 4.514 1.00 94.88 174 GLY A CA 1
ATOM 1275 C C . GLY A 1 174 ? -13.909 -4.015 4.854 1.00 94.88 174 GLY A C 1
ATOM 1276 O O . GLY A 1 174 ? -14.763 -3.406 4.213 1.00 94.88 174 GLY A O 1
ATOM 1277 N N . ARG A 1 175 ? -14.206 -4.784 5.901 1.00 93.44 175 ARG A N 1
ATOM 1278 C CA . ARG A 1 175 ? -15.539 -4.866 6.520 1.00 93.44 175 ARG A CA 1
ATOM 1279 C C . ARG A 1 175 ? -15.693 -3.823 7.631 1.00 93.44 175 ARG A C 1
ATOM 1281 O O . ARG A 1 175 ? -16.035 -4.160 8.754 1.00 93.44 175 ARG A O 1
ATOM 1288 N N . ILE A 1 176 ? -15.379 -2.566 7.328 1.00 94.12 176 ILE A N 1
ATOM 1289 C CA . ILE A 1 176 ? -15.431 -1.471 8.305 1.00 94.12 176 ILE A CA 1
ATOM 1290 C C . ILE A 1 176 ? -16.876 -0.966 8.424 1.00 94.12 176 ILE A C 1
ATOM 1292 O O . ILE A 1 176 ? -17.542 -0.732 7.413 1.00 94.12 176 ILE A O 1
ATOM 1296 N N . ASP A 1 177 ? -17.354 -0.763 9.653 1.00 92.38 177 ASP A N 1
ATOM 1297 C CA . ASP A 1 177 ? -18.707 -0.274 9.922 1.00 92.38 177 ASP A CA 1
ATOM 1298 C C . ASP A 1 177 ? -18.945 1.112 9.300 1.00 92.38 177 ASP A C 1
ATOM 1300 O O . ASP A 1 177 ? -18.317 2.111 9.671 1.00 92.38 177 ASP A O 1
ATOM 1304 N N . LYS A 1 178 ? -19.905 1.191 8.377 1.00 93.94 178 LYS A N 1
ATOM 1305 C CA . LYS A 1 178 ? -20.263 2.416 7.648 1.00 93.94 178 LYS A CA 1
ATOM 1306 C C . LYS A 1 178 ? -20.771 3.514 8.589 1.00 93.94 178 LYS A C 1
ATOM 1308 O O . LYS A 1 178 ? -21.617 3.264 9.446 1.00 93.94 178 LYS A O 1
ATOM 1313 N N . GLY A 1 179 ? -20.268 4.737 8.420 1.00 90.81 179 GLY A N 1
ATOM 1314 C CA . GLY A 1 179 ? -20.687 5.934 9.162 1.00 90.81 179 GLY A CA 1
ATOM 1315 C C . GLY A 1 179 ? -20.268 5.982 10.638 1.00 90.81 179 GLY A C 1
ATOM 1316 O O . GLY A 1 179 ? -20.547 6.969 11.324 1.00 90.81 179 GLY A O 1
ATOM 1317 N N . ARG A 1 180 ? -19.601 4.941 11.157 1.00 92.19 180 ARG A N 1
ATOM 1318 C CA . ARG A 1 180 ? -19.200 4.857 12.572 1.00 92.19 180 ARG A CA 1
ATOM 1319 C C . ARG A 1 180 ? -17.742 5.226 12.799 1.00 92.19 180 ARG A C 1
ATOM 1321 O O . ARG A 1 180 ? -17.452 5.853 13.817 1.00 92.19 180 ARG A O 1
ATOM 1328 N N . ALA A 1 181 ? -16.861 4.902 11.852 1.00 94.19 181 ALA A N 1
ATOM 1329 C CA . ALA A 1 181 ? -15.415 4.997 12.036 1.00 94.19 181 ALA A CA 1
ATOM 1330 C C . ALA A 1 181 ? -14.956 6.420 12.394 1.00 94.19 181 ALA A C 1
ATOM 1332 O O . ALA A 1 181 ? -14.238 6.609 13.371 1.00 94.19 181 ALA A O 1
ATOM 1333 N N . VAL A 1 182 ? -15.430 7.440 11.669 1.00 96.00 182 VAL A N 1
ATOM 1334 C CA . VAL A 1 182 ? -15.046 8.844 11.915 1.00 96.00 182 VAL A CA 1
ATOM 1335 C C . VAL A 1 182 ? -15.476 9.305 13.312 1.00 96.00 182 VAL A C 1
ATOM 1337 O O . VAL A 1 182 ? -14.667 9.824 14.073 1.00 96.00 182 VAL A O 1
ATOM 1340 N N . THR A 1 183 ? -16.733 9.068 13.692 1.00 96.00 183 THR A N 1
ATOM 1341 C CA . THR A 1 183 ? -17.244 9.430 15.026 1.00 96.00 183 THR A CA 1
ATOM 1342 C C . THR A 1 183 ? -16.533 8.650 16.139 1.00 96.00 183 THR A C 1
ATOM 1344 O O . THR A 1 183 ? -16.269 9.193 17.212 1.00 96.00 183 THR A O 1
ATOM 1347 N N . GLY A 1 184 ? -16.194 7.386 15.888 1.00 94.56 184 GLY A N 1
ATOM 1348 C CA . GLY A 1 184 ? -15.416 6.558 16.801 1.00 94.56 184 GLY A CA 1
ATOM 1349 C C . GLY A 1 184 ? -14.000 7.092 17.021 1.00 94.56 184 GLY A C 1
ATOM 1350 O O . GLY A 1 184 ? -13.578 7.260 18.164 1.00 94.56 184 GLY A O 1
ATOM 1351 N N . ILE A 1 185 ? -13.292 7.425 15.940 1.00 94.62 185 ILE A N 1
ATOM 1352 C CA . ILE A 1 185 ? -11.954 8.030 15.996 1.00 94.62 185 ILE A CA 1
ATOM 1353 C C . ILE A 1 185 ? -12.003 9.374 16.733 1.00 94.62 185 ILE A C 1
ATOM 1355 O O . ILE A 1 185 ? -11.156 9.628 17.584 1.00 94.62 185 ILE A O 1
ATOM 1359 N N . GLU A 1 186 ? -13.012 10.213 16.473 1.00 95.69 186 GLU A N 1
ATOM 1360 C CA . GLU A 1 186 ? -13.202 11.492 17.174 1.00 95.69 186 GLU A CA 1
ATOM 1361 C C . GLU A 1 186 ? -13.279 11.300 18.692 1.00 95.69 186 GLU A C 1
ATOM 1363 O O . GLU A 1 186 ? -12.661 12.046 19.455 1.00 95.69 186 GLU A O 1
ATOM 1368 N N . LYS A 1 187 ? -14.028 10.284 19.135 1.00 94.06 187 LYS A N 1
ATOM 1369 C CA . LYS A 1 187 ? -14.150 9.940 20.551 1.00 94.06 187 LYS A CA 1
ATOM 1370 C C . LYS A 1 187 ? -12.800 9.529 21.139 1.00 94.06 187 LYS A C 1
ATOM 1372 O O . LYS A 1 187 ? -12.425 10.069 22.176 1.00 94.06 187 LYS A O 1
ATOM 1377 N N . VAL A 1 188 ? -12.060 8.646 20.463 1.00 91.06 188 VAL A N 1
ATOM 1378 C CA . VAL A 1 188 ? -10.725 8.206 20.910 1.00 91.06 188 VAL A CA 1
ATOM 1379 C C . VAL A 1 188 ? -9.761 9.391 21.010 1.00 91.06 188 VAL A C 1
ATOM 1381 O O . VAL A 1 188 ? -9.108 9.560 22.033 1.00 91.06 188 VAL A O 1
ATOM 1384 N N . ILE A 1 189 ? -9.729 10.262 20.000 1.00 91.75 189 ILE A N 1
ATOM 1385 C CA . ILE A 1 189 ? -8.902 11.480 19.973 1.00 91.75 189 ILE A CA 1
ATOM 1386 C C . ILE A 1 189 ? -9.203 12.393 21.168 1.00 91.75 189 ILE A C 1
ATOM 1388 O O . ILE A 1 189 ? -8.280 12.922 21.788 1.00 91.75 189 ILE A O 1
ATOM 1392 N N . ARG A 1 190 ? -10.486 12.578 21.510 1.00 91.94 190 ARG A N 1
ATOM 1393 C CA . ARG A 1 190 ? -10.897 13.390 22.667 1.00 91.94 190 ARG A CA 1
ATOM 1394 C C . ARG A 1 190 ? -10.512 12.747 23.995 1.00 91.94 190 ARG A C 1
ATOM 1396 O O . ARG A 1 190 ? -10.046 13.454 24.881 1.00 91.94 190 ARG A O 1
ATOM 1403 N N . GLU A 1 191 ? -10.708 11.439 24.130 1.00 88.94 191 GLU A N 1
ATOM 1404 C CA . GLU A 1 191 ? -10.344 10.684 25.336 1.00 88.94 191 GLU A CA 1
ATOM 1405 C C . GLU A 1 191 ? -8.826 10.666 25.565 1.00 88.94 191 GLU A C 1
ATOM 1407 O O . GLU A 1 191 ? -8.379 10.770 26.705 1.00 88.94 191 GLU A O 1
ATOM 1412 N N . GLU A 1 192 ? -8.033 10.593 24.492 1.00 84.56 192 GLU A N 1
ATOM 1413 C CA . GLU A 1 192 ? -6.567 10.652 24.550 1.00 84.56 192 GLU A CA 1
ATOM 1414 C C . GLU A 1 192 ? -6.019 12.094 24.578 1.00 84.56 192 GLU A C 1
ATOM 1416 O O . GLU A 1 192 ? -4.814 12.295 24.714 1.00 84.56 192 GLU A O 1
ATOM 1421 N N . GLY A 1 193 ? -6.885 13.108 24.479 1.00 88.12 193 GLY A N 1
ATOM 1422 C CA . GLY A 1 193 ? -6.509 14.517 24.597 1.00 88.12 193 GLY A CA 1
ATOM 1423 C C . GLY A 1 193 ? -5.620 15.035 23.463 1.00 88.12 193 GLY A C 1
ATOM 1424 O O . GLY A 1 193 ? -4.833 15.955 23.684 1.00 88.12 193 GLY A O 1
ATOM 1425 N N . TRP A 1 194 ? -5.715 14.467 22.257 1.00 89.38 194 TRP A N 1
ATOM 1426 C CA . TRP A 1 194 ? -4.882 14.887 21.126 1.00 89.38 194 TRP A CA 1
ATOM 1427 C C . TRP A 1 194 ? -5.306 16.283 20.632 1.00 89.38 194 TRP A C 1
ATOM 1429 O O . TRP A 1 194 ? -6.437 16.458 20.165 1.00 89.38 194 TRP A O 1
ATOM 1439 N N . PRO A 1 195 ? -4.428 17.301 20.702 1.00 93.25 195 PRO A N 1
ATOM 1440 C CA . PRO A 1 195 ? -4.798 18.669 20.362 1.00 93.25 195 PRO A CA 1
ATOM 1441 C C . PRO A 1 195 ? -4.943 18.875 18.846 1.00 93.25 195 PRO A C 1
ATOM 1443 O O . PRO A 1 195 ? -4.353 18.167 18.034 1.00 93.25 195 PRO A O 1
ATOM 1446 N N . GLY A 1 196 ? -5.704 19.905 18.460 1.00 95.00 196 GLY A N 1
ATOM 1447 C CA . GLY A 1 196 ? -5.782 20.385 17.074 1.00 95.00 196 GLY A CA 1
ATOM 1448 C C . GLY A 1 196 ? -6.686 19.581 16.136 1.00 95.00 196 GLY A C 1
ATOM 1449 O O . GLY A 1 196 ? -6.737 19.889 14.948 1.00 95.00 196 GLY A O 1
ATOM 1450 N N . TRP A 1 197 ? -7.423 18.597 16.653 1.00 97.31 197 TRP A N 1
ATOM 1451 C CA . TRP A 1 197 ? -8.440 17.866 15.902 1.00 97.31 197 TRP A CA 1
ATOM 1452 C C . TRP A 1 197 ? -9.819 18.504 16.041 1.00 97.31 197 TRP A C 1
ATOM 1454 O O . TRP A 1 197 ? -10.264 18.843 17.139 1.00 97.31 197 TRP A O 1
ATOM 1464 N N . ARG A 1 198 ? -10.523 18.638 14.918 1.00 97.12 198 ARG A N 1
ATOM 1465 C CA . ARG A 1 198 ? -11.896 19.146 14.855 1.00 97.12 198 ARG A CA 1
ATOM 1466 C C . ARG A 1 198 ? -12.701 18.410 13.794 1.00 97.12 198 ARG A C 1
ATOM 1468 O O . ARG A 1 198 ? -12.147 17.902 12.825 1.00 97.12 198 ARG A O 1
ATOM 1475 N N . ARG A 1 199 ? -14.018 18.401 13.955 1.00 97.44 199 ARG A N 1
ATOM 1476 C CA . ARG A 1 199 ? -14.942 17.880 12.949 1.00 97.44 199 ARG A CA 1
ATOM 1477 C C . ARG A 1 199 ? -15.306 18.972 11.942 1.00 97.44 199 ARG A C 1
ATOM 1479 O O . ARG A 1 199 ? -15.609 20.092 12.349 1.00 97.44 199 ARG A O 1
ATOM 1486 N N . ASP A 1 200 ? -15.287 18.634 10.657 1.00 97.31 200 ASP A N 1
ATOM 1487 C CA . ASP A 1 200 ? -15.734 19.483 9.546 1.00 97.31 200 ASP A CA 1
ATOM 1488 C C . ASP A 1 200 ? -16.716 18.693 8.661 1.00 97.31 200 ASP A C 1
ATOM 1490 O O . ASP A 1 200 ? -16.339 18.002 7.713 1.00 97.31 200 ASP A O 1
ATOM 1494 N N . GLY A 1 201 ? -17.999 18.730 9.027 1.00 94.94 201 GLY A N 1
ATOM 1495 C CA . GLY A 1 201 ? -19.029 17.888 8.416 1.00 94.94 201 GLY A CA 1
ATOM 1496 C C . GLY A 1 201 ? -18.811 16.400 8.717 1.00 94.94 201 GLY A C 1
ATOM 1497 O O . GLY A 1 201 ? -18.892 15.965 9.870 1.00 94.94 201 GLY A O 1
ATOM 1498 N N . GLU A 1 202 ? -18.552 15.618 7.670 1.00 95.12 202 GLU A N 1
ATOM 1499 C CA . GLU A 1 202 ? -18.361 14.161 7.737 1.00 95.12 202 GLU A CA 1
ATOM 1500 C C . GLU A 1 202 ? -16.895 13.735 7.890 1.00 95.12 202 GLU A C 1
ATOM 1502 O O . GLU A 1 202 ? -16.612 12.544 8.006 1.00 95.12 202 GLU A O 1
ATOM 1507 N N . VAL A 1 203 ? -15.961 14.690 7.924 1.00 97.94 203 VAL A N 1
ATOM 1508 C CA . VAL A 1 203 ? -14.529 14.418 8.091 1.00 97.94 203 VAL A CA 1
ATOM 1509 C C . VAL A 1 203 ? -13.994 14.976 9.410 1.00 97.94 203 VAL A C 1
ATOM 1511 O O . VAL A 1 203 ? -14.546 15.916 9.992 1.00 97.94 203 VAL A O 1
ATOM 1514 N N . LEU A 1 204 ? -12.888 14.404 9.879 1.00 98.00 204 LEU A N 1
ATOM 1515 C CA . LEU A 1 204 ? -12.060 14.953 10.948 1.00 98.00 204 LEU A CA 1
ATOM 1516 C C . LEU A 1 204 ? -10.831 15.616 10.349 1.00 98.00 204 LEU A C 1
ATOM 1518 O O . LEU A 1 204 ? -10.139 15.006 9.542 1.00 98.00 204 LEU A O 1
ATOM 1522 N N . VAL A 1 205 ? -10.540 16.836 10.780 1.00 98.38 205 VAL A N 1
ATOM 1523 C CA . VAL A 1 205 ? -9.376 17.612 10.352 1.00 98.38 205 VAL A CA 1
ATOM 1524 C C . VAL A 1 205 ? -8.477 17.828 11.560 1.00 98.38 205 VAL A C 1
ATOM 1526 O O . VAL A 1 205 ? -8.907 18.397 12.566 1.00 98.38 205 VAL A O 1
ATOM 1529 N N . GLY A 1 206 ? -7.249 17.343 11.460 1.00 97.12 206 GLY A N 1
ATOM 1530 C CA . GLY A 1 206 ? -6.203 17.434 12.465 1.00 97.12 206 GLY A CA 1
ATOM 1531 C C . GLY A 1 206 ? -5.154 18.510 12.165 1.00 97.12 206 GLY A C 1
ATOM 1532 O O . GLY A 1 206 ? -5.282 19.295 11.217 1.00 97.12 206 GLY A O 1
ATOM 1533 N N . PRO A 1 207 ? -4.080 18.545 12.973 1.00 95.56 207 PRO A N 1
ATOM 1534 C CA . PRO A 1 207 ? -2.938 19.428 12.763 1.00 95.56 207 PRO A CA 1
ATOM 1535 C C . PRO A 1 207 ? -2.319 19.269 11.368 1.00 95.56 207 PRO A C 1
ATOM 1537 O O . PRO A 1 207 ? -2.262 18.172 10.818 1.00 95.56 207 PRO A O 1
ATOM 1540 N N . GLY A 1 208 ? -1.841 20.374 10.791 1.00 93.75 208 GLY A N 1
ATOM 1541 C CA . GLY A 1 208 ? -1.193 20.365 9.474 1.00 93.75 208 GLY A CA 1
ATOM 1542 C C . GLY A 1 208 ? -2.130 20.081 8.293 1.00 93.75 208 GLY A C 1
ATOM 1543 O O . GLY A 1 208 ? -1.644 19.940 7.180 1.00 93.75 208 GLY A O 1
ATOM 1544 N N . GLY A 1 209 ? -3.449 20.015 8.515 1.00 95.50 209 GLY A N 1
ATOM 1545 C CA . GLY A 1 209 ? -4.438 19.730 7.470 1.00 95.50 209 GLY A CA 1
ATOM 1546 C C . GLY A 1 209 ? -4.776 18.247 7.306 1.00 95.50 209 GLY A C 1
ATOM 1547 O O . GLY A 1 209 ? -5.716 17.936 6.570 1.00 95.50 209 GLY A O 1
ATOM 1548 N N . VAL A 1 210 ? -4.089 17.350 8.030 1.00 97.12 210 VAL A N 1
ATOM 1549 C CA . VAL A 1 210 ? -4.338 15.901 7.992 1.00 97.12 210 VAL A CA 1
ATOM 1550 C C . VAL A 1 210 ? -5.823 15.632 8.179 1.00 97.12 210 VAL A C 1
ATOM 1552 O O . VAL A 1 210 ? -6.433 16.127 9.124 1.00 97.12 210 VAL A O 1
ATOM 1555 N N . THR A 1 211 ? -6.420 14.875 7.269 1.00 98.31 211 THR A N 1
ATOM 1556 C CA . THR A 1 211 ? -7.868 14.671 7.244 1.00 98.31 211 THR A CA 1
ATOM 1557 C C . THR A 1 211 ? -8.203 13.187 7.274 1.00 98.31 211 THR A C 1
ATOM 1559 O O . THR A 1 211 ? -7.573 12.393 6.579 1.00 98.31 211 THR A O 1
ATOM 1562 N N . ILE A 1 212 ? -9.208 12.815 8.066 1.00 98.06 212 ILE A N 1
ATOM 1563 C CA . ILE A 1 212 ? -9.777 11.468 8.128 1.00 98.06 212 ILE A CA 1
ATOM 1564 C C . ILE A 1 212 ? -11.233 11.529 7.671 1.00 98.06 212 ILE A C 1
ATOM 1566 O O . ILE A 1 212 ? -12.012 12.323 8.194 1.00 98.06 212 ILE A O 1
ATOM 1570 N N . GLY A 1 213 ? -11.613 10.679 6.725 1.00 97.94 213 GLY A N 1
ATOM 1571 C CA . GLY A 1 213 ? -12.988 10.550 6.238 1.00 97.94 213 GLY A CA 1
ATOM 1572 C C . GLY A 1 213 ? -13.377 9.090 6.049 1.00 97.94 213 GLY A C 1
ATOM 1573 O O . GLY A 1 213 ? -12.519 8.215 6.093 1.00 97.94 213 GLY A O 1
ATOM 1574 N N . GLN A 1 214 ? -14.659 8.817 5.828 1.00 98.06 214 GLN A N 1
ATOM 1575 C CA . GLN A 1 214 ? -15.145 7.477 5.502 1.00 98.06 214 GLN A CA 1
ATOM 1576 C C . GLN A 1 214 ? -16.127 7.558 4.334 1.00 98.06 214 GLN A C 1
ATOM 1578 O O . GLN A 1 214 ? -17.033 8.386 4.356 1.00 98.06 214 GLN A O 1
ATOM 1583 N N . ALA A 1 215 ? -15.943 6.705 3.330 1.00 98.12 215 ALA A N 1
ATOM 1584 C CA . ALA A 1 215 ? -16.838 6.603 2.183 1.00 98.12 215 ALA A CA 1
ATOM 1585 C C . ALA A 1 215 ? -18.120 5.809 2.507 1.00 98.12 215 ALA A C 1
ATOM 1587 O O . ALA A 1 215 ? -18.190 5.068 3.492 1.00 98.12 215 ALA A O 1
ATOM 1588 N N . GLU A 1 216 ? -19.131 5.904 1.636 1.00 97.06 216 GLU A N 1
ATOM 1589 C CA . GLU A 1 216 ? -20.424 5.208 1.783 1.00 97.06 216 GLU A CA 1
ATOM 1590 C C . GLU A 1 216 ? -20.314 3.670 1.762 1.00 97.06 216 GLU A C 1
ATOM 1592 O O . GLU A 1 216 ? -21.166 2.949 2.300 1.00 97.06 216 GLU A O 1
ATOM 1597 N N . ASP A 1 217 ? -19.269 3.132 1.133 1.00 96.25 217 ASP A N 1
ATOM 1598 C CA . ASP A 1 217 ? -19.006 1.694 1.100 1.00 96.25 217 ASP A CA 1
ATOM 1599 C C . ASP A 1 217 ? -18.262 1.177 2.341 1.00 96.25 217 ASP A C 1
ATOM 1601 O O . ASP A 1 217 ? -18.183 -0.036 2.533 1.00 96.25 217 ASP A O 1
ATOM 1605 N N . GLY A 1 218 ? -17.836 2.080 3.228 1.00 96.25 218 GLY A N 1
ATOM 1606 C CA . GLY A 1 218 ? -17.134 1.778 4.472 1.00 96.25 218 GLY A CA 1
ATOM 1607 C C . GLY A 1 218 ? -15.629 2.042 4.420 1.00 96.25 218 GLY A C 1
ATOM 1608 O O . GLY A 1 218 ? -15.015 2.063 5.489 1.00 96.25 218 GLY A O 1
ATOM 1609 N N . THR A 1 219 ? -15.044 2.293 3.241 1.00 98.00 219 THR A N 1
ATOM 1610 C CA . THR A 1 219 ? -13.609 2.592 3.088 1.00 98.00 219 THR A CA 1
ATOM 1611 C C . THR A 1 219 ? -13.212 3.779 3.965 1.00 98.00 219 THR A C 1
ATOM 1613 O O . THR A 1 219 ? -13.833 4.839 3.892 1.00 98.00 219 THR A O 1
ATOM 1616 N N . LEU A 1 220 ? -12.185 3.612 4.802 1.00 98.12 220 LEU A N 1
ATOM 1617 C CA . LEU A 1 220 ? -11.645 4.679 5.649 1.00 98.12 220 LEU A CA 1
ATOM 1618 C C . LEU A 1 220 ? -10.486 5.369 4.921 1.00 98.12 220 LEU A C 1
ATOM 1620 O O . LEU A 1 220 ? -9.623 4.706 4.353 1.00 98.12 220 LEU A O 1
ATOM 1624 N N . LEU A 1 221 ? -10.460 6.697 4.942 1.00 98.44 221 LEU A N 1
ATOM 1625 C CA . LEU A 1 221 ? -9.493 7.522 4.230 1.00 98.44 221 LEU A CA 1
ATOM 1626 C C . LEU A 1 221 ? -8.707 8.360 5.235 1.00 98.44 221 LEU A C 1
ATOM 1628 O O . LEU A 1 221 ? -9.303 8.984 6.110 1.00 98.44 221 LEU A O 1
ATOM 1632 N N . LEU A 1 222 ? -7.390 8.413 5.080 1.00 98.19 222 LEU A N 1
ATOM 1633 C CA . LEU A 1 222 ? -6.480 9.286 5.819 1.00 98.19 222 LEU A CA 1
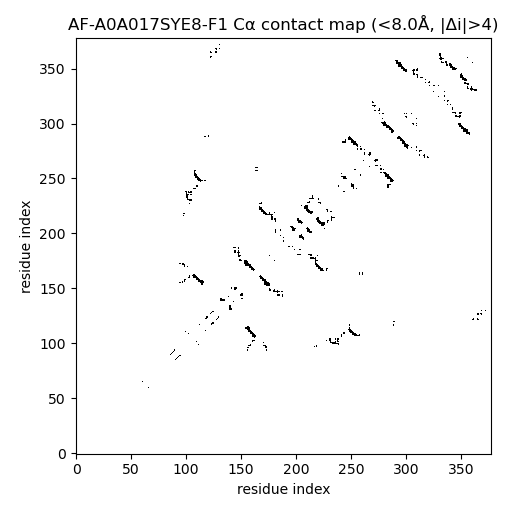ATOM 1634 C C . LEU A 1 222 ? -5.592 10.003 4.807 1.00 98.19 222 LEU A C 1
ATOM 1636 O O . LEU A 1 222 ? -4.780 9.359 4.152 1.00 98.19 222 LEU A O 1
ATOM 1640 N N . GLY A 1 223 ? -5.727 11.315 4.673 1.00 97.94 223 GLY A N 1
ATOM 1641 C CA . GLY A 1 223 ? -4.934 12.101 3.730 1.00 97.94 223 GLY A CA 1
ATOM 1642 C C . GLY A 1 223 ? -4.170 13.238 4.386 1.00 97.94 223 GLY A C 1
ATOM 1643 O O . GLY A 1 223 ? -4.475 13.651 5.506 1.00 97.94 223 GLY A O 1
ATOM 1644 N N . THR A 1 224 ? -3.188 13.756 3.658 1.00 97.50 224 THR A N 1
ATOM 1645 C CA . THR A 1 224 ? -2.381 14.925 4.046 1.00 97.50 224 THR A CA 1
ATOM 1646 C C . THR A 1 224 ? -3.196 16.200 4.197 1.00 97.50 224 THR A C 1
ATOM 1648 O O . THR A 1 224 ? -2.847 17.059 4.999 1.00 97.50 224 THR A O 1
ATOM 1651 N N . ASP A 1 225 ? -4.278 16.320 3.432 1.00 97.06 225 ASP A N 1
ATOM 1652 C CA . ASP A 1 225 ? -5.130 17.498 3.390 1.00 97.06 225 ASP A CA 1
ATOM 1653 C C . ASP A 1 225 ? -6.597 17.129 3.123 1.00 97.06 225 ASP A C 1
ATOM 1655 O O . ASP A 1 225 ? -6.944 16.019 2.712 1.00 97.06 225 ASP A O 1
ATOM 1659 N N . THR A 1 226 ? -7.492 18.081 3.366 1.00 97.75 226 THR A N 1
ATOM 1660 C CA . THR A 1 226 ? -8.932 17.867 3.194 1.00 97.75 226 THR A CA 1
ATOM 1661 C C . THR A 1 226 ? -9.332 17.706 1.728 1.00 97.75 226 THR A C 1
ATOM 1663 O O . THR A 1 226 ? -10.312 17.018 1.439 1.00 97.75 226 THR A O 1
ATOM 1666 N N . SER A 1 227 ? -8.601 18.317 0.791 1.00 97.12 227 SER A N 1
ATOM 1667 C CA . SER A 1 227 ? -8.967 18.301 -0.626 1.00 97.12 227 SER A CA 1
ATOM 1668 C C . SER A 1 227 ? -8.761 16.918 -1.244 1.00 97.12 227 SER A C 1
ATOM 1670 O O . SER A 1 227 ? -9.681 16.412 -1.891 1.00 97.12 227 SER A O 1
ATOM 1672 N N . ILE A 1 228 ? -7.634 16.254 -0.955 1.00 97.50 228 ILE A N 1
ATOM 1673 C CA . ILE A 1 228 ? -7.364 14.903 -1.462 1.00 97.50 228 ILE A CA 1
ATOM 1674 C C . ILE A 1 228 ? -8.319 13.868 -0.858 1.00 97.50 228 ILE A C 1
ATOM 1676 O O . ILE A 1 228 ? -8.808 12.993 -1.574 1.00 97.50 228 ILE A O 1
ATOM 1680 N N . VAL A 1 229 ? -8.668 14.001 0.428 1.00 98.19 229 VAL A N 1
ATOM 1681 C CA . VAL A 1 229 ? -9.657 13.116 1.063 1.00 98.19 229 VAL A CA 1
ATOM 1682 C C . VAL A 1 229 ? -11.029 13.305 0.428 1.00 98.19 229 VAL A C 1
ATOM 1684 O O .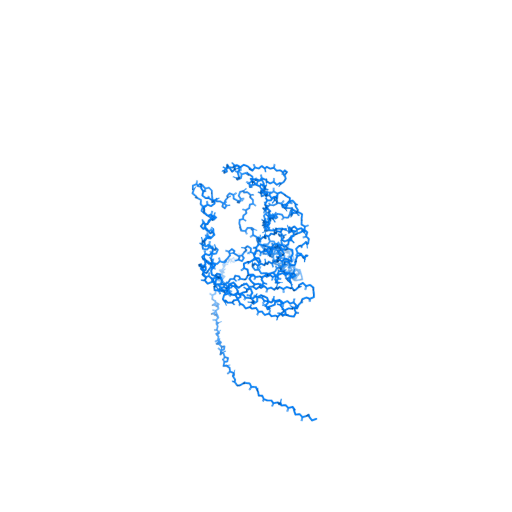 VAL A 1 229 ? -11.652 12.322 0.039 1.00 98.19 229 VAL A O 1
ATOM 1687 N N . ARG A 1 230 ? -11.491 14.550 0.250 1.00 97.50 230 ARG A N 1
ATOM 1688 C CA . ARG A 1 230 ? -12.796 14.820 -0.376 1.00 97.50 230 ARG A CA 1
ATOM 1689 C C . ARG A 1 230 ? -12.858 14.345 -1.829 1.00 97.50 230 ARG A C 1
ATOM 1691 O O . ARG A 1 230 ? -13.881 13.796 -2.225 1.00 97.50 230 ARG A O 1
ATOM 1698 N N . ALA A 1 231 ? -11.776 14.495 -2.593 1.00 97.00 231 ALA A N 1
ATOM 1699 C CA . ALA A 1 231 ? -11.676 13.961 -3.953 1.00 97.00 231 ALA A CA 1
ATOM 1700 C C . ALA A 1 231 ? -11.743 12.423 -4.002 1.00 97.00 231 ALA A C 1
ATOM 1702 O O . ALA A 1 231 ? -12.152 11.866 -5.015 1.00 97.00 231 ALA A O 1
ATOM 1703 N N . SER A 1 232 ? -11.372 11.758 -2.906 1.00 98.00 232 SER A N 1
ATOM 1704 C CA . SER A 1 232 ? -11.328 10.299 -2.784 1.00 98.00 232 SER A CA 1
ATOM 1705 C C . SER A 1 232 ? -12.596 9.694 -2.173 1.00 98.00 232 SER A C 1
ATOM 1707 O O . SER A 1 232 ? -12.776 8.486 -2.238 1.00 98.00 232 SER A O 1
ATOM 1709 N N . LEU A 1 233 ? -13.492 10.486 -1.565 1.00 97.25 233 LEU A N 1
ATOM 1710 C CA . LEU A 1 233 ? -14.691 9.960 -0.887 1.00 97.25 233 LEU A CA 1
ATOM 1711 C C . LEU A 1 233 ? -15.672 9.275 -1.846 1.00 97.25 233 LEU A C 1
ATOM 1713 O O . LEU A 1 233 ? -16.333 8.311 -1.464 1.00 97.25 233 LEU A O 1
ATOM 1717 N N . ASN A 1 234 ? -15.755 9.754 -3.086 1.00 96.94 234 ASN A N 1
ATOM 1718 C CA . ASN A 1 234 ? -16.649 9.195 -4.091 1.00 96.94 234 ASN A CA 1
ATOM 1719 C C . ASN A 1 234 ? -15.948 8.067 -4.847 1.00 96.94 234 ASN A C 1
ATOM 1721 O O . ASN A 1 234 ? -14.863 8.265 -5.388 1.00 96.94 234 ASN A O 1
ATOM 1725 N N . ALA A 1 235 ? -16.588 6.902 -4.911 1.00 97.25 235 ALA A N 1
ATOM 1726 C CA . ALA A 1 235 ? -16.085 5.779 -5.687 1.00 97.25 235 ALA A CA 1
ATOM 1727 C C . ALA A 1 235 ? -16.065 6.110 -7.194 1.00 97.25 235 ALA A C 1
ATOM 1729 O O . ALA A 1 235 ? -17.038 6.628 -7.745 1.00 97.25 235 ALA A O 1
ATOM 1730 N N . SER A 1 236 ? -14.974 5.762 -7.870 1.00 96.75 236 SER A N 1
ATOM 1731 C CA . SER A 1 236 ? -14.763 5.905 -9.306 1.00 96.75 236 SER A CA 1
ATOM 1732 C C . SER A 1 236 ? -14.023 4.691 -9.885 1.00 96.75 236 SER A C 1
ATOM 1734 O O . SER A 1 236 ? -13.561 3.792 -9.178 1.00 96.75 236 SER A O 1
ATOM 1736 N N . ASP A 1 237 ? -13.907 4.657 -11.211 1.00 95.94 237 ASP A N 1
ATOM 1737 C CA . ASP A 1 237 ? -13.137 3.651 -11.949 1.00 95.94 237 ASP A CA 1
ATOM 1738 C C . ASP A 1 237 ? -11.728 4.149 -12.337 1.00 95.94 237 ASP A C 1
ATOM 1740 O O . ASP A 1 237 ? -11.053 3.542 -13.174 1.00 95.94 237 ASP A O 1
ATOM 1744 N N . ASP A 1 238 ? -11.242 5.234 -11.723 1.00 94.06 238 ASP A N 1
ATOM 1745 C CA . ASP A 1 238 ? -9.967 5.875 -12.091 1.00 94.06 238 ASP A CA 1
ATOM 1746 C C . ASP A 1 238 ? -8.739 4.982 -11.862 1.00 94.06 238 ASP A C 1
ATOM 1748 O O . ASP A 1 238 ? -7.707 5.135 -12.522 1.00 94.06 238 ASP A O 1
ATOM 1752 N N . TRP A 1 239 ? -8.858 3.971 -11.003 1.00 94.56 239 TRP A N 1
ATOM 1753 C CA . TRP A 1 239 ? -7.826 2.951 -10.828 1.00 94.56 239 TRP A CA 1
ATOM 1754 C C . TRP A 1 239 ? -7.533 2.164 -12.121 1.00 94.56 239 TRP A C 1
ATOM 1756 O O . TRP A 1 239 ? -6.389 1.759 -12.355 1.00 94.56 239 TRP A O 1
ATOM 1766 N N . LYS A 1 240 ? -8.534 1.991 -13.001 1.00 95.56 240 LYS A N 1
ATOM 1767 C CA . LYS A 1 240 ? -8.356 1.361 -14.323 1.00 95.56 240 LYS A CA 1
ATOM 1768 C C . LYS A 1 240 ? -7.543 2.262 -15.250 1.00 95.56 240 LYS A C 1
ATOM 1770 O O . LYS A 1 240 ? -6.720 1.768 -16.018 1.00 95.56 240 LYS A O 1
ATOM 1775 N N . ARG A 1 241 ? -7.745 3.584 -15.155 1.00 95.31 241 ARG A N 1
ATOM 1776 C CA . ARG A 1 241 ? -7.026 4.599 -15.945 1.00 95.31 241 ARG A CA 1
ATOM 1777 C C . ARG A 1 241 ? -5.537 4.596 -15.616 1.00 95.31 241 ARG A C 1
ATOM 1779 O O . ARG A 1 241 ? -4.713 4.551 -16.528 1.00 95.31 241 ARG A O 1
ATOM 1786 N N . ILE A 1 242 ? -5.194 4.614 -14.326 1.00 95.31 242 ILE A N 1
ATOM 1787 C CA . ILE A 1 242 ? -3.789 4.568 -13.895 1.00 95.31 242 ILE A CA 1
ATOM 1788 C C . ILE A 1 242 ? -3.159 3.195 -14.194 1.00 95.31 242 ILE A C 1
ATOM 1790 O O . ILE A 1 242 ? -1.979 3.116 -14.534 1.00 95.31 242 ILE A O 1
ATOM 1794 N N . GLY A 1 243 ? -3.959 2.123 -14.205 1.00 96.31 243 GLY A N 1
ATOM 1795 C CA . GLY A 1 243 ? -3.516 0.768 -14.541 1.00 96.31 243 GLY A CA 1
ATOM 1796 C C . GLY A 1 243 ? -2.876 0.048 -13.357 1.00 96.31 243 GLY A C 1
ATOM 1797 O O . GLY A 1 243 ? -1.867 -0.635 -13.525 1.00 96.31 243 GLY A O 1
ATOM 1798 N N . LEU A 1 244 ? -3.433 0.233 -12.156 1.00 96.94 244 LEU A N 1
ATOM 1799 C CA . LEU A 1 244 ? -2.998 -0.486 -10.960 1.00 96.94 244 LEU A CA 1
ATOM 1800 C C . LEU A 1 244 ? -3.323 -1.989 -11.110 1.00 96.94 244 LEU A C 1
ATOM 1802 O O . LEU A 1 244 ? -4.486 -2.318 -11.359 1.00 96.94 244 LEU A O 1
ATOM 1806 N N . PRO A 1 245 ? -2.348 -2.905 -10.949 1.00 96.00 245 PRO A N 1
ATOM 1807 C CA . PRO A 1 245 ? -2.616 -4.340 -11.023 1.00 96.00 245 PRO A CA 1
ATOM 1808 C C . PRO A 1 245 ? -3.618 -4.816 -9.958 1.00 96.00 245 PRO A C 1
ATOM 1810 O O . PRO A 1 245 ? -3.587 -4.376 -8.811 1.00 96.00 245 PRO A O 1
ATOM 1813 N N . GLU A 1 246 ? -4.503 -5.747 -10.324 1.00 91.75 246 GLU A N 1
ATOM 1814 C CA . GLU A 1 246 ? -5.575 -6.217 -9.428 1.00 91.75 246 GLU A CA 1
ATOM 1815 C C . GLU A 1 246 ? -5.142 -7.328 -8.458 1.00 91.75 246 GLU A C 1
ATOM 1817 O O . GLU A 1 246 ? -5.764 -7.513 -7.410 1.00 91.75 246 GLU A O 1
ATOM 1822 N N . GLY A 1 247 ? -4.094 -8.080 -8.797 1.00 88.31 247 GLY A N 1
ATOM 1823 C CA . GLY A 1 247 ? -3.660 -9.269 -8.061 1.00 88.31 247 GLY A CA 1
ATOM 1824 C C . GLY A 1 247 ? -2.221 -9.172 -7.564 1.00 88.31 247 GLY A C 1
ATOM 1825 O O . GLY A 1 247 ? -1.366 -8.612 -8.244 1.00 88.31 247 GLY A O 1
ATOM 1826 N N . GLY A 1 248 ? -1.967 -9.759 -6.394 1.00 89.88 248 GLY A N 1
ATOM 1827 C CA . GLY A 1 248 ? -0.676 -9.745 -5.702 1.00 89.88 248 GLY A CA 1
ATOM 1828 C C . GLY A 1 248 ? -0.804 -9.197 -4.281 1.00 89.88 248 GLY A C 1
ATOM 1829 O O . GLY A 1 248 ? -1.734 -8.452 -3.982 1.00 89.88 248 GLY A O 1
ATOM 1830 N N . GLU A 1 249 ? 0.128 -9.571 -3.404 1.00 92.75 249 GLU A N 1
ATOM 1831 C CA . GLU A 1 249 ? 0.117 -9.137 -1.997 1.00 92.75 249 GLU A CA 1
ATOM 1832 C C . GLU A 1 249 ? 0.510 -7.674 -1.842 1.00 92.75 249 GLU A C 1
ATOM 1834 O O . GLU A 1 249 ? 0.010 -6.980 -0.967 1.00 92.75 249 GLU A O 1
ATOM 1839 N N . MET A 1 250 ? 1.383 -7.182 -2.712 1.00 96.69 250 MET A N 1
ATOM 1840 C CA . MET A 1 250 ? 1.605 -5.762 -2.888 1.00 96.69 250 MET A CA 1
ATOM 1841 C C . MET A 1 250 ? 1.738 -5.482 -4.377 1.00 96.69 250 MET A C 1
ATOM 1843 O O . MET A 1 250 ? 2.461 -6.169 -5.090 1.00 96.69 250 MET A O 1
ATOM 1847 N N . THR A 1 251 ? 1.023 -4.480 -4.858 1.00 97.75 251 THR A N 1
ATOM 1848 C CA . THR A 1 251 ? 1.017 -4.047 -6.255 1.00 97.75 251 THR A CA 1
ATOM 1849 C C . THR A 1 251 ? 1.172 -2.548 -6.298 1.00 97.75 251 THR A C 1
ATOM 1851 O O . THR A 1 251 ? 0.770 -1.849 -5.372 1.00 97.75 251 THR A O 1
ATOM 1854 N N . PHE A 1 252 ? 1.771 -2.030 -7.355 1.00 98.19 252 PHE A N 1
ATOM 1855 C CA . PHE A 1 252 ? 1.919 -0.596 -7.494 1.00 98.19 252 PHE A CA 1
ATOM 1856 C C . PHE A 1 252 ? 1.953 -0.170 -8.947 1.00 98.19 252 PHE A C 1
ATOM 1858 O O . PHE A 1 252 ? 2.236 -0.954 -9.857 1.00 98.19 252 PHE A O 1
ATOM 1865 N N . VAL A 1 253 ? 1.677 1.109 -9.139 1.00 97.69 253 VAL A N 1
ATOM 1866 C CA . VAL A 1 253 ? 1.785 1.795 -10.409 1.00 97.69 253 VAL A CA 1
ATOM 1867 C C . VAL A 1 253 ? 2.354 3.190 -10.193 1.00 97.69 253 VAL A C 1
ATOM 1869 O O . VAL A 1 253 ? 2.003 3.882 -9.240 1.00 97.69 253 VAL A O 1
ATOM 1872 N N . VAL A 1 254 ? 3.247 3.590 -11.088 1.00 96.44 254 VAL A N 1
ATOM 1873 C CA . VAL A 1 254 ? 3.869 4.911 -11.149 1.00 96.44 254 VAL A CA 1
ATOM 1874 C C . VAL A 1 254 ? 3.763 5.381 -12.592 1.00 96.44 254 VAL A C 1
ATOM 1876 O O . VAL A 1 254 ? 4.218 4.701 -13.514 1.00 96.44 254 VAL A O 1
ATOM 1879 N N . THR A 1 255 ? 3.115 6.515 -12.803 1.00 95.62 255 THR A N 1
ATOM 1880 C CA . THR A 1 255 ? 2.936 7.121 -14.128 1.00 95.62 255 THR A CA 1
ATOM 1881 C C . THR A 1 255 ? 4.126 7.997 -14.501 1.00 95.62 255 THR A C 1
ATOM 1883 O O . THR A 1 255 ? 5.003 8.274 -13.680 1.00 95.62 255 THR A O 1
ATOM 1886 N N . ARG A 1 256 ? 4.157 8.452 -15.753 1.00 93.12 256 ARG A N 1
ATOM 1887 C CA . ARG A 1 256 ? 5.151 9.404 -16.244 1.00 93.12 256 ARG A CA 1
ATOM 1888 C C . ARG A 1 256 ? 5.194 10.675 -15.402 1.00 93.12 256 ARG A C 1
ATOM 1890 O O . ARG A 1 256 ? 6.277 11.127 -15.056 1.00 93.12 256 ARG A O 1
ATOM 1897 N N . GLU A 1 257 ? 4.038 11.219 -15.041 1.00 91.88 257 GLU A N 1
ATOM 1898 C CA . GLU A 1 257 ? 3.932 12.458 -14.271 1.00 91.88 257 GLU A CA 1
ATOM 1899 C C . GLU A 1 257 ? 4.634 12.329 -12.910 1.00 91.88 257 GLU A C 1
ATOM 1901 O O . GLU A 1 257 ? 5.311 13.255 -12.465 1.00 91.88 257 GLU A O 1
ATOM 1906 N N . ALA A 1 258 ? 4.540 11.155 -12.277 1.00 90.44 258 ALA A N 1
ATOM 1907 C CA . ALA A 1 258 ? 5.273 10.861 -11.049 1.00 90.44 258 ALA A CA 1
ATOM 1908 C C . ALA A 1 258 ? 6.790 10.736 -11.289 1.00 90.44 258 ALA A C 1
ATOM 1910 O O . ALA A 1 258 ? 7.584 11.249 -10.498 1.00 90.44 258 ALA A O 1
ATOM 1911 N N . TRP A 1 259 ? 7.212 10.096 -12.386 1.00 87.12 259 TRP A N 1
ATOM 1912 C CA . TRP A 1 259 ? 8.631 10.001 -12.753 1.00 87.12 259 TRP A CA 1
ATOM 1913 C C . TRP A 1 259 ? 9.266 11.361 -13.048 1.00 87.12 259 TRP A C 1
ATOM 1915 O O . TRP A 1 259 ? 10.403 11.601 -12.636 1.00 87.12 259 TRP A O 1
ATOM 1925 N N . ASP A 1 260 ? 8.537 12.250 -13.720 1.00 86.56 260 ASP A N 1
ATOM 1926 C CA . ASP A 1 260 ? 9.000 13.601 -14.039 1.00 86.56 260 ASP A CA 1
ATOM 1927 C C . ASP A 1 260 ? 9.228 14.427 -12.759 1.00 86.56 260 ASP A C 1
ATOM 1929 O O . ASP A 1 260 ? 10.235 15.135 -12.662 1.00 86.56 260 ASP A O 1
ATOM 1933 N N . GLY A 1 261 ? 8.367 14.271 -11.743 1.00 83.00 261 GLY A N 1
ATOM 1934 C CA . GLY A 1 261 ? 8.554 14.891 -10.425 1.00 83.00 261 GLY A CA 1
ATOM 1935 C C . GLY A 1 261 ? 9.822 14.407 -9.711 1.00 83.00 261 GLY A C 1
ATOM 1936 O O . GLY A 1 261 ? 10.656 15.211 -9.295 1.00 83.00 261 GLY A O 1
ATOM 1937 N N . VAL A 1 262 ? 10.026 13.086 -9.645 1.00 77.81 262 VAL A N 1
ATOM 1938 C CA . VAL A 1 262 ? 11.197 12.477 -8.979 1.00 77.81 262 VAL A CA 1
ATOM 1939 C C . VAL A 1 262 ? 12.507 12.782 -9.716 1.00 77.81 262 VAL A C 1
ATOM 1941 O O . VAL A 1 262 ? 13.560 12.975 -9.097 1.00 77.81 262 VAL A O 1
ATOM 1944 N N . GLY A 1 263 ? 12.464 12.844 -11.048 1.00 73.50 263 GLY A N 1
ATOM 1945 C CA . GLY A 1 263 ? 13.637 13.094 -11.881 1.00 73.50 263 GLY A CA 1
ATOM 1946 C C . GLY A 1 263 ? 14.298 14.452 -11.634 1.00 73.50 263 GLY A C 1
ATOM 1947 O O . GLY A 1 263 ? 15.510 14.577 -11.845 1.00 73.50 263 GLY A O 1
ATOM 1948 N N . GLY A 1 264 ? 13.542 15.442 -11.149 1.00 72.44 264 GLY A N 1
ATOM 1949 C CA . GLY A 1 264 ? 14.069 16.750 -10.755 1.00 72.44 264 GLY A CA 1
ATOM 1950 C C . GLY A 1 264 ? 14.984 16.686 -9.531 1.00 72.44 264 GLY A C 1
ATOM 1951 O O . GLY A 1 264 ? 16.053 17.298 -9.536 1.00 72.44 264 GLY A O 1
ATOM 1952 N N . GLU A 1 265 ? 14.605 15.902 -8.522 1.00 72.31 265 GLU A N 1
ATOM 1953 C CA . GLU A 1 265 ? 15.319 15.819 -7.241 1.00 72.31 265 GLU A CA 1
ATOM 1954 C C . GLU A 1 265 ? 16.455 14.788 -7.270 1.00 72.31 265 GLU A C 1
ATOM 1956 O O . GLU A 1 265 ? 17.584 15.076 -6.872 1.00 72.31 265 GLU A O 1
ATOM 1961 N N . ILE A 1 266 ? 16.184 13.586 -7.791 1.00 67.56 266 ILE A N 1
ATOM 1962 C CA . ILE A 1 266 ? 17.127 12.453 -7.743 1.00 67.56 266 ILE A CA 1
ATOM 1963 C C . ILE A 1 266 ? 17.998 12.384 -9.003 1.00 67.56 266 ILE A C 1
ATOM 1965 O O . ILE A 1 266 ? 19.114 11.856 -8.976 1.00 67.56 266 ILE A O 1
ATOM 1969 N N . GLY A 1 267 ? 17.541 12.951 -10.123 1.00 64.19 267 GLY A N 1
ATOM 1970 C CA . GLY A 1 267 ? 18.221 12.832 -11.415 1.00 64.19 267 GLY A CA 1
ATOM 1971 C C . GLY A 1 267 ? 19.616 13.463 -11.475 1.00 64.19 267 GLY A C 1
ATOM 1972 O O . GLY A 1 267 ? 20.335 13.221 -12.441 1.00 64.19 267 GLY A O 1
ATOM 1973 N N . GLY A 1 268 ? 20.012 14.265 -10.480 1.00 69.06 268 GLY A N 1
ATOM 1974 C CA . GLY A 1 268 ? 21.386 14.757 -10.335 1.00 69.06 268 GLY A CA 1
ATOM 1975 C C . GLY A 1 268 ? 22.361 13.732 -9.742 1.00 69.06 268 GLY A C 1
ATOM 1976 O O . GLY A 1 268 ? 23.551 13.797 -10.034 1.00 69.06 268 GLY A O 1
ATOM 1977 N N . LEU A 1 269 ? 21.869 12.779 -8.943 1.00 71.12 269 LEU A N 1
ATOM 1978 C CA . LEU A 1 269 ? 22.697 11.794 -8.235 1.00 71.12 269 LEU A CA 1
ATOM 1979 C C . LEU A 1 269 ? 22.991 10.545 -9.073 1.00 71.12 269 LEU A C 1
ATOM 1981 O O . LEU A 1 269 ? 24.012 9.894 -8.871 1.00 71.12 269 LEU A O 1
ATOM 1985 N N . LEU A 1 270 ? 22.107 10.207 -10.013 1.00 71.88 270 LEU A N 1
ATOM 1986 C CA . LEU A 1 270 ? 22.230 9.014 -10.848 1.00 71.88 270 LEU A CA 1
ATOM 1987 C C . LEU A 1 270 ? 22.605 9.418 -12.273 1.00 71.88 270 LEU A C 1
ATOM 1989 O O . LEU A 1 270 ? 21.769 9.899 -13.043 1.00 71.88 270 LEU A O 1
ATOM 1993 N N . THR A 1 271 ? 23.865 9.198 -12.647 1.00 67.44 271 THR A N 1
ATOM 1994 C CA . THR A 1 271 ? 24.325 9.317 -14.034 1.00 67.44 271 THR A CA 1
ATOM 1995 C C . THR A 1 271 ? 23.465 8.426 -14.938 1.00 67.44 271 THR A C 1
ATOM 1997 O O . THR A 1 271 ? 23.416 7.213 -14.774 1.00 67.44 271 THR A O 1
ATOM 2000 N N . GLY A 1 272 ? 22.732 9.040 -15.873 1.00 68.81 272 GLY A N 1
ATOM 2001 C CA . GLY A 1 272 ? 21.794 8.346 -16.770 1.00 68.81 272 GLY A CA 1
ATOM 2002 C C . GLY A 1 272 ? 20.327 8.331 -16.314 1.00 68.81 272 GLY A C 1
ATOM 2003 O O . GLY A 1 272 ? 19.449 8.097 -17.143 1.00 68.81 272 GLY A O 1
ATOM 2004 N N . GLY A 1 273 ? 20.025 8.696 -15.060 1.00 72.50 273 GLY A N 1
ATOM 2005 C CA . GLY A 1 273 ? 18.655 8.723 -14.517 1.00 72.50 273 GLY A CA 1
ATOM 2006 C C . GLY A 1 273 ? 17.691 9.603 -15.320 1.00 72.50 273 GLY A C 1
ATOM 2007 O O . GLY A 1 273 ? 16.573 9.203 -15.630 1.00 72.50 273 GLY A O 1
ATOM 2008 N N . ARG A 1 274 ? 18.161 10.778 -15.759 1.00 76.88 274 ARG A N 1
ATOM 2009 C CA . ARG A 1 274 ? 17.363 11.734 -16.553 1.00 76.88 274 ARG A CA 1
ATOM 2010 C C . ARG A 1 274 ? 16.850 11.165 -17.880 1.00 76.88 274 ARG A C 1
ATOM 2012 O O . ARG A 1 274 ? 15.805 11.603 -18.353 1.00 76.88 274 ARG A O 1
ATOM 2019 N N . GLY A 1 275 ? 17.588 10.232 -18.487 1.00 80.38 275 GLY A N 1
ATOM 2020 C CA . GLY A 1 275 ? 17.175 9.565 -19.723 1.00 80.38 275 GLY A CA 1
ATOM 2021 C C . GLY A 1 275 ? 15.986 8.641 -19.481 1.00 80.38 275 GLY A C 1
ATOM 2022 O O . GLY A 1 275 ? 14.979 8.757 -20.176 1.00 80.38 275 GLY A O 1
ATOM 2023 N N . LEU A 1 276 ? 16.071 7.813 -18.433 1.00 82.12 276 LEU A N 1
ATOM 2024 C CA . LEU A 1 276 ? 14.995 6.907 -18.034 1.00 82.12 276 LEU A CA 1
ATOM 2025 C C . LEU A 1 276 ? 13.698 7.662 -17.738 1.00 82.12 276 LEU A C 1
ATOM 2027 O O . LEU A 1 276 ? 12.665 7.305 -18.291 1.00 82.12 276 LEU A O 1
ATOM 2031 N N . PHE A 1 277 ? 13.739 8.706 -16.902 1.00 84.06 277 PHE A N 1
ATOM 2032 C CA . PHE A 1 277 ? 12.516 9.400 -16.469 1.00 84.06 277 PHE A CA 1
ATOM 2033 C C . PHE A 1 277 ? 11.731 10.000 -17.642 1.00 84.06 277 PHE A C 1
ATOM 2035 O O . PHE A 1 277 ? 10.510 9.926 -17.665 1.00 84.06 277 PHE A O 1
ATOM 2042 N N . ARG A 1 278 ? 12.429 10.493 -18.673 1.00 85.25 278 ARG A N 1
ATOM 2043 C CA . ARG A 1 278 ? 11.794 11.012 -19.896 1.00 85.25 278 ARG A CA 1
ATOM 2044 C C . ARG A 1 278 ? 11.206 9.923 -20.793 1.00 85.25 278 ARG A C 1
ATOM 2046 O O . ARG A 1 278 ? 10.256 10.197 -21.527 1.00 85.25 278 ARG A O 1
ATOM 2053 N N . ARG A 1 279 ? 11.811 8.731 -20.781 1.00 91.25 279 ARG A N 1
ATOM 2054 C CA . ARG A 1 279 ? 11.453 7.598 -21.647 1.00 91.25 279 ARG A CA 1
ATOM 2055 C C . ARG A 1 279 ? 10.483 6.618 -21.001 1.00 91.25 279 ARG A C 1
ATOM 2057 O O . ARG A 1 279 ? 9.862 5.842 -21.717 1.00 91.25 279 ARG A O 1
ATOM 2064 N N . ALA A 1 280 ? 10.340 6.630 -19.682 1.00 92.19 280 ALA A N 1
ATOM 2065 C CA . ALA A 1 280 ? 9.376 5.807 -18.971 1.00 92.19 280 ALA A CA 1
ATOM 2066 C C . ALA A 1 280 ? 7.971 6.410 -19.116 1.00 92.19 280 ALA A C 1
ATOM 2068 O O . ALA A 1 280 ? 7.724 7.553 -18.742 1.00 92.19 280 ALA A O 1
ATOM 2069 N N . GLY A 1 281 ? 7.037 5.639 -19.672 1.00 94.19 281 GLY A N 1
ATOM 2070 C CA . GLY A 1 281 ? 5.630 6.027 -19.754 1.00 94.19 281 GLY A CA 1
ATOM 2071 C C . GLY A 1 281 ? 4.865 5.642 -18.491 1.00 94.19 281 GLY A C 1
ATOM 2072 O O . GLY A 1 281 ? 4.164 6.455 -17.897 1.00 94.19 281 GLY A O 1
ATOM 2073 N N . ARG A 1 282 ? 4.996 4.386 -18.065 1.00 95.88 282 ARG A N 1
ATOM 2074 C CA . ARG A 1 282 ? 4.338 3.865 -16.861 1.00 95.88 282 ARG A CA 1
ATOM 2075 C C . ARG A 1 282 ? 5.083 2.654 -16.343 1.00 95.88 282 ARG A C 1
ATOM 2077 O O . ARG A 1 282 ? 5.456 1.775 -17.119 1.00 95.88 282 ARG A O 1
ATOM 2084 N N . THR A 1 283 ? 5.210 2.587 -15.031 1.00 97.25 283 THR A N 1
ATOM 2085 C CA . THR A 1 283 ? 5.795 1.470 -14.305 1.00 97.25 283 THR A CA 1
ATOM 2086 C C . THR A 1 283 ? 4.712 0.793 -13.497 1.00 97.25 283 THR A C 1
ATOM 2088 O O . THR A 1 283 ? 4.077 1.437 -12.673 1.00 97.25 283 THR A O 1
ATOM 2091 N N . THR A 1 284 ? 4.515 -0.498 -13.705 1.00 98.00 284 THR A N 1
ATOM 2092 C CA . THR A 1 284 ? 3.660 -1.337 -12.861 1.00 98.00 284 THR A CA 1
ATOM 2093 C C . THR A 1 284 ? 4.521 -2.385 -12.194 1.00 98.00 284 THR A C 1
ATOM 2095 O O . THR A 1 284 ? 5.446 -2.900 -12.819 1.00 98.00 284 THR A O 1
ATOM 2098 N N . GLY A 1 285 ? 4.222 -2.745 -10.958 1.00 97.56 285 GLY A N 1
ATOM 2099 C CA . GLY A 1 285 ? 4.965 -3.794 -10.285 1.00 97.56 285 GLY A CA 1
ATOM 2100 C C . GLY A 1 285 ? 4.151 -4.526 -9.245 1.00 97.56 285 GLY A C 1
ATOM 2101 O O . GLY A 1 285 ? 3.052 -4.113 -8.871 1.00 97.56 285 GLY A O 1
ATOM 2102 N N . ALA A 1 286 ? 4.725 -5.628 -8.792 1.00 97.69 286 ALA A N 1
ATOM 2103 C CA . ALA A 1 286 ? 4.235 -6.410 -7.682 1.00 97.69 286 ALA A CA 1
ATOM 2104 C C . ALA A 1 286 ? 5.400 -6.804 -6.773 1.00 97.69 286 ALA A C 1
ATOM 2106 O O . ALA A 1 286 ? 6.521 -7.029 -7.234 1.00 97.69 286 ALA A O 1
ATOM 2107 N N . PHE A 1 287 ? 5.117 -6.891 -5.481 1.00 97.00 287 PHE A N 1
ATOM 2108 C CA . PHE A 1 287 ? 5.990 -7.476 -4.483 1.00 97.00 287 PHE A CA 1
ATOM 2109 C C . PHE A 1 287 ? 5.275 -8.690 -3.898 1.00 97.00 287 PHE A C 1
ATOM 2111 O O . PHE A 1 287 ? 4.197 -8.563 -3.316 1.00 97.00 287 PHE A O 1
ATOM 2118 N N . THR A 1 288 ? 5.858 -9.866 -4.096 1.00 96.31 288 THR A N 1
ATOM 2119 C CA . THR A 1 288 ? 5.382 -11.117 -3.508 1.00 96.31 288 THR A CA 1
ATOM 2120 C C . THR A 1 288 ? 6.159 -11.384 -2.228 1.00 96.31 288 THR A C 1
ATOM 2122 O O . THR A 1 288 ? 7.393 -11.381 -2.225 1.00 96.31 288 THR A O 1
ATOM 2125 N N . LEU A 1 289 ? 5.428 -11.609 -1.152 1.00 94.06 289 LEU A N 1
ATOM 2126 C CA . LEU A 1 289 ? 5.857 -12.146 0.126 1.00 94.06 289 LEU A CA 1
ATOM 2127 C C . LEU A 1 289 ? 5.904 -13.684 0.039 1.00 94.06 289 LEU A C 1
ATOM 2129 O O . LEU A 1 289 ? 5.436 -14.305 -0.913 1.00 94.06 289 LEU A O 1
ATOM 2133 N N . GLY A 1 290 ? 6.545 -14.308 1.023 1.00 92.38 290 GLY A N 1
ATOM 2134 C CA . GLY A 1 290 ? 6.753 -15.755 1.080 1.00 92.38 290 GLY A CA 1
ATOM 2135 C C . GLY A 1 290 ? 8.179 -16.104 1.488 1.00 92.38 290 GLY A C 1
ATOM 2136 O O . GLY A 1 290 ? 8.901 -15.258 2.021 1.00 92.38 290 GLY A O 1
ATOM 2137 N N . ASP A 1 291 ? 8.590 -17.342 1.221 1.00 93.38 291 ASP A N 1
ATOM 2138 C CA . ASP A 1 291 ? 9.930 -17.835 1.577 1.00 93.38 291 ASP A CA 1
ATOM 2139 C C . ASP A 1 291 ? 11.034 -17.203 0.718 1.00 93.38 291 ASP A C 1
ATOM 2141 O O . ASP A 1 291 ? 12.168 -17.028 1.165 1.00 93.38 291 ASP A O 1
ATOM 2145 N N . THR A 1 292 ? 10.689 -16.799 -0.507 1.00 96.31 292 THR A N 1
ATOM 2146 C CA . THR A 1 292 ? 11.566 -16.057 -1.420 1.00 96.31 292 THR A CA 1
ATOM 2147 C C . THR A 1 292 ? 10.888 -14.758 -1.851 1.00 96.31 292 THR A C 1
ATOM 2149 O O . THR A 1 292 ? 10.322 -14.700 -2.949 1.00 96.31 292 THR A O 1
ATOM 2152 N N . PRO A 1 293 ? 10.906 -13.715 -1.001 1.00 97.25 293 PRO A N 1
ATOM 2153 C CA . PRO A 1 293 ? 10.295 -12.442 -1.340 1.00 97.25 293 PRO A CA 1
ATOM 2154 C C . PRO A 1 293 ? 10.890 -11.878 -2.631 1.00 97.25 293 PRO A C 1
ATOM 2156 O O . PRO A 1 293 ? 12.103 -11.939 -2.850 1.00 97.25 293 PRO A O 1
ATOM 2159 N N . ARG A 1 294 ? 10.052 -11.336 -3.511 1.00 97.69 294 ARG A N 1
ATOM 2160 C CA . ARG A 1 294 ? 10.482 -10.870 -4.834 1.00 97.69 294 ARG A CA 1
ATOM 2161 C C . ARG A 1 294 ? 9.717 -9.623 -5.230 1.00 97.69 294 ARG A C 1
ATOM 2163 O O . ARG A 1 294 ? 8.504 -9.560 -5.081 1.00 97.69 294 ARG A O 1
ATOM 2170 N N . ILE A 1 295 ? 10.435 -8.669 -5.810 1.00 97.06 295 ILE A N 1
ATOM 2171 C CA . ILE A 1 295 ? 9.854 -7.553 -6.544 1.00 97.06 295 ILE A CA 1
ATOM 2172 C C . ILE A 1 295 ? 9.971 -7.825 -8.042 1.00 97.06 295 ILE A C 1
ATOM 2174 O O . ILE A 1 295 ? 11.030 -8.220 -8.535 1.00 97.06 295 ILE A O 1
ATOM 2178 N N . ALA A 1 296 ? 8.875 -7.627 -8.761 1.00 97.75 296 ALA A N 1
ATOM 2179 C CA . ALA A 1 296 ? 8.822 -7.659 -10.213 1.00 97.75 296 ALA A CA 1
ATOM 2180 C C . ALA A 1 296 ? 8.201 -6.354 -10.702 1.00 97.75 296 ALA A C 1
ATOM 2182 O O . ALA A 1 296 ? 7.167 -5.917 -10.202 1.00 97.75 296 ALA A O 1
ATOM 2183 N N . MET A 1 297 ? 8.846 -5.718 -11.667 1.00 97.75 297 MET A N 1
ATOM 2184 C CA . MET A 1 297 ? 8.453 -4.431 -12.216 1.00 97.75 297 MET A CA 1
ATOM 2185 C C . MET A 1 297 ? 8.496 -4.508 -13.728 1.00 97.75 297 MET A C 1
ATOM 2187 O O . MET A 1 297 ? 9.414 -5.090 -14.296 1.00 97.75 297 MET A O 1
ATOM 2191 N N . LYS A 1 298 ? 7.533 -3.862 -14.365 1.00 97.75 298 LYS A N 1
ATOM 2192 C CA . LYS A 1 298 ? 7.473 -3.667 -15.802 1.00 97.75 298 LYS A CA 1
ATOM 2193 C C . LYS A 1 298 ? 7.372 -2.187 -16.085 1.00 97.75 298 LYS A C 1
ATOM 2195 O O . LYS A 1 298 ? 6.501 -1.506 -15.542 1.00 97.75 298 LYS A O 1
ATOM 2200 N N . ILE A 1 299 ? 8.252 -1.700 -16.943 1.00 97.25 299 ILE A N 1
ATOM 2201 C CA . ILE A 1 299 ? 8.314 -0.301 -17.339 1.00 97.25 299 ILE A CA 1
ATOM 2202 C C . ILE A 1 299 ? 7.956 -0.245 -18.814 1.00 97.25 299 ILE A C 1
ATOM 2204 O O . ILE A 1 299 ? 8.679 -0.741 -19.674 1.00 97.25 299 ILE A O 1
ATOM 2208 N N . THR A 1 300 ? 6.798 0.334 -19.093 1.00 96.88 300 THR A N 1
ATOM 2209 C CA . THR A 1 300 ? 6.331 0.600 -20.452 1.00 96.88 300 THR A CA 1
ATOM 2210 C C . THR A 1 300 ? 6.971 1.889 -20.974 1.00 96.88 300 THR A C 1
ATOM 2212 O O . THR A 1 300 ? 7.032 2.879 -20.233 1.00 96.88 300 THR A O 1
ATOM 2215 N N . PRO A 1 301 ? 7.472 1.902 -22.219 1.00 95.56 301 PRO A N 1
ATOM 2216 C CA . PRO A 1 301 ? 8.094 3.077 -22.805 1.00 95.56 301 PRO A CA 1
ATOM 2217 C C . PRO A 1 301 ? 7.056 4.168 -23.091 1.00 95.56 301 PRO A C 1
ATOM 2219 O O . PRO A 1 301 ? 5.891 3.897 -23.383 1.00 95.56 301 PRO A O 1
ATOM 2222 N N . ALA A 1 302 ? 7.496 5.421 -23.044 1.00 93.38 302 ALA A N 1
ATOM 2223 C CA . ALA A 1 302 ? 6.785 6.534 -23.648 1.00 93.38 302 ALA A CA 1
ATOM 2224 C C . ALA A 1 302 ? 6.766 6.365 -25.182 1.00 93.38 302 ALA A C 1
ATOM 2226 O O . ALA A 1 302 ? 7.633 5.715 -25.764 1.00 93.38 302 ALA A O 1
ATOM 2227 N N . SER A 1 303 ? 5.763 6.941 -25.850 1.00 87.56 303 SER A N 1
ATOM 2228 C CA . SER A 1 303 ? 5.573 6.791 -27.300 1.00 87.56 303 SER A CA 1
ATOM 2229 C C . SER A 1 303 ? 6.848 7.100 -28.099 1.00 87.56 303 SER A C 1
ATOM 2231 O O . SER A 1 303 ? 7.429 8.170 -27.940 1.00 87.56 303 SER A O 1
ATOM 2233 N N . GLY A 1 304 ? 7.231 6.189 -29.000 1.00 88.19 304 GLY A N 1
ATOM 2234 C CA . GLY A 1 304 ? 8.401 6.330 -29.877 1.00 88.19 304 GLY A CA 1
ATOM 2235 C C . GLY A 1 304 ? 9.709 5.757 -29.320 1.00 88.19 304 GLY A C 1
ATOM 2236 O O . GLY A 1 304 ? 10.698 5.720 -30.047 1.00 88.19 304 GLY A O 1
ATOM 2237 N N . GLU A 1 305 ? 9.719 5.276 -28.076 1.00 92.81 305 GLU A N 1
ATOM 2238 C CA . GLU A 1 305 ? 10.892 4.658 -27.449 1.00 92.81 305 GLU A CA 1
ATOM 2239 C C . GLU A 1 305 ? 10.878 3.128 -27.569 1.00 92.81 305 GLU A C 1
ATOM 2241 O O . GLU A 1 305 ? 9.823 2.495 -27.660 1.00 92.81 305 GLU A O 1
ATOM 2246 N N . THR A 1 306 ? 12.064 2.512 -27.556 1.00 93.75 306 THR A N 1
ATOM 2247 C CA . THR A 1 306 ? 12.200 1.048 -27.651 1.00 93.75 306 THR A CA 1
ATOM 2248 C C . THR A 1 306 ? 12.403 0.408 -26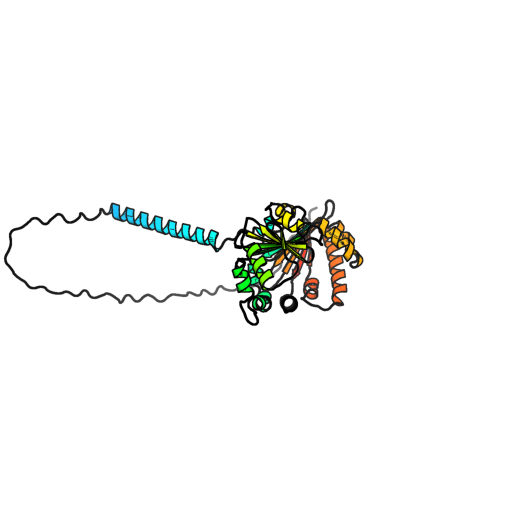.280 1.00 93.75 306 THR A C 1
ATOM 2250 O O . THR A 1 306 ? 13.103 0.946 -25.420 1.00 93.75 306 THR A O 1
ATOM 2253 N N . ALA A 1 307 ? 11.857 -0.796 -26.095 1.00 94.12 307 ALA A N 1
ATOM 2254 C CA . ALA A 1 307 ? 12.081 -1.608 -24.898 1.00 94.12 307 ALA A CA 1
ATOM 2255 C C . ALA A 1 307 ? 13.573 -1.868 -24.617 1.00 94.12 307 ALA A C 1
ATOM 2257 O O . ALA A 1 307 ? 14.001 -1.861 -23.466 1.00 94.12 307 ALA A O 1
ATOM 2258 N N . ALA A 1 308 ? 14.380 -2.048 -25.669 1.00 94.75 308 ALA A N 1
ATOM 2259 C CA . ALA A 1 308 ? 15.819 -2.271 -25.552 1.00 94.75 308 ALA A CA 1
ATOM 2260 C C . ALA A 1 308 ? 16.565 -1.046 -24.997 1.00 94.75 308 ALA A C 1
ATOM 2262 O O . ALA A 1 308 ? 17.412 -1.198 -24.119 1.00 94.75 308 ALA A O 1
ATOM 2263 N N . ALA A 1 309 ? 16.231 0.165 -25.463 1.00 92.25 309 ALA A N 1
ATOM 2264 C CA . ALA A 1 309 ? 16.820 1.397 -24.934 1.00 92.25 309 ALA A CA 1
ATOM 2265 C C . ALA A 1 309 ? 16.470 1.584 -23.451 1.00 92.25 309 ALA A C 1
ATOM 2267 O O . ALA A 1 309 ? 17.346 1.858 -22.631 1.00 92.25 309 ALA A O 1
ATOM 2268 N N . LEU A 1 310 ? 15.205 1.340 -23.101 1.00 93.88 310 LEU A N 1
ATOM 2269 C CA . LEU A 1 310 ? 14.717 1.423 -21.729 1.00 93.88 310 LEU A CA 1
ATOM 2270 C C . LEU A 1 310 ? 15.410 0.413 -20.798 1.00 93.88 310 LEU A C 1
ATOM 2272 O O . LEU A 1 310 ? 15.825 0.767 -19.695 1.00 93.88 310 LEU A O 1
ATOM 2276 N N . ALA A 1 311 ? 15.582 -0.832 -21.248 1.00 95.44 311 ALA A N 1
ATOM 2277 C CA . ALA A 1 311 ? 16.321 -1.856 -20.512 1.00 95.44 311 ALA A CA 1
ATOM 2278 C C . ALA A 1 311 ? 17.796 -1.465 -20.312 1.00 95.44 311 ALA A C 1
ATOM 2280 O O . ALA A 1 311 ? 18.331 -1.629 -19.214 1.00 95.44 311 ALA A O 1
ATOM 2281 N N . GLY A 1 312 ? 18.436 -0.895 -21.340 1.00 93.94 312 GLY A N 1
ATOM 2282 C CA . GLY A 1 312 ? 19.802 -0.375 -21.251 1.00 93.94 312 GLY A CA 1
ATOM 2283 C C . GLY A 1 312 ? 19.947 0.733 -20.203 1.00 93.94 312 GLY A C 1
ATOM 2284 O O . GLY A 1 312 ? 20.865 0.689 -19.381 1.00 93.94 312 GLY A O 1
ATOM 2285 N N . ASP A 1 313 ? 19.006 1.681 -20.164 1.00 92.06 313 ASP A N 1
ATOM 2286 C CA . ASP A 1 313 ? 18.986 2.739 -19.146 1.00 92.06 313 ASP A CA 1
ATOM 2287 C C . ASP A 1 313 ? 18.820 2.185 -17.733 1.00 92.06 313 ASP A C 1
ATOM 2289 O O . ASP A 1 313 ? 19.534 2.590 -16.812 1.00 92.06 313 ASP A O 1
ATOM 2293 N N . LEU A 1 314 ? 17.892 1.240 -17.559 1.00 93.31 314 LEU A N 1
ATOM 2294 C CA . LEU A 1 314 ? 17.652 0.588 -16.274 1.00 93.31 314 LEU A CA 1
ATOM 2295 C C . LEU A 1 314 ? 18.890 -0.155 -15.792 1.00 93.31 314 LEU A C 1
ATOM 2297 O O . LEU A 1 314 ? 19.248 -0.046 -14.621 1.00 93.31 314 LEU A O 1
ATOM 2301 N N . GLN A 1 315 ? 19.586 -0.859 -16.682 1.00 94.88 315 GLN A N 1
ATOM 2302 C CA . GLN A 1 315 ? 20.833 -1.531 -16.340 1.00 94.88 315 GLN A CA 1
ATOM 2303 C C . GLN A 1 315 ? 21.929 -0.530 -15.947 1.00 94.88 315 GLN A C 1
ATOM 2305 O O . GLN A 1 315 ? 22.659 -0.774 -14.980 1.00 94.88 315 GLN A O 1
ATOM 2310 N N . GLY A 1 316 ? 22.021 0.610 -16.640 1.00 92.06 316 GLY A N 1
ATOM 2311 C CA . GLY A 1 316 ? 22.928 1.701 -16.278 1.00 92.06 316 GLY A CA 1
ATOM 2312 C C . GLY A 1 316 ? 22.637 2.253 -14.880 1.00 92.06 316 GLY A C 1
ATOM 2313 O O . GLY A 1 316 ? 23.536 2.324 -14.041 1.00 92.06 316 GLY A O 1
ATOM 2314 N N . ILE A 1 317 ? 21.367 2.548 -14.592 1.00 90.44 317 ILE A N 1
ATOM 2315 C CA . ILE A 1 317 ? 20.919 3.050 -13.284 1.00 90.44 317 ILE A CA 1
ATOM 2316 C C . ILE A 1 317 ? 21.165 2.026 -12.181 1.00 90.44 317 ILE A C 1
ATOM 2318 O O . ILE A 1 317 ? 21.713 2.380 -11.140 1.00 90.44 317 ILE A O 1
ATOM 2322 N N . LEU A 1 318 ? 20.824 0.755 -12.405 1.00 92.88 318 LEU A N 1
ATOM 2323 C CA . LEU A 1 318 ? 21.098 -0.312 -11.444 1.00 92.88 318 LEU A CA 1
ATOM 2324 C C . LEU A 1 318 ? 22.595 -0.459 -11.180 1.00 92.88 318 LEU A C 1
ATOM 2326 O O . LEU A 1 318 ? 22.986 -0.656 -10.034 1.00 92.88 318 LEU A O 1
ATOM 2330 N N . SER A 1 319 ? 23.439 -0.335 -12.203 1.00 93.06 319 SER A N 1
ATOM 2331 C CA . SER A 1 319 ? 24.895 -0.382 -12.037 1.00 93.06 319 SER A CA 1
ATOM 2332 C C . SER A 1 319 ? 25.399 0.795 -11.196 1.00 93.06 319 SER A C 1
ATOM 2334 O O . SER A 1 319 ? 26.189 0.592 -10.273 1.00 93.06 319 SER A O 1
ATOM 2336 N N . GLY A 1 320 ? 24.889 2.007 -11.441 1.00 90.56 320 GLY A N 1
ATOM 2337 C CA . GLY A 1 320 ? 25.192 3.188 -10.626 1.00 90.56 320 GLY A CA 1
ATOM 2338 C C . GLY A 1 320 ? 24.734 3.032 -9.174 1.00 90.56 320 GLY A C 1
ATOM 2339 O O . GLY A 1 320 ? 25.520 3.240 -8.249 1.00 90.56 320 GLY A O 1
ATOM 2340 N N . LEU A 1 321 ? 23.495 2.576 -8.961 1.00 90.38 321 LEU A N 1
ATOM 2341 C CA . LEU A 1 321 ? 22.960 2.289 -7.630 1.00 90.38 321 LEU A CA 1
ATOM 2342 C C . LEU A 1 321 ? 23.781 1.214 -6.913 1.00 90.38 321 LEU A C 1
ATOM 2344 O O . LEU A 1 321 ? 24.024 1.347 -5.716 1.00 90.38 321 LEU A O 1
ATOM 2348 N N . LYS A 1 322 ? 24.250 0.171 -7.614 1.00 92.88 322 LYS A N 1
ATOM 2349 C CA . LYS A 1 322 ? 25.108 -0.870 -7.021 1.00 92.88 322 LYS A CA 1
ATOM 2350 C C . LYS A 1 322 ? 26.382 -0.249 -6.459 1.00 92.88 322 LYS A C 1
ATOM 2352 O O . LYS A 1 322 ? 26.741 -0.549 -5.330 1.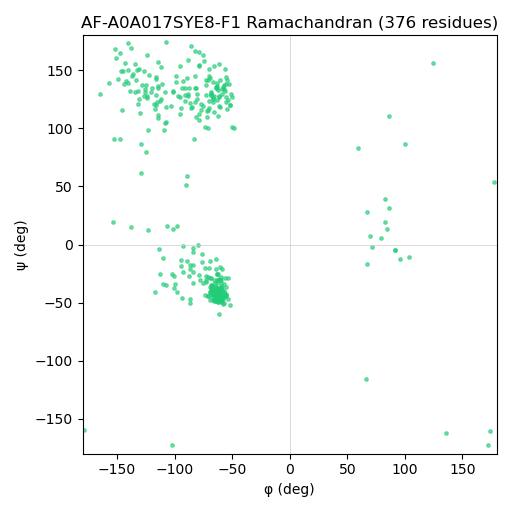00 92.88 322 LYS A O 1
ATOM 2357 N N . ILE A 1 323 ? 27.016 0.668 -7.187 1.00 92.25 323 ILE A N 1
ATOM 2358 C CA . ILE A 1 323 ? 28.225 1.362 -6.720 1.00 92.25 323 ILE A CA 1
ATOM 2359 C C . ILE A 1 323 ? 27.924 2.253 -5.509 1.00 92.25 323 ILE A C 1
ATOM 2361 O O . ILE A 1 323 ? 28.620 2.165 -4.500 1.00 92.25 323 ILE A O 1
ATOM 2365 N N . VAL A 1 324 ? 26.874 3.078 -5.574 1.00 88.81 324 VAL A N 1
ATOM 2366 C CA . VAL A 1 324 ? 26.509 3.988 -4.471 1.00 88.81 324 VAL A CA 1
ATOM 2367 C C . VAL A 1 324 ? 26.154 3.205 -3.205 1.00 88.81 324 VAL A C 1
ATOM 2369 O O . VAL A 1 324 ? 26.628 3.522 -2.114 1.00 88.81 324 VAL A O 1
ATOM 2372 N N . THR A 1 325 ? 25.366 2.138 -3.341 1.00 90.50 325 THR A N 1
ATOM 2373 C CA . THR A 1 325 ? 24.930 1.317 -2.203 1.00 90.50 325 THR A CA 1
ATOM 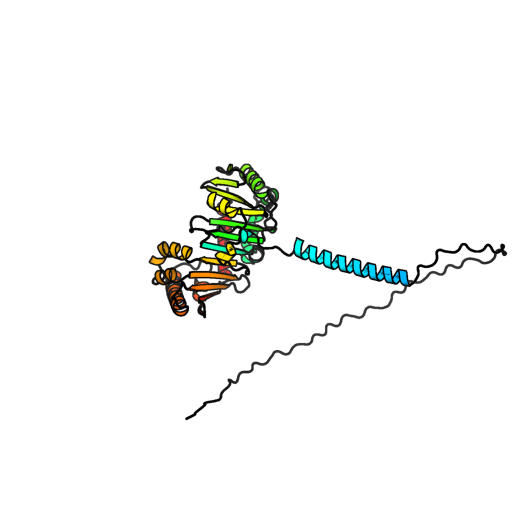2374 C C . THR A 1 325 ? 26.057 0.499 -1.584 1.00 90.50 325 THR A C 1
ATOM 2376 O O . THR A 1 325 ? 25.950 0.151 -0.410 1.00 90.50 325 THR A O 1
ATOM 2379 N N . LEU A 1 326 ? 27.176 0.242 -2.276 1.00 92.06 326 LEU A N 1
ATOM 2380 C CA . LEU A 1 326 ? 28.345 -0.381 -1.641 1.00 92.06 326 LEU A CA 1
ATOM 2381 C C . LEU A 1 326 ? 28.839 0.429 -0.434 1.00 92.06 326 LEU A C 1
ATOM 2383 O O . LEU A 1 326 ? 29.238 -0.180 0.558 1.00 92.06 326 LEU A O 1
ATOM 2387 N N . LEU A 1 327 ? 28.730 1.759 -0.482 1.00 92.62 327 LEU A N 1
ATOM 2388 C CA . LEU A 1 327 ? 29.210 2.667 0.566 1.00 92.62 327 LEU A CA 1
ATOM 2389 C C . LEU A 1 327 ? 28.222 2.868 1.726 1.00 92.62 327 LEU A C 1
ATOM 2391 O O . LEU A 1 327 ? 28.616 3.326 2.795 1.00 92.62 327 LEU A O 1
ATOM 2395 N N . LEU A 1 328 ? 26.945 2.538 1.534 1.00 91.81 328 LEU A N 1
ATOM 2396 C CA . LEU A 1 328 ? 25.901 2.707 2.551 1.00 91.81 328 LEU A CA 1
ATOM 2397 C C . LEU A 1 328 ? 25.804 1.460 3.440 1.00 91.81 328 LEU A C 1
ATOM 2399 O O . LEU A 1 328 ? 26.253 0.404 3.029 1.00 91.81 328 LEU A O 1
ATOM 2403 N N . PRO A 1 329 ? 25.258 1.490 4.658 1.00 92.56 329 PRO A N 1
ATOM 2404 C CA . PRO A 1 329 ? 24.952 0.255 5.387 1.00 92.56 329 PRO A CA 1
ATOM 2405 C C . PRO A 1 329 ? 23.790 -0.511 4.720 1.00 92.56 329 PRO A C 1
ATOM 2407 O O . PRO A 1 329 ? 22.854 0.114 4.232 1.00 92.56 329 PRO A O 1
ATOM 2410 N N . ASP A 1 330 ? 23.833 -1.853 4.708 1.00 93.94 330 ASP A N 1
ATOM 2411 C CA . ASP A 1 330 ? 22.674 -2.682 4.316 1.00 93.94 330 ASP A CA 1
ATOM 2412 C C . ASP A 1 330 ? 21.720 -2.722 5.513 1.00 93.94 330 ASP A C 1
ATOM 2414 O O . ASP A 1 330 ? 22.089 -3.197 6.588 1.00 93.94 330 ASP A O 1
ATOM 2418 N N . GLN A 1 331 ? 20.555 -2.104 5.371 1.00 92.44 331 GLN A N 1
ATOM 2419 C CA . GLN A 1 331 ? 19.696 -1.718 6.495 1.00 92.44 331 GLN A CA 1
ATOM 2420 C C . GLN A 1 331 ? 18.426 -2.574 6.528 1.00 92.44 331 GLN A C 1
ATOM 2422 O O . GLN A 1 331 ? 17.906 -2.879 7.603 1.00 92.44 331 GLN A O 1
ATOM 2427 N N . MET A 1 332 ? 17.946 -2.952 5.349 1.00 93.88 332 MET A N 1
ATOM 2428 C CA . MET A 1 332 ? 16.735 -3.731 5.113 1.00 93.88 332 MET A CA 1
ATOM 2429 C C . MET A 1 332 ? 16.954 -4.790 4.024 1.00 93.88 332 MET A C 1
ATOM 2431 O O . MET A 1 332 ? 15.991 -5.353 3.510 1.00 93.88 332 MET A O 1
ATOM 2435 N N . GLY A 1 333 ? 18.208 -5.085 3.659 1.00 94.62 333 GLY A N 1
ATOM 2436 C CA . GLY A 1 333 ? 18.547 -6.037 2.600 1.00 94.62 333 GLY A CA 1
ATOM 2437 C C . GLY A 1 333 ? 18.539 -5.441 1.192 1.00 94.62 333 GLY A C 1
ATOM 2438 O O . GLY A 1 333 ? 18.569 -6.191 0.210 1.00 94.62 333 GLY A O 1
ATOM 2439 N N . GLU A 1 334 ? 18.506 -4.112 1.080 1.00 93.38 334 GLU A N 1
ATOM 2440 C CA . GLU A 1 334 ? 18.449 -3.378 -0.181 1.00 93.38 334 GLU A CA 1
ATOM 2441 C C . GLU A 1 334 ? 19.656 -3.698 -1.064 1.00 93.38 334 GLU A C 1
ATOM 2443 O O . GLU A 1 334 ? 19.509 -3.836 -2.279 1.00 93.38 334 GLU A O 1
ATOM 2448 N N . LYS A 1 335 ? 20.849 -3.872 -0.474 1.00 95.81 335 LYS A N 1
ATOM 2449 C CA . LYS A 1 335 ? 22.056 -4.178 -1.256 1.00 95.81 335 LYS A CA 1
ATOM 2450 C C . LYS A 1 335 ? 21.961 -5.531 -1.936 1.00 95.81 335 LYS A C 1
ATOM 2452 O O . LYS A 1 335 ? 22.273 -5.648 -3.118 1.00 95.81 335 LYS A O 1
ATOM 2457 N N . ARG A 1 336 ? 21.546 -6.556 -1.191 1.00 96.19 336 ARG A N 1
ATOM 2458 C CA . ARG A 1 336 ? 21.404 -7.921 -1.716 1.00 96.19 336 ARG A CA 1
ATOM 2459 C C . ARG A 1 336 ? 20.269 -7.997 -2.731 1.00 96.19 336 ARG A C 1
ATOM 2461 O O . ARG A 1 336 ? 20.450 -8.606 -3.784 1.00 96.19 336 ARG A O 1
ATOM 2468 N N . ALA A 1 337 ? 19.157 -7.308 -2.468 1.00 96.81 337 ALA A N 1
ATOM 2469 C CA . ALA A 1 337 ? 18.075 -7.172 -3.436 1.00 96.81 337 ALA A CA 1
ATOM 2470 C C . ALA A 1 337 ? 18.587 -6.550 -4.739 1.00 96.81 337 ALA A C 1
ATOM 2472 O O . ALA A 1 337 ? 18.436 -7.135 -5.812 1.00 96.81 337 ALA A O 1
ATOM 2473 N N . LEU A 1 338 ? 19.306 -5.433 -4.642 1.00 96.12 338 LEU A N 1
ATOM 2474 C CA . LEU A 1 338 ? 19.886 -4.753 -5.791 1.00 96.12 338 LEU A CA 1
ATOM 2475 C C . LEU A 1 338 ? 20.919 -5.617 -6.531 1.00 96.12 338 LEU A C 1
ATOM 2477 O O . LEU A 1 338 ? 20.937 -5.635 -7.760 1.00 96.12 338 LEU A O 1
ATOM 2481 N N . GLN A 1 339 ? 21.762 -6.363 -5.813 1.00 96.44 339 GLN A N 1
ATOM 2482 C CA . GLN A 1 339 ? 22.719 -7.308 -6.399 1.00 96.44 339 GLN A CA 1
ATOM 2483 C C . GLN A 1 339 ? 22.020 -8.416 -7.194 1.00 96.44 339 GLN A C 1
ATOM 2485 O O . GLN A 1 339 ? 22.495 -8.753 -8.278 1.00 96.44 339 GLN A O 1
ATOM 2490 N N . SER A 1 340 ? 20.881 -8.913 -6.702 1.00 97.50 340 SER A N 1
ATOM 2491 C CA . SER A 1 340 ? 20.054 -9.918 -7.383 1.00 97.50 340 SER A CA 1
ATOM 2492 C C . SER A 1 340 ? 19.214 -9.364 -8.538 1.00 97.50 340 SER A C 1
ATOM 2494 O O . SER A 1 340 ? 18.584 -10.142 -9.251 1.00 97.50 340 SER A O 1
ATOM 2496 N N . ALA A 1 341 ? 19.175 -8.038 -8.713 1.00 98.12 341 ALA A N 1
ATOM 2497 C CA . ALA A 1 341 ? 18.328 -7.409 -9.712 1.00 98.12 341 ALA A CA 1
ATOM 2498 C C . ALA A 1 341 ? 18.779 -7.769 -11.134 1.00 98.12 341 ALA A C 1
ATOM 2500 O O . ALA A 1 341 ? 19.930 -7.520 -11.518 1.00 98.12 341 ALA A O 1
ATOM 2501 N N . VAL A 1 342 ? 17.842 -8.307 -11.910 1.00 97.94 342 VAL A N 1
ATOM 2502 C CA . VAL A 1 342 ? 17.983 -8.659 -13.323 1.00 97.94 342 VAL A CA 1
ATOM 2503 C C . VAL A 1 342 ? 17.052 -7.770 -14.136 1.00 97.94 342 VAL A C 1
ATOM 2505 O O . VAL A 1 342 ? 15.891 -7.590 -13.771 1.00 97.94 342 VAL A O 1
ATOM 2508 N N . VAL A 1 343 ? 17.570 -7.225 -15.236 1.00 98.06 343 VAL A N 1
ATOM 2509 C CA . VAL A 1 343 ? 16.797 -6.447 -16.210 1.00 98.06 343 VAL A CA 1
ATOM 2510 C C . VAL A 1 343 ? 16.774 -7.196 -17.528 1.00 98.06 343 VAL A C 1
ATOM 2512 O O . VAL A 1 343 ? 17.806 -7.696 -17.977 1.00 98.06 343 VAL A O 1
ATOM 2515 N N . SER A 1 344 ? 15.608 -7.242 -18.159 1.00 97.88 344 SER A N 1
ATOM 2516 C CA . SER A 1 344 ? 15.420 -7.822 -19.486 1.00 97.88 344 SER A CA 1
ATOM 2517 C C . SER A 1 344 ? 14.528 -6.930 -20.341 1.00 97.88 344 SER A C 1
ATOM 2519 O O . SER A 1 344 ? 13.582 -6.322 -19.846 1.00 97.88 344 SER A O 1
ATOM 2521 N N . ALA A 1 345 ? 14.809 -6.864 -21.640 1.00 97.56 345 ALA A N 1
ATOM 2522 C CA . ALA A 1 345 ? 13.899 -6.248 -22.598 1.00 97.56 345 ALA A CA 1
ATOM 2523 C C . ALA A 1 345 ? 12.782 -7.241 -22.958 1.00 97.56 345 ALA A C 1
ATOM 2525 O O . ALA A 1 345 ? 13.063 -8.385 -23.317 1.00 97.56 345 ALA A O 1
ATOM 2526 N N . ALA A 1 346 ? 11.534 -6.793 -22.881 1.00 95.88 346 ALA A N 1
ATOM 2527 C CA . ALA A 1 346 ? 10.344 -7.497 -23.345 1.00 95.88 346 ALA A CA 1
ATOM 2528 C C . ALA A 1 346 ? 9.790 -6.829 -24.618 1.00 95.88 346 ALA A C 1
ATOM 2530 O O . ALA A 1 346 ? 10.280 -5.789 -25.057 1.00 95.88 346 ALA A O 1
ATOM 2531 N N . ALA A 1 347 ? 8.763 -7.420 -25.234 1.00 94.56 347 ALA A N 1
ATOM 2532 C CA . ALA A 1 347 ? 8.182 -6.896 -26.475 1.00 94.56 347 ALA A CA 1
ATOM 2533 C C . ALA A 1 347 ? 7.558 -5.495 -26.311 1.00 94.56 347 ALA A C 1
ATOM 2535 O O . ALA A 1 347 ? 7.593 -4.689 -27.237 1.00 94.56 347 ALA A O 1
ATOM 2536 N N . ASP A 1 348 ? 7.001 -5.202 -25.136 1.00 94.94 348 ASP A N 1
ATOM 2537 C 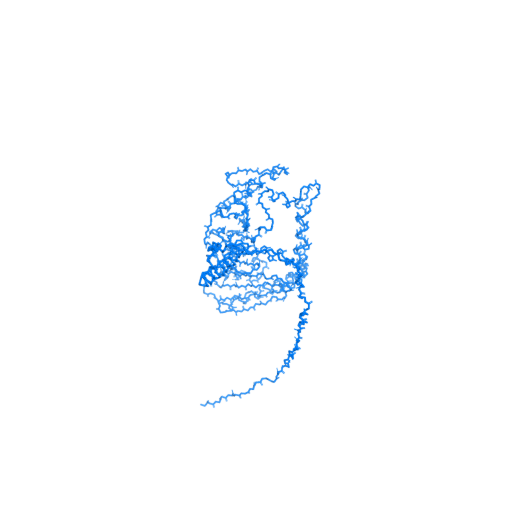CA . ASP A 1 348 ? 6.218 -3.999 -24.839 1.00 94.94 348 ASP A CA 1
ATOM 2538 C C . ASP A 1 348 ? 6.780 -3.177 -23.663 1.00 94.94 348 ASP A C 1
ATOM 2540 O O . ASP A 1 348 ? 6.122 -2.266 -23.156 1.00 94.94 348 ASP A O 1
ATOM 2544 N N . GLY A 1 349 ? 8.001 -3.476 -23.216 1.00 96.62 349 GLY A N 1
ATOM 2545 C CA . GLY A 1 349 ? 8.635 -2.760 -22.114 1.00 96.62 349 GLY A CA 1
ATOM 2546 C C . GLY A 1 349 ? 9.938 -3.374 -21.637 1.00 96.62 349 GLY A C 1
ATOM 2547 O O . GLY A 1 349 ? 10.472 -4.293 -22.247 1.00 96.62 349 GLY A O 1
ATOM 2548 N N . ALA A 1 350 ? 10.459 -2.845 -20.539 1.00 97.44 350 ALA A N 1
ATOM 2549 C CA . ALA A 1 350 ? 11.584 -3.428 -19.828 1.00 97.44 350 ALA A CA 1
ATOM 2550 C C . ALA A 1 350 ? 11.095 -4.027 -18.509 1.00 97.44 350 ALA A C 1
ATOM 2552 O O . ALA A 1 350 ? 10.389 -3.362 -17.746 1.00 97.44 350 ALA A O 1
ATOM 2553 N N . ASP A 1 351 ? 11.492 -5.264 -18.245 1.00 98.00 351 ASP A N 1
ATOM 2554 C CA . ASP A 1 351 ? 11.189 -5.965 -17.007 1.00 98.00 351 ASP A CA 1
ATOM 2555 C C . ASP A 1 351 ? 12.390 -5.890 -16.065 1.00 98.00 351 ASP A C 1
ATOM 2557 O O . ASP A 1 351 ? 13.542 -6.029 -16.482 1.00 98.00 351 ASP A O 1
ATOM 2561 N N . LEU A 1 352 ? 12.112 -5.689 -14.782 1.00 97.88 352 LEU A N 1
ATOM 2562 C CA . LEU A 1 352 ? 13.076 -5.732 -13.693 1.00 97.88 352 LEU A CA 1
ATOM 2563 C C . LEU A 1 352 ? 12.562 -6.705 -12.640 1.00 97.88 352 LEU A C 1
ATOM 2565 O O . LEU A 1 352 ? 11.432 -6.586 -12.170 1.00 97.88 352 LEU A O 1
ATOM 2569 N N . GLN A 1 353 ? 13.398 -7.654 -12.241 1.00 98.25 353 GLN A N 1
ATOM 2570 C CA . GLN A 1 353 ? 13.093 -8.581 -11.155 1.00 98.25 353 GLN A CA 1
ATOM 2571 C C . GLN A 1 353 ? 14.228 -8.578 -10.146 1.00 98.25 353 GLN A C 1
ATOM 2573 O O . GLN A 1 353 ? 15.391 -8.615 -10.536 1.00 98.25 353 GLN A O 1
ATOM 2578 N N . ALA A 1 354 ? 13.903 -8.569 -8.858 1.00 98.19 354 ALA A N 1
ATOM 2579 C CA . ALA A 1 354 ? 14.885 -8.700 -7.790 1.00 98.19 354 ALA A CA 1
ATOM 2580 C C . ALA A 1 354 ? 14.322 -9.545 -6.647 1.00 98.19 354 ALA A C 1
ATOM 2582 O O . ALA A 1 354 ? 13.151 -9.428 -6.286 1.00 98.19 354 ALA A O 1
ATOM 2583 N N . THR A 1 355 ? 15.161 -10.397 -6.070 1.00 98.19 355 THR A N 1
ATOM 2584 C CA . THR A 1 355 ? 14.818 -11.192 -4.889 1.00 98.19 355 THR A CA 1
ATOM 2585 C C . THR A 1 355 ? 15.214 -10.413 -3.647 1.00 98.19 355 THR A C 1
ATOM 2587 O O . THR A 1 355 ? 16.374 -10.042 -3.481 1.00 98.19 355 THR A O 1
ATOM 2590 N N . TRP A 1 356 ? 14.262 -10.174 -2.755 1.00 97.50 356 TRP A N 1
ATOM 2591 C CA . TRP A 1 356 ? 14.521 -9.476 -1.507 1.00 97.50 356 TRP A CA 1
ATOM 2592 C C . TRP A 1 356 ? 14.877 -10.480 -0.404 1.00 97.50 356 TRP A C 1
ATOM 2594 O O . TRP A 1 356 ? 14.137 -11.442 -0.194 1.00 97.50 356 TRP A O 1
ATOM 2604 N N . PRO A 1 357 ? 15.993 -10.299 0.321 1.00 97.50 357 PRO A N 1
ATOM 2605 C CA . PRO A 1 357 ? 16.373 -11.229 1.377 1.00 97.50 357 PRO A CA 1
ATOM 2606 C C . PRO A 1 357 ? 15.395 -11.159 2.561 1.00 97.50 357 PRO A C 1
ATOM 2608 O O . PRO A 1 357 ? 15.094 -10.081 3.078 1.00 97.50 357 PRO A O 1
ATOM 2611 N N . LEU A 1 358 ? 14.919 -12.320 3.019 1.00 97.00 358 LEU A N 1
ATOM 2612 C CA . LEU A 1 358 ? 13.909 -12.413 4.079 1.00 97.00 358 LEU A CA 1
ATOM 2613 C C . LEU A 1 358 ? 14.374 -11.792 5.407 1.00 97.00 358 LEU A C 1
ATOM 2615 O O . LEU A 1 358 ? 13.600 -11.111 6.076 1.00 97.00 358 LEU A O 1
ATOM 2619 N N . ASP A 1 359 ? 15.642 -11.975 5.774 1.00 97.44 359 ASP A N 1
ATOM 2620 C CA . ASP A 1 359 ? 16.229 -11.383 6.980 1.00 97.44 359 ASP A CA 1
ATOM 2621 C C . ASP A 1 359 ? 16.309 -9.849 6.900 1.00 97.44 359 ASP A C 1
ATOM 2623 O O . ASP A 1 359 ? 16.156 -9.171 7.915 1.00 97.44 359 ASP A O 1
ATOM 2627 N N . GLY A 1 360 ? 16.464 -9.292 5.694 1.00 96.44 360 GLY A N 1
ATOM 2628 C CA . GLY A 1 360 ? 16.366 -7.851 5.462 1.00 96.44 360 GLY A CA 1
ATOM 2629 C C . GLY A 1 360 ? 14.961 -7.305 5.741 1.00 96.44 360 GLY A C 1
ATOM 2630 O O . GLY A 1 360 ? 14.817 -6.283 6.413 1.00 96.44 360 GLY A O 1
ATOM 2631 N N . LEU A 1 361 ? 13.914 -8.022 5.311 1.00 96.44 361 LEU A N 1
ATOM 2632 C CA . LEU A 1 361 ? 12.524 -7.662 5.630 1.00 96.44 361 LEU A CA 1
ATOM 2633 C C . LEU A 1 361 ? 12.201 -7.822 7.123 1.00 96.44 361 LEU A C 1
ATOM 2635 O O . LEU A 1 361 ? 11.449 -7.010 7.664 1.00 96.44 361 LEU A O 1
ATOM 2639 N N . ASP A 1 362 ? 12.776 -8.821 7.807 1.00 97.19 362 ASP A N 1
ATOM 2640 C CA . ASP A 1 362 ? 12.657 -8.960 9.271 1.00 97.19 362 ASP A CA 1
ATOM 2641 C C . ASP A 1 362 ? 13.218 -7.731 9.992 1.00 97.19 362 ASP A C 1
ATOM 2643 O O . ASP A 1 362 ? 12.539 -7.149 10.843 1.00 97.19 362 ASP A O 1
ATOM 2647 N N . GLN A 1 363 ? 14.406 -7.271 9.590 1.00 97.06 363 GLN A N 1
ATOM 2648 C CA . GLN A 1 363 ? 15.024 -6.057 10.132 1.00 97.06 363 GLN A CA 1
ATOM 2649 C C . GLN A 1 363 ? 14.202 -4.799 9.826 1.00 97.06 363 GLN A C 1
ATOM 2651 O O . GLN A 1 363 ? 14.032 -3.948 10.704 1.00 97.06 363 GLN A O 1
ATOM 2656 N N . ALA A 1 364 ? 13.649 -4.684 8.614 1.00 94.75 364 ALA A N 1
ATOM 2657 C CA . ALA A 1 364 ? 12.760 -3.583 8.246 1.00 94.75 364 ALA A CA 1
ATOM 2658 C C . ALA A 1 364 ? 11.520 -3.531 9.154 1.00 94.75 364 ALA A C 1
ATOM 2660 O O . ALA A 1 364 ? 11.209 -2.481 9.719 1.00 94.75 364 ALA A O 1
ATOM 2661 N N . CYS A 1 365 ? 10.861 -4.677 9.365 1.00 95.50 365 CYS A N 1
ATOM 2662 C CA . CYS A 1 365 ? 9.695 -4.790 10.246 1.00 95.50 365 CYS A CA 1
ATOM 2663 C C . CYS A 1 365 ? 10.048 -4.463 11.702 1.00 95.50 365 CYS A C 1
ATOM 2665 O O . CYS A 1 365 ? 9.301 -3.748 12.368 1.00 95.50 365 CYS A O 1
ATOM 2667 N N . GLN A 1 366 ? 11.199 -4.933 12.191 1.00 96.94 366 GLN A N 1
ATOM 2668 C CA . GLN A 1 366 ? 11.684 -4.623 13.537 1.00 96.94 366 GLN A CA 1
ATOM 2669 C C . GLN A 1 366 ? 11.893 -3.115 13.739 1.00 96.94 366 GLN A C 1
ATOM 2671 O O . GLN A 1 366 ? 11.525 -2.560 14.776 1.00 96.94 366 GLN A O 1
ATOM 2676 N N . ARG A 1 367 ? 12.483 -2.438 12.753 1.00 95.19 367 ARG A N 1
ATOM 2677 C CA . ARG A 1 367 ? 12.746 -0.994 12.813 1.00 95.19 367 ARG A CA 1
ATOM 2678 C C . ARG A 1 367 ? 11.477 -0.180 12.711 1.00 95.19 367 ARG A C 1
ATOM 2680 O O . ARG A 1 367 ? 11.290 0.723 13.519 1.00 95.19 367 ARG A O 1
ATOM 2687 N N . LEU A 1 368 ? 10.585 -0.546 11.792 1.00 93.12 368 LEU A N 1
ATOM 2688 C CA . LEU A 1 368 ? 9.258 0.049 11.718 1.00 93.12 368 LEU A CA 1
ATOM 2689 C C . LEU A 1 368 ? 8.535 -0.101 13.061 1.00 93.12 368 LEU A C 1
ATOM 2691 O O . LEU A 1 368 ? 7.989 0.872 13.574 1.00 93.12 368 LEU A O 1
ATOM 2695 N N . ALA A 1 369 ? 8.604 -1.282 13.680 1.00 92.62 369 ALA A N 1
ATOM 2696 C CA . ALA A 1 369 ? 8.017 -1.503 14.992 1.00 92.62 369 ALA A CA 1
ATOM 2697 C C . ALA A 1 369 ? 8.628 -0.590 16.070 1.00 92.62 369 ALA A C 1
ATOM 2699 O O . ALA A 1 369 ? 7.901 -0.032 16.891 1.00 92.62 369 ALA A O 1
ATOM 2700 N N . ALA A 1 370 ? 9.951 -0.405 16.065 1.00 93.62 370 ALA A N 1
ATOM 2701 C CA . ALA A 1 370 ? 10.634 0.508 16.981 1.00 93.62 370 ALA A CA 1
ATOM 2702 C C . ALA A 1 370 ? 10.211 1.973 16.766 1.00 93.62 370 ALA A C 1
ATOM 2704 O O . ALA A 1 370 ? 9.890 2.658 17.737 1.00 93.62 370 ALA A O 1
ATOM 2705 N N . SER A 1 371 ? 10.129 2.436 15.516 1.00 90.06 371 SER A N 1
ATOM 2706 C CA . SER A 1 371 ? 9.649 3.783 15.185 1.00 90.06 371 SER A CA 1
ATOM 2707 C C . SER A 1 371 ? 8.193 3.992 15.606 1.00 90.06 371 SER A C 1
ATOM 2709 O O . SER A 1 371 ? 7.857 5.005 16.219 1.00 90.06 371 SER A O 1
ATOM 2711 N N . LEU A 1 372 ? 7.317 3.014 15.367 1.00 87.31 372 LEU A N 1
ATOM 2712 C CA . LEU A 1 372 ? 5.921 3.094 15.800 1.00 87.31 372 LEU A CA 1
ATOM 2713 C C . LEU A 1 372 ? 5.802 3.170 17.324 1.00 87.31 372 LEU A C 1
ATOM 2715 O O . LEU A 1 372 ? 4.985 3.940 17.824 1.00 87.31 372 LEU A O 1
ATOM 2719 N N . LYS A 1 373 ? 6.647 2.456 18.079 1.00 86.88 373 LYS A N 1
ATOM 2720 C CA . LYS A 1 373 ? 6.702 2.607 19.544 1.00 86.88 373 LYS A CA 1
ATOM 2721 C C . LYS A 1 373 ? 7.060 4.035 19.954 1.00 86.88 373 LYS A C 1
ATOM 2723 O O . LYS A 1 373 ? 6.437 4.550 20.872 1.00 86.88 373 LYS A O 1
ATOM 2728 N N . THR A 1 374 ? 7.994 4.693 19.262 1.00 86.00 374 THR A N 1
ATOM 2729 C CA . THR A 1 374 ? 8.362 6.086 19.584 1.00 86.00 374 THR A CA 1
ATOM 2730 C C . THR A 1 374 ? 7.254 7.090 19.279 1.00 86.00 374 THR A C 1
ATOM 2732 O O . THR A 1 374 ? 7.077 8.028 20.040 1.00 86.00 374 THR A O 1
ATOM 2735 N N . PHE A 1 375 ? 6.463 6.872 18.224 1.00 73.62 375 PHE A N 1
ATOM 2736 C CA . PHE A 1 375 ? 5.307 7.725 17.912 1.00 73.62 375 PHE A CA 1
ATOM 2737 C C . PHE A 1 375 ? 4.123 7.520 18.857 1.00 73.62 375 PHE A C 1
ATOM 2739 O O . PHE A 1 375 ? 3.223 8.350 18.906 1.00 73.62 375 PHE A O 1
ATOM 2746 N N . THR A 1 376 ? 4.080 6.379 19.543 1.00 68.25 376 THR A N 1
ATOM 2747 C CA . THR A 1 376 ? 2.905 5.950 20.304 1.00 68.25 376 THR A CA 1
ATOM 2748 C C . THR A 1 376 ? 3.123 5.906 21.809 1.00 68.25 376 THR A C 1
ATOM 2750 O O . THR A 1 376 ? 2.171 5.620 22.536 1.00 68.25 376 THR A O 1
ATOM 2753 N N . GLY A 1 377 ? 4.349 6.171 22.263 1.00 60.59 377 GLY A N 1
ATOM 2754 C CA . GLY A 1 377 ? 4.663 6.419 23.663 1.00 60.59 377 GLY A CA 1
ATOM 2755 C C . GLY A 1 377 ? 4.289 7.849 24.084 1.00 60.59 377 GLY A C 1
ATOM 2756 O O . GLY A 1 377 ? 4.226 8.725 23.221 1.00 60.59 377 GLY A O 1
ATOM 2757 N N . PRO A 1 378 ? 4.000 8.069 25.379 1.00 50.62 378 PRO A N 1
ATOM 2758 C CA . PRO A 1 378 ? 3.823 9.401 25.957 1.00 50.62 378 PRO A CA 1
ATOM 2759 C C . PRO A 1 378 ? 5.112 10.231 25.973 1.00 50.62 378 PRO A C 1
ATOM 2761 O O . PRO A 1 378 ? 6.212 9.626 26.020 1.00 50.62 378 PRO A O 1
#

pLDDT: mean 85.13, std 16.11, range [39.28, 98.44]

Mean predicted aligned error: 11.76 Å

Foldseek 3Di:
DDDDDDDDDDDDDDDDDDDDDDDPDDDDDDPPDDDDDDDDDDDDDDDDDDDDPDPDPDDPPDPVVVVVVVVVVVVVVVCCVVVVVVCCCVVPPDDDDQQLLLAQLQWQKKKKAFLVQCCPFPLCVVQPVVQQQDDDPDDGVQRLQVQQQHHSVFFGMWMWTDNQVVKIKIKTDGPGDFLRNQVSVVVVCVVVVPPAWDDDDQWIAGPQQWIWHAARNGIIMTINHPVSNVSRNDGHPSSVVQPWDPDARMKMKGALSNLVSVCVPCVVQADLSVVLSQFFGMKIWYWHGDPWIKIKIWTFTDPPDFQVVNLVSVVSRLVSVLVVCVPPDLQLQVNQQSVQWDWDRDRGHIMIMGTGDSVSNSRVSNVVSVVVCVVPPD